Protein AF-A0A942VAX7-F1 (afdb_monomer_lite)

Radius of gyration: 56.97 Å; chains: 1; bounding box: 124×82×192 Å

pLDDT: mean 73.54, std 20.83, range [25.33, 96.56]

Foldseek 3Di:
DDDDDDDPPPPPDPDDDPLQDDACVNLDDQWDADDDDDPRGGNDIGGDPLQDDAPVRQDQQWDADDDHDPRGHNDIGGDPVLPDAADDEPQDAPDADSNRGRPHYDDDVLLVDAADDQPPQAAPDADPNRGGDHGHDDLCVVPDQDPQWDDDNVDTDHHPQWDDAPRHTDGQQDAHPAEPPQWDRGSHDTDGNDDDDDDDDPDQPAQDQVVEDAGWDWDQDPVVRGIGIDYDDDDDPLCVPPDAAPQWDDDNVDIDGHPQWDDDPRDTHGHDPPDFPFADPPQWALDDPQPLQWDWDFTAGPVGDTDHITTHGNEDDQWHDDPNDTDHWDLVVFALDQDPQWDFDWDQGPNGTTTDPIWGKDKDQDDDDPDDPDDDDPDDDDDDDDDDPDDPPDDDDDDDDDDDDDDDDGTDMAIGRDPVSNVVVVVVRPDDDDDPDDDD

Secondary structure (DSSP, 8-state):
-----------S--PPPTT--B-TTTS-TTEEEEEEEETTEEEEEEE-TT--B-TTTS-TTEEEEEEEETTEEEEEEE-GGGSSPPP--TT-EEEE-TT--EEEEPPPGGGSSPPPP-GGG-EEEE-TTS-EEEEPPPTTTT----TTEEEETTEEEEPTTEEEETTEEEETTSPTT---TTEEEETTEEEE-PPPP----TT--BS-GGG-SSEEEEEEETTTTEEEEEEEPPPP-TTTT--PPTTEEEETTEEEEPTTEEEETTEEEEPP------BPPTT-BSS--STTSEEEEEEE-TTS-EEEEEEEE-S-TT-EEETTEEE----TTSBSSPPTTEEEEEEEETTEEEEEEEEEEEEE-----S--TT------------------------SS--PPPPPSS--EEEEESSHHHHHHHHHHTT-----TT---

Structure (mmCIF, N/CA/C/O backbone):
data_AF-A0A942VAX7-F1
#
_entry.id   AF-A0A942VAX7-F1
#
loop_
_atom_site.group_PDB
_atom_site.id
_atom_site.type_symbol
_atom_site.label_atom_id
_atom_site.label_alt_id
_atom_site.label_comp_id
_atom_site.label_asym_id
_atom_site.label_entity_id
_atom_site.label_seq_id
_atom_site.pdbx_PDB_ins_code
_atom_site.Cartn_x
_atom_site.Cartn_y
_atom_site.Cartn_z
_atom_site.occupancy
_atom_site.B_iso_or_equiv
_atom_site.auth_seq_id
_atom_site.auth_comp_id
_atom_site.auth_asym_id
_atom_site.auth_atom_id
_atom_site.pdbx_PDB_model_num
ATOM 1 N N . ASN A 1 1 ? -54.807 14.810 118.349 1.00 35.56 1 ASN A N 1
ATOM 2 C CA . ASN A 1 1 ? -53.836 15.459 117.447 1.00 35.56 1 ASN A CA 1
ATOM 3 C C . ASN A 1 1 ? -53.445 14.491 116.356 1.00 35.56 1 ASN A C 1
ATOM 5 O O . ASN A 1 1 ? -52.824 13.476 116.633 1.00 35.56 1 ASN A O 1
ATOM 9 N N . TYR A 1 2 ? -53.927 14.790 115.155 1.00 40.72 2 TYR A N 1
ATOM 10 C CA . TYR A 1 2 ? -53.666 14.080 113.911 1.00 40.72 2 TYR A CA 1
ATOM 11 C C . TYR A 1 2 ? -52.176 14.119 113.552 1.00 40.72 2 TYR A C 1
ATOM 13 O O . TYR A 1 2 ? -51.568 15.178 113.669 1.00 40.72 2 TYR A O 1
ATOM 21 N N . ASN A 1 3 ? -51.630 13.010 113.042 1.00 36.94 3 ASN A N 1
ATOM 22 C CA . ASN A 1 3 ? -50.788 13.046 111.842 1.00 36.94 3 ASN A CA 1
ATOM 23 C C . ASN A 1 3 ? -50.572 11.631 111.286 1.00 36.94 3 ASN A C 1
ATOM 25 O O . ASN A 1 3 ? -49.661 10.915 111.689 1.00 36.94 3 ASN A O 1
ATOM 29 N N . VAL A 1 4 ? -51.433 11.238 110.345 1.00 41.09 4 VAL A N 1
ATOM 30 C CA . VAL A 1 4 ? -51.151 10.156 109.396 1.00 41.09 4 VAL A CA 1
ATOM 31 C C . VAL A 1 4 ? -50.901 10.835 108.052 1.00 41.09 4 VAL A C 1
ATOM 33 O O . VAL A 1 4 ? -51.820 11.094 107.282 1.00 41.09 4 VAL A O 1
ATOM 36 N N . THR A 1 5 ? -49.648 11.196 107.802 1.00 46.47 5 THR A N 1
ATOM 37 C CA . THR A 1 5 ? -49.104 11.428 106.460 1.00 46.47 5 THR A CA 1
ATOM 38 C C . THR A 1 5 ? -48.471 10.090 106.061 1.00 46.47 5 THR A C 1
ATOM 40 O O . THR A 1 5 ? -47.717 9.507 106.821 1.00 46.47 5 THR A O 1
ATOM 43 N N . SER A 1 6 ? -48.749 9.447 104.938 1.00 47.31 6 SER A N 1
ATOM 44 C CA . SER A 1 6 ? -49.088 9.937 103.617 1.00 47.31 6 SER A CA 1
ATOM 45 C C . SER A 1 6 ? -49.660 8.769 102.798 1.00 47.31 6 SER A C 1
ATOM 47 O O . SER A 1 6 ? -49.412 7.593 103.050 1.00 47.31 6 SER A O 1
ATOM 49 N N . SER A 1 7 ? -50.484 9.134 101.830 1.00 49.66 7 SER A N 1
ATOM 50 C CA . SER A 1 7 ? -51.243 8.314 100.893 1.00 49.66 7 SER A CA 1
ATOM 51 C C . SER A 1 7 ? -50.453 7.214 100.162 1.00 49.66 7 SER A C 1
ATOM 53 O O . SER A 1 7 ? -49.837 7.476 99.129 1.00 49.66 7 SER A O 1
ATOM 55 N N . LEU A 1 8 ? -50.593 5.959 100.592 1.00 49.81 8 LEU A N 1
ATOM 56 C CA . LEU A 1 8 ? -50.383 4.789 99.731 1.00 49.81 8 LEU A CA 1
ATOM 57 C C . LEU A 1 8 ? -51.669 4.526 98.936 1.00 49.81 8 LEU A C 1
ATOM 59 O O . LEU A 1 8 ? -52.542 3.766 99.351 1.00 49.81 8 LEU A O 1
ATOM 63 N N . LYS A 1 9 ? -51.807 5.184 97.780 1.00 51.75 9 LYS A N 1
ATOM 64 C CA . LYS A 1 9 ? -52.795 4.777 96.773 1.00 51.75 9 LYS A CA 1
ATOM 65 C C . LYS A 1 9 ? -52.275 3.512 96.087 1.00 51.75 9 LYS A C 1
ATOM 67 O O . LYS A 1 9 ? -51.438 3.596 95.194 1.00 51.75 9 LYS A O 1
ATOM 72 N N . CYS A 1 10 ? -52.767 2.342 96.488 1.00 46.41 10 CYS A N 1
ATOM 73 C CA . CYS A 1 10 ? -52.647 1.149 95.653 1.00 46.41 10 CYS A CA 1
ATOM 74 C C . CYS A 1 10 ? -53.519 1.358 94.410 1.00 46.41 10 CYS A C 1
ATOM 76 O O . CYS A 1 10 ? -54.746 1.381 94.507 1.00 46.41 10 CYS A O 1
ATOM 78 N N . HIS A 1 11 ? -52.897 1.550 93.247 1.00 57.25 11 HIS A N 1
ATOM 79 C CA . HIS A 1 11 ? -53.617 1.514 91.980 1.00 57.25 11 HIS A CA 1
ATOM 80 C C . HIS A 1 11 ? -54.104 0.080 91.744 1.00 57.25 11 HIS A C 1
ATOM 82 O O . HIS A 1 11 ? -53.325 -0.815 91.425 1.00 57.25 11 HIS A O 1
ATOM 88 N N . VAL A 1 12 ? -55.404 -0.142 91.946 1.00 52.91 12 VAL A N 1
ATOM 89 C CA . VAL A 1 12 ? -56.079 -1.399 91.618 1.00 52.91 12 VAL A CA 1
ATOM 90 C C . VAL A 1 12 ? -56.157 -1.462 90.092 1.00 52.91 12 VAL A C 1
ATOM 92 O O . VAL A 1 12 ? -56.969 -0.772 89.482 1.00 52.91 12 VAL A O 1
ATOM 95 N N . ASN A 1 13 ? -55.266 -2.254 89.496 1.00 59.56 13 ASN A N 1
ATOM 96 C CA . ASN A 1 13 ? -55.026 -2.428 88.059 1.00 59.56 13 ASN A CA 1
ATOM 97 C C . ASN A 1 13 ? -54.177 -1.326 87.404 1.00 59.56 13 ASN A C 1
ATOM 99 O O . ASN A 1 13 ? -54.690 -0.373 86.817 1.00 59.56 13 ASN A O 1
ATOM 103 N N . CYS A 1 14 ? -52.856 -1.521 87.403 1.00 66.00 14 CYS A N 1
ATOM 104 C CA . CYS A 1 14 ? -51.997 -0.908 86.394 1.00 66.00 14 CYS A CA 1
ATOM 105 C C . CYS A 1 14 ? -52.375 -1.507 85.032 1.00 66.00 14 CYS A C 1
ATOM 107 O O . CYS A 1 14 ? -52.073 -2.665 84.776 1.00 66.00 14 CYS A O 1
ATOM 109 N N . ARG A 1 15 ? -53.074 -0.750 84.181 1.00 74.81 15 ARG A N 1
ATOM 110 C CA . ARG A 1 15 ? -53.301 -1.131 82.780 1.00 74.81 15 ARG A CA 1
ATOM 111 C C . ARG A 1 15 ? -52.342 -0.369 81.879 1.00 74.81 15 ARG A C 1
ATOM 113 O O . ARG A 1 15 ? -52.104 0.821 82.092 1.00 74.81 15 ARG A O 1
ATOM 120 N N . CYS A 1 16 ? -51.823 -1.044 80.859 1.00 80.81 16 CYS A N 1
ATOM 121 C CA . CYS A 1 16 ? -51.062 -0.389 79.802 1.00 80.81 16 CYS A CA 1
ATOM 122 C C . CYS A 1 16 ? -51.921 0.676 79.109 1.00 80.81 16 CYS A C 1
ATOM 124 O O . CYS A 1 16 ? -53.112 0.466 78.881 1.00 80.81 16 CYS A O 1
ATOM 126 N N . LYS A 1 17 ? -51.309 1.813 78.761 1.00 84.88 17 LYS A N 1
ATOM 127 C CA . LYS A 1 17 ? -51.952 2.843 77.934 1.00 84.88 17 LYS A CA 1
ATOM 128 C C . LYS A 1 17 ? -52.333 2.264 76.565 1.00 84.88 17 LYS A C 1
ATOM 130 O O . LYS A 1 17 ? -51.636 1.386 76.058 1.00 84.88 17 LYS A O 1
ATOM 135 N N . ASP A 1 18 ? -53.364 2.821 75.932 1.00 86.38 18 ASP A N 1
ATOM 136 C CA . ASP A 1 18 ? -53.876 2.358 74.626 1.00 86.38 18 ASP A CA 1
ATOM 137 C C . ASP A 1 18 ? -52.838 2.410 73.488 1.00 86.38 18 ASP A C 1
ATOM 139 O O . ASP A 1 18 ? -52.984 1.747 72.461 1.00 86.38 18 ASP A O 1
ATOM 143 N N . GLU A 1 19 ? -51.756 3.172 73.666 1.00 89.31 19 GLU A N 1
ATOM 144 C CA . GLU A 1 19 ? -50.625 3.217 72.736 1.00 89.31 19 GLU A CA 1
ATOM 145 C C . GLU A 1 19 ? -49.885 1.870 72.616 1.00 89.31 19 GLU A C 1
ATOM 147 O O . GLU A 1 19 ? -49.351 1.567 71.549 1.00 89.31 19 GLU A O 1
ATOM 152 N N . TYR A 1 20 ? -49.906 1.024 73.654 1.00 89.50 20 TYR A N 1
ATOM 153 C CA . TYR A 1 20 ? -49.316 -0.319 73.650 1.00 89.50 20 TYR A CA 1
ATOM 154 C C . TYR A 1 20 ? -50.282 -1.322 73.012 1.00 89.50 20 TYR A C 1
ATOM 156 O O . TYR A 1 20 ? -50.992 -2.064 73.694 1.00 89.50 20 TYR A O 1
ATOM 164 N N . LYS A 1 21 ? -50.320 -1.337 71.679 1.00 90.31 21 LYS A N 1
ATOM 165 C CA . LYS A 1 21 ? -51.277 -2.126 70.882 1.00 90.31 21 LYS A CA 1
ATOM 166 C C . LYS A 1 21 ? -50.649 -3.231 70.029 1.00 90.31 21 LYS A C 1
ATOM 168 O O . LYS A 1 21 ? -51.374 -4.084 69.513 1.00 90.31 21 LYS A O 1
ATOM 173 N N . TYR A 1 22 ? -49.325 -3.239 69.874 1.00 92.38 22 TYR A N 1
ATOM 174 C CA . TYR A 1 22 ? -48.627 -4.203 69.022 1.00 92.38 22 TYR A CA 1
ATOM 175 C C . TYR A 1 22 ? -48.121 -5.402 69.822 1.00 92.38 22 TYR A C 1
ATOM 177 O O . TYR A 1 22 ? -47.542 -5.249 70.884 1.00 92.38 22 TYR A O 1
ATOM 185 N N . THR A 1 23 ? -48.311 -6.603 69.302 1.00 90.06 23 THR A N 1
ATOM 186 C CA . THR A 1 23 ? -47.819 -7.877 69.837 1.00 90.06 23 THR A CA 1
ATOM 187 C C . THR A 1 23 ? -47.100 -8.622 68.719 1.00 90.06 23 THR A C 1
ATOM 189 O O . THR A 1 23 ? -47.241 -8.269 67.548 1.00 90.06 23 THR A O 1
ATOM 192 N N . SER A 1 24 ? -46.397 -9.706 69.040 1.00 86.44 24 SER A N 1
ATOM 193 C CA . SER A 1 24 ? -45.796 -10.587 68.027 1.00 86.44 24 SER A CA 1
ATOM 194 C C . SER A 1 24 ? -46.814 -11.184 67.042 1.00 86.44 24 SER A C 1
ATOM 196 O O . SER A 1 24 ? -46.431 -11.608 65.957 1.00 86.44 24 SER A O 1
ATOM 198 N N . SER A 1 25 ? -48.108 -11.201 67.389 1.00 88.94 25 SER A N 1
ATOM 199 C CA . SER A 1 25 ? -49.170 -11.716 66.517 1.00 88.94 25 SER A CA 1
ATOM 200 C C . SER A 1 25 ? -49.603 -10.717 65.435 1.00 88.94 25 SER A C 1
ATOM 202 O O . SER A 1 25 ? -49.707 -11.086 64.266 1.00 88.94 25 SER A O 1
ATOM 204 N N . ASN A 1 26 ? -49.804 -9.443 65.796 1.00 91.25 26 ASN A N 1
ATOM 205 C CA . ASN A 1 26 ? -50.289 -8.397 64.884 1.00 91.25 26 ASN A CA 1
ATOM 206 C C . ASN A 1 26 ? -49.173 -7.492 64.320 1.00 91.25 26 ASN A C 1
ATOM 208 O O . ASN A 1 26 ? -49.437 -6.690 63.429 1.00 91.25 26 ASN A O 1
ATOM 212 N N . CYS A 1 27 ? -47.938 -7.631 64.811 1.00 90.94 27 CYS A N 1
ATOM 213 C CA . CYS A 1 27 ? -46.725 -7.042 64.253 1.00 90.94 27 CYS A CA 1
ATOM 214 C C . CYS A 1 27 ? -45.772 -8.169 63.829 1.00 90.94 27 CYS A C 1
ATOM 216 O O . CYS A 1 27 ? -44.837 -8.528 64.546 1.00 90.94 27 CYS A O 1
ATOM 218 N N . SER A 1 28 ? -46.073 -8.774 62.682 1.00 87.62 28 SER A N 1
ATOM 219 C CA . SER A 1 28 ? -45.430 -9.988 62.173 1.00 87.62 28 SER A CA 1
ATOM 220 C C . SER A 1 28 ? -45.010 -9.833 60.700 1.00 87.62 28 SER A C 1
ATOM 222 O O . SER A 1 28 ? -45.181 -8.775 60.088 1.00 87.62 28 SER A O 1
ATOM 224 N N . GLY A 1 29 ? -44.387 -10.862 60.117 1.00 90.69 29 GLY A N 1
ATOM 225 C CA . GLY A 1 29 ? -43.869 -10.810 58.744 1.00 90.69 29 GLY A CA 1
ATOM 226 C C . GLY A 1 29 ? -42.589 -9.975 58.633 1.00 90.69 29 GLY A C 1
ATOM 227 O O . GLY A 1 29 ? -41.587 -10.301 59.269 1.00 90.69 29 GLY A O 1
ATOM 228 N N . ASN A 1 30 ? -42.611 -8.909 57.828 1.00 92.81 30 ASN A N 1
ATOM 229 C CA . ASN A 1 30 ? -41.460 -8.013 57.607 1.00 92.81 30 ASN A CA 1
ATOM 230 C C . ASN A 1 30 ? -41.263 -6.982 58.734 1.00 92.81 30 ASN A C 1
ATOM 232 O O . ASN A 1 30 ? -40.279 -6.239 58.743 1.00 92.81 30 ASN A O 1
ATOM 236 N N . TYR A 1 31 ? -42.195 -6.941 59.684 1.00 92.38 31 TYR A N 1
ATOM 237 C CA . TYR A 1 31 ? -42.181 -6.033 60.820 1.00 92.38 31 TYR A CA 1
ATOM 238 C C . TYR A 1 31 ? -41.763 -6.754 62.107 1.00 92.38 31 TYR A C 1
ATOM 240 O O . TYR A 1 31 ? -41.849 -7.978 62.219 1.00 92.38 31 TYR A O 1
ATOM 248 N N . THR A 1 32 ? -41.291 -5.976 63.075 1.00 94.06 32 THR A N 1
ATOM 249 C CA . THR A 1 32 ? -40.974 -6.406 64.435 1.00 94.06 32 THR A CA 1
ATOM 250 C C . THR A 1 32 ? -41.477 -5.371 65.432 1.00 94.06 32 THR A C 1
ATOM 252 O O . THR A 1 32 ? -41.496 -4.165 65.161 1.00 94.06 32 THR A O 1
ATOM 255 N N . THR A 1 33 ? -41.889 -5.839 66.605 1.00 92.88 33 THR A N 1
ATOM 256 C CA . THR A 1 33 ? -42.260 -4.968 67.721 1.00 92.88 33 THR A CA 1
ATOM 257 C C . THR A 1 33 ? -41.050 -4.155 68.184 1.00 92.88 33 THR A C 1
ATOM 259 O O . THR A 1 33 ? -39.947 -4.696 68.283 1.00 92.88 33 THR A O 1
ATOM 262 N N . ALA A 1 34 ? -41.250 -2.868 68.471 1.00 91.69 34 ALA A N 1
ATOM 263 C CA . ALA A 1 34 ? -40.206 -1.938 68.903 1.00 91.69 34 ALA A CA 1
ATOM 264 C C . ALA A 1 34 ? -40.747 -0.895 69.896 1.00 91.69 34 ALA A C 1
ATOM 266 O O . ALA A 1 34 ? -41.943 -0.860 70.192 1.00 91.69 34 ALA A O 1
ATOM 267 N N . GLY A 1 35 ? -39.858 -0.039 70.400 1.00 90.62 35 GLY A N 1
ATOM 268 C CA . GLY A 1 35 ? -40.189 0.974 71.399 1.00 90.62 35 GLY A CA 1
ATOM 269 C C . GLY A 1 35 ? -40.263 0.395 72.812 1.00 90.62 35 GLY A C 1
ATOM 270 O O . GLY A 1 35 ? -39.570 -0.568 73.143 1.00 90.62 35 GLY A O 1
ATOM 271 N N . THR A 1 36 ? -41.082 1.003 73.667 1.00 91.00 36 THR A N 1
ATOM 272 C CA . THR A 1 36 ? -41.295 0.530 75.040 1.00 91.00 36 THR A CA 1
ATOM 273 C C . THR A 1 36 ? -42.300 -0.621 75.061 1.00 91.00 36 THR A C 1
ATOM 275 O O . THR A 1 36 ? -43.147 -0.741 74.173 1.00 91.00 36 THR A O 1
ATOM 278 N N . SER A 1 37 ? -42.234 -1.463 76.098 1.00 91.44 37 SER A N 1
ATOM 279 C CA . SER A 1 37 ? -43.140 -2.606 76.269 1.00 91.44 37 SER A CA 1
ATOM 280 C C . SER A 1 37 ? -43.924 -2.534 77.579 1.00 91.44 37 SER A C 1
ATOM 282 O O . SER A 1 37 ? -43.417 -2.032 78.581 1.00 91.44 37 SER A O 1
ATOM 284 N N . CYS A 1 38 ? -45.154 -3.037 77.563 1.00 88.44 38 CYS A N 1
ATOM 285 C CA . CYS A 1 38 ? -46.030 -3.173 78.719 1.00 88.44 38 CYS A CA 1
ATOM 286 C C . CYS A 1 38 ? -46.905 -4.421 78.522 1.00 88.44 38 CYS A C 1
ATOM 288 O O . CYS A 1 38 ? -47.583 -4.537 77.505 1.00 88.44 38 CYS A O 1
ATOM 290 N N . GLU A 1 39 ? -46.842 -5.380 79.454 1.00 88.50 39 GLU A N 1
ATOM 291 C CA . GLU A 1 39 ? -47.587 -6.658 79.400 1.00 88.50 39 GLU A CA 1
ATOM 292 C C . GLU A 1 39 ? -47.465 -7.411 78.055 1.00 88.50 39 GLU A C 1
ATOM 294 O O . GLU A 1 39 ? -48.434 -7.951 77.523 1.00 88.50 39 GLU A O 1
ATOM 299 N N . GLY A 1 40 ? -46.269 -7.418 77.456 1.00 84.94 40 GLY A N 1
ATOM 300 C CA . GLY A 1 40 ? -46.028 -8.075 76.163 1.00 84.94 40 GLY A CA 1
ATOM 301 C C . GLY A 1 40 ? -46.608 -7.339 74.946 1.00 84.94 40 GLY A C 1
ATOM 302 O O . GLY A 1 40 ? -46.499 -7.839 73.825 1.00 84.94 40 GLY A O 1
ATOM 303 N N . LYS A 1 41 ? -47.189 -6.147 75.142 1.00 89.94 41 LYS A N 1
ATOM 304 C CA . LYS A 1 41 ? -47.562 -5.213 74.077 1.00 89.94 41 LYS A CA 1
ATOM 305 C C . LYS A 1 41 ? -46.521 -4.104 73.938 1.00 89.94 41 LYS A C 1
ATOM 307 O O . LYS A 1 41 ? -45.920 -3.675 74.917 1.00 89.94 41 LYS A O 1
ATOM 312 N N . TYR A 1 42 ? -46.345 -3.608 72.724 1.00 93.19 42 TYR A N 1
ATOM 313 C CA . TYR A 1 42 ? -45.375 -2.590 72.339 1.00 93.19 42 TYR A CA 1
ATOM 314 C C . TYR A 1 42 ? -46.090 -1.397 71.710 1.00 93.19 42 TYR A C 1
ATOM 316 O O . TYR A 1 42 ? -47.165 -1.547 71.118 1.00 93.19 42 TYR A O 1
ATOM 324 N N . ASN A 1 43 ? -45.500 -0.210 71.833 1.00 92.00 43 ASN A N 1
ATOM 325 C CA . ASN A 1 43 ? -46.069 1.014 71.268 1.00 92.00 43 ASN A CA 1
ATOM 326 C C . ASN A 1 43 ? -45.627 1.299 69.823 1.00 92.00 43 ASN A C 1
ATOM 328 O O . ASN A 1 43 ? -46.218 2.155 69.163 1.00 92.00 43 ASN A O 1
ATOM 332 N N . GLN A 1 44 ? -44.644 0.561 69.294 1.00 93.25 44 GLN A N 1
ATOM 333 C CA . GLN A 1 44 ? -44.210 0.673 67.903 1.00 93.25 44 GLN A CA 1
ATOM 334 C C . GLN A 1 44 ? -44.162 -0.690 67.204 1.00 93.25 44 GLN A C 1
ATOM 336 O O . GLN A 1 44 ? -43.853 -1.724 67.798 1.00 93.25 44 GLN A O 1
ATOM 341 N N . CYS A 1 45 ? -44.449 -0.666 65.906 1.00 93.31 45 CYS A N 1
ATOM 342 C CA . CYS A 1 45 ? -44.247 -1.772 64.983 1.00 93.31 45 CYS A CA 1
ATOM 343 C C . CYS A 1 45 ? -43.446 -1.221 63.805 1.00 93.31 45 CYS A C 1
ATOM 345 O O . CYS A 1 45 ? -43.928 -0.349 63.082 1.00 93.31 45 CYS A O 1
ATOM 347 N N . VAL A 1 46 ? -42.198 -1.659 63.670 1.00 94.06 46 VAL A N 1
ATOM 348 C CA . VAL A 1 46 ? -41.233 -1.111 62.705 1.00 94.06 46 VAL A CA 1
ATOM 349 C C . VAL A 1 46 ? -40.724 -2.216 61.799 1.00 94.06 46 VAL A C 1
ATOM 351 O O . VAL A 1 46 ? -40.839 -3.395 62.125 1.00 94.06 46 VAL A O 1
ATOM 354 N N . CYS A 1 47 ? -40.165 -1.856 60.651 1.00 94.75 47 CYS A N 1
ATOM 355 C CA . CYS A 1 47 ? -39.534 -2.842 59.784 1.00 94.75 47 CYS A CA 1
ATOM 356 C C . CYS A 1 47 ? -38.361 -3.521 60.492 1.00 94.75 47 CYS A C 1
ATOM 358 O O . CYS A 1 47 ? -37.635 -2.888 61.261 1.00 94.75 47 CYS A O 1
ATOM 360 N N . LYS A 1 48 ? -38.166 -4.813 60.220 1.00 94.00 48 LYS A N 1
ATOM 361 C CA . LYS A 1 48 ? -36.973 -5.536 60.670 1.00 94.00 48 LYS A CA 1
ATOM 362 C C . LYS A 1 48 ? -35.708 -4.833 60.171 1.00 94.00 48 LYS A C 1
ATOM 364 O O . LYS A 1 48 ? -35.707 -4.214 59.109 1.00 94.00 48 LYS A O 1
ATOM 369 N N . SER A 1 49 ? -34.618 -4.976 60.920 1.00 92.12 49 SER A N 1
ATOM 370 C CA . SER A 1 49 ? -33.336 -4.306 60.649 1.00 92.12 49 SER A CA 1
ATOM 371 C C . SER A 1 49 ? -32.714 -4.647 59.287 1.00 92.12 49 SER A C 1
ATOM 373 O O . SER A 1 49 ? -31.864 -3.907 58.795 1.00 92.12 49 SER A O 1
ATOM 375 N N . GLU A 1 50 ? -33.139 -5.743 58.658 1.00 93.06 50 GLU A N 1
ATOM 376 C CA . GLU A 1 50 ? -32.751 -6.112 57.296 1.00 93.06 50 GLU A CA 1
ATOM 377 C C . GLU A 1 50 ? -33.289 -5.141 56.228 1.00 93.06 50 GLU A C 1
ATOM 379 O O . GLU A 1 50 ? -32.620 -4.932 55.219 1.00 93.06 50 GLU A O 1
ATOM 384 N N . PHE A 1 51 ? -34.425 -4.473 56.467 1.00 95.06 51 PHE A N 1
ATOM 385 C CA . PHE A 1 51 ? -35.014 -3.474 55.566 1.00 95.06 51 PHE A CA 1
ATOM 386 C C . PHE A 1 51 ? -34.402 -2.092 55.806 1.00 95.06 51 PHE A C 1
ATOM 388 O O . PHE A 1 51 ? -34.999 -1.223 56.444 1.00 95.06 51 PHE A O 1
ATOM 395 N N . LYS A 1 52 ? -33.189 -1.892 55.291 1.00 93.75 52 LYS A N 1
ATOM 396 C CA . LYS A 1 52 ? -32.386 -0.678 55.514 1.00 93.75 52 LYS A CA 1
ATOM 397 C C . LYS A 1 52 ? -32.147 0.170 54.264 1.00 93.75 52 LYS A C 1
ATOM 399 O O . LYS A 1 52 ? -31.642 1.282 54.395 1.00 93.75 52 LYS A O 1
ATOM 404 N N . TYR A 1 53 ? -32.470 -0.332 53.071 1.00 95.12 53 TYR A N 1
ATOM 405 C CA . TYR A 1 53 ? -32.173 0.347 51.806 1.00 95.12 53 TYR A CA 1
ATOM 406 C C . TYR A 1 53 ? -33.373 1.129 51.269 1.00 95.12 53 TYR A C 1
ATOM 408 O O . TYR A 1 53 ? -34.484 0.622 51.262 1.00 95.12 53 TYR A O 1
ATOM 416 N N . ASN A 1 54 ? -33.168 2.341 50.771 1.00 93.62 54 ASN A N 1
ATOM 417 C CA . ASN A 1 54 ? -34.180 3.166 50.111 1.00 93.62 54 ASN A CA 1
ATOM 418 C C . ASN A 1 54 ? -33.520 4.078 49.066 1.00 93.62 54 ASN A C 1
ATOM 420 O O . ASN A 1 54 ? -32.312 4.017 48.853 1.00 93.62 54 ASN A O 1
ATOM 424 N N . SER A 1 55 ? -34.298 4.944 48.416 1.00 91.44 55 SER A N 1
ATOM 425 C CA . SER A 1 55 ? -33.796 5.851 47.374 1.00 91.44 55 SER A CA 1
ATOM 426 C C . SER A 1 55 ? -32.714 6.828 47.850 1.00 91.44 55 SER A C 1
ATOM 428 O O . SER A 1 55 ? -31.975 7.356 47.024 1.00 91.44 55 SER A O 1
ATOM 430 N N . SER A 1 56 ? -32.602 7.082 49.156 1.00 93.19 56 SER A N 1
ATOM 431 C CA . SER A 1 56 ? -31.606 8.004 49.709 1.00 93.19 56 SER A CA 1
ATOM 432 C C . SER A 1 56 ? -30.235 7.354 49.894 1.00 93.19 56 SER A C 1
ATOM 434 O O . SER A 1 56 ? -29.225 8.044 49.796 1.00 93.19 56 SER A O 1
ATOM 436 N N . ASN A 1 57 ? -30.176 6.044 50.162 1.00 93.25 57 ASN A N 1
ATOM 437 C CA . ASN A 1 57 ? -28.921 5.324 50.433 1.00 93.25 57 ASN A CA 1
ATOM 438 C C . ASN A 1 57 ? -28.605 4.193 49.436 1.00 93.25 57 ASN A C 1
ATOM 440 O O . ASN A 1 57 ? -27.525 3.611 49.498 1.00 93.25 57 ASN A O 1
ATOM 444 N N . CYS A 1 58 ? -29.519 3.897 48.514 1.00 94.00 58 CYS A N 1
ATOM 445 C CA . CYS A 1 58 ? -29.332 2.995 47.387 1.00 94.00 58 CYS A CA 1
ATOM 446 C C . CYS A 1 58 ? -29.662 3.751 46.095 1.00 94.00 58 CYS A C 1
ATOM 448 O O . CYS A 1 58 ? -30.784 3.707 45.589 1.00 94.00 58 CYS A O 1
ATOM 450 N N . SER A 1 59 ? -28.680 4.512 45.617 1.00 89.25 59 SER A N 1
ATOM 451 C CA . SER A 1 59 ? -28.803 5.438 44.491 1.00 89.25 59 SER A CA 1
ATOM 452 C C . SER A 1 59 ? -27.573 5.368 43.574 1.00 89.25 59 SER A C 1
ATOM 454 O O . SER A 1 59 ? -26.655 4.568 43.786 1.00 89.25 59 SER A O 1
ATOM 456 N N . GLY A 1 60 ? -27.561 6.182 42.514 1.00 89.88 60 GLY A N 1
ATOM 457 C CA . GLY A 1 60 ? -26.516 6.156 41.490 1.00 89.88 60 GLY A CA 1
ATOM 458 C C . GLY A 1 60 ? -26.687 4.964 40.548 1.00 89.88 60 GLY A C 1
ATOM 459 O O . GLY A 1 60 ? -27.746 4.793 39.948 1.00 89.88 60 GLY A O 1
ATOM 460 N N . GLU A 1 61 ? -25.653 4.129 40.420 1.00 93.31 61 GLU A N 1
ATOM 461 C CA . GLU A 1 61 ? -25.735 2.903 39.610 1.00 93.31 61 GLU A CA 1
ATOM 462 C C . GLU A 1 61 ? -26.556 1.791 40.286 1.00 93.31 61 GLU A C 1
ATOM 464 O O . GLU A 1 61 ? -26.859 0.787 39.646 1.00 93.31 61 GLU A O 1
ATOM 469 N N . ASN A 1 62 ? -26.928 1.951 41.560 1.00 93.12 62 ASN A N 1
ATOM 470 C CA . ASN A 1 62 ? -27.685 0.964 42.326 1.00 93.12 62 ASN A CA 1
ATOM 471 C C . ASN A 1 62 ? -29.160 1.353 42.469 1.00 93.12 62 ASN A C 1
ATOM 473 O O . ASN A 1 62 ? -29.514 2.530 42.436 1.00 93.12 62 ASN A O 1
ATOM 477 N N . GLN A 1 63 ? -30.015 0.348 42.655 1.00 93.81 63 GLN A N 1
ATOM 478 C CA . GLN A 1 63 ? -31.442 0.506 42.924 1.00 93.81 63 GLN A CA 1
ATOM 479 C C . GLN A 1 63 ? -31.905 -0.432 44.051 1.00 93.81 63 GLN A C 1
ATOM 481 O O . GLN A 1 63 ? -31.341 -1.526 44.200 1.00 93.81 63 GLN A O 1
ATOM 486 N N . PRO A 1 64 ? -32.926 -0.038 44.839 1.00 95.69 64 PRO A N 1
ATOM 487 C CA . PRO A 1 64 ? -33.508 -0.915 45.845 1.00 95.69 64 PRO A CA 1
ATOM 488 C C . PRO A 1 64 ? -34.020 -2.213 45.213 1.00 95.69 64 PRO A C 1
ATOM 490 O O . PRO A 1 64 ? -34.590 -2.202 44.120 1.00 95.69 64 PRO A O 1
ATOM 493 N N . SER A 1 65 ? -33.805 -3.339 45.886 1.00 93.94 65 SER A N 1
ATOM 494 C CA . SER A 1 65 ? -34.177 -4.662 45.385 1.00 93.94 65 SER A CA 1
ATOM 495 C C . SER A 1 65 ? -34.604 -5.605 46.506 1.00 93.94 65 SER A C 1
ATOM 497 O O . SER A 1 65 ? -34.451 -5.309 47.690 1.00 93.94 65 SER A O 1
ATOM 499 N N . GLY A 1 66 ? -35.181 -6.746 46.131 1.00 92.25 66 GLY A N 1
ATOM 500 C CA . GLY A 1 66 ? -35.753 -7.692 47.084 1.00 92.25 66 GLY A CA 1
ATOM 501 C C . GLY A 1 66 ? -37.136 -7.262 47.575 1.00 92.25 66 GLY A C 1
ATOM 502 O O . GLY A 1 66 ? -37.913 -6.649 46.844 1.00 92.25 66 GLY A O 1
ATOM 503 N N . THR A 1 67 ? -37.465 -7.626 48.811 1.00 93.25 67 THR A N 1
ATOM 504 C CA . THR A 1 67 ? -38.766 -7.330 49.424 1.00 93.25 67 THR A CA 1
ATOM 505 C C . THR A 1 67 ? -38.759 -5.964 50.099 1.00 93.25 67 THR A C 1
ATOM 507 O O . THR A 1 67 ? -37.733 -5.541 50.633 1.00 93.25 67 THR A O 1
ATOM 510 N N . SER A 1 68 ? -39.920 -5.307 50.149 1.00 94.56 68 SER A N 1
ATOM 511 C CA . SER A 1 68 ? -40.092 -3.999 50.786 1.00 94.56 68 SER A CA 1
ATOM 512 C C . SER A 1 68 ? -40.840 -4.062 52.121 1.00 94.56 68 SER A C 1
ATOM 514 O O . SER A 1 68 ? -41.721 -4.900 52.325 1.00 94.56 68 SER A O 1
ATOM 516 N N . CYS A 1 69 ? -40.555 -3.105 52.994 1.00 94.31 69 CYS A N 1
ATOM 517 C CA . CYS A 1 69 ? -41.284 -2.809 54.217 1.00 94.31 69 CYS A CA 1
ATOM 518 C C . CYS A 1 69 ? -41.218 -1.301 54.477 1.00 94.31 69 CYS A C 1
ATOM 520 O O . CYS A 1 69 ? -40.128 -0.740 54.569 1.00 94.31 69 CYS A O 1
ATOM 522 N N . GLY A 1 70 ? -42.369 -0.628 54.580 1.00 89.44 70 GLY A N 1
ATOM 523 C CA . GLY A 1 70 ? -42.427 0.795 54.953 1.00 89.44 70 GLY A CA 1
ATOM 524 C C . GLY A 1 70 ? -41.560 1.736 54.100 1.00 89.44 70 GLY A C 1
ATOM 525 O O . GLY A 1 70 ? -41.028 2.704 54.631 1.00 89.44 70 GLY A O 1
ATOM 526 N N . GLY A 1 71 ? -41.370 1.436 52.809 1.00 89.88 71 GLY A N 1
ATOM 527 C CA . GLY A 1 71 ? -40.510 2.211 51.901 1.00 89.88 71 GLY A CA 1
ATOM 528 C C . GLY A 1 71 ? -39.020 1.838 51.921 1.00 89.88 71 GLY A C 1
ATOM 529 O O . GLY A 1 71 ? -38.267 2.352 51.097 1.00 89.88 71 GLY A O 1
ATOM 530 N N . ASN A 1 72 ? -38.602 0.920 52.799 1.00 94.25 72 ASN A N 1
ATOM 531 C CA . ASN A 1 72 ? -37.259 0.347 52.816 1.00 94.25 72 ASN A CA 1
ATOM 532 C C . ASN A 1 72 ? -37.244 -1.072 52.229 1.00 94.25 72 ASN A C 1
ATOM 534 O O . ASN A 1 72 ? -38.244 -1.782 52.252 1.00 94.25 72 ASN A O 1
ATOM 538 N N . TYR A 1 73 ? -36.089 -1.501 51.742 1.00 95.75 73 TYR A N 1
ATOM 539 C CA . TYR A 1 73 ? -35.847 -2.762 51.055 1.00 95.75 73 TYR A CA 1
ATOM 540 C C . TYR A 1 73 ? -34.710 -3.517 51.737 1.00 95.75 73 TYR A C 1
ATOM 542 O O . TYR A 1 73 ? -33.837 -2.912 52.371 1.00 95.75 73 TYR A O 1
ATOM 550 N N . ASN A 1 74 ? -34.717 -4.841 51.612 1.00 93.94 74 ASN A N 1
ATOM 551 C CA . ASN A 1 74 ? -33.654 -5.696 52.143 1.00 93.94 74 ASN A CA 1
ATOM 552 C C . ASN A 1 74 ? -32.487 -5.923 51.168 1.00 93.94 74 ASN A C 1
ATOM 554 O O . ASN A 1 74 ? -31.475 -6.503 51.559 1.00 93.94 74 ASN A O 1
ATOM 558 N N . GLY A 1 75 ? -32.590 -5.422 49.935 1.00 95.12 75 GLY A N 1
ATOM 559 C CA . GLY A 1 75 ? -31.539 -5.462 48.927 1.00 95.12 75 GLY A CA 1
ATOM 560 C C . GLY A 1 75 ? -31.242 -4.096 48.310 1.00 95.12 75 GLY A C 1
ATOM 561 O O . GLY A 1 75 ? -32.094 -3.208 48.231 1.00 95.12 75 GLY A O 1
ATOM 562 N N . CYS A 1 76 ? -30.001 -3.950 47.858 1.00 95.88 76 CYS A N 1
ATOM 563 C CA . CYS A 1 76 ? -29.538 -2.865 47.009 1.00 95.88 76 CYS A CA 1
ATOM 564 C C . CYS A 1 76 ? -28.629 -3.487 45.953 1.00 95.88 76 CYS A C 1
ATOM 566 O O . CYS A 1 76 ? -27.589 -4.056 46.286 1.00 95.88 76 CYS A O 1
ATOM 568 N N . THR A 1 77 ? -29.052 -3.450 44.694 1.00 94.62 77 THR A N 1
ATOM 569 C CA . THR A 1 77 ? -28.343 -4.112 43.592 1.00 94.62 77 THR A CA 1
ATOM 570 C C . THR A 1 77 ? -28.066 -3.129 42.476 1.00 94.62 77 THR A C 1
ATOM 572 O O . THR A 1 77 ? -28.865 -2.223 42.232 1.00 94.62 77 THR A O 1
ATOM 575 N N . ILE A 1 78 ? -26.969 -3.351 41.760 1.00 93.56 78 ILE A N 1
ATOM 576 C CA . ILE A 1 78 ? -26.642 -2.587 40.562 1.00 93.56 78 ILE A CA 1
ATOM 577 C C . ILE A 1 78 ? -27.770 -2.710 39.529 1.00 93.56 78 ILE A C 1
ATOM 579 O O . ILE A 1 78 ? -28.350 -3.783 39.333 1.00 93.56 78 ILE A O 1
ATOM 583 N N . ARG A 1 79 ? -28.121 -1.594 38.892 1.00 92.50 79 ARG A N 1
ATOM 584 C CA . ARG A 1 79 ? -29.139 -1.550 37.840 1.00 92.50 79 ARG A CA 1
ATOM 585 C C . ARG A 1 79 ? -28.664 -2.418 36.666 1.00 92.50 79 ARG A C 1
ATOM 587 O O . ARG A 1 79 ? -27.491 -2.312 36.297 1.00 92.50 79 ARG A O 1
ATOM 594 N N . PRO A 1 80 ? -29.523 -3.266 36.067 1.00 90.56 80 PRO A N 1
ATOM 595 C CA . PRO A 1 80 ? -29.104 -4.212 35.034 1.00 90.56 80 PRO A CA 1
ATOM 596 C C . PRO A 1 80 ? -28.312 -3.574 33.888 1.00 90.56 80 PRO A C 1
ATOM 598 O O . PRO A 1 80 ? -27.289 -4.122 33.486 1.00 90.56 80 PRO A O 1
ATOM 601 N N . GLU A 1 81 ? -28.689 -2.383 33.414 1.00 86.62 81 GLU A N 1
ATOM 602 C CA . GLU A 1 81 ? -27.947 -1.707 32.340 1.00 86.62 81 GLU A CA 1
ATOM 603 C C . GLU A 1 81 ? -26.534 -1.235 32.734 1.00 86.62 81 GLU A C 1
ATOM 605 O O . GLU A 1 81 ? -25.744 -0.905 31.858 1.00 86.62 81 GLU A O 1
ATOM 610 N N . CYS A 1 82 ? -26.198 -1.187 34.023 1.00 91.81 82 CYS A N 1
ATOM 611 C CA . CYS A 1 82 ? -24.906 -0.717 34.540 1.00 91.81 82 CYS A CA 1
ATOM 612 C C . CYS A 1 82 ? -23.932 -1.878 34.790 1.00 91.81 82 CYS A C 1
ATOM 614 O O . CYS A 1 82 ? -22.743 -1.659 35.018 1.00 91.81 82 CYS A O 1
ATOM 616 N N . THR A 1 83 ? -24.422 -3.120 34.683 1.00 91.44 83 THR A N 1
ATOM 617 C CA . THR A 1 83 ? -23.594 -4.336 34.733 1.00 91.44 83 THR A CA 1
ATOM 618 C C . THR A 1 83 ? -22.739 -4.529 33.482 1.00 91.44 83 THR A C 1
ATOM 620 O O . THR A 1 83 ? -21.773 -5.287 33.507 1.00 91.44 83 THR A O 1
ATOM 623 N N . VAL A 1 84 ? -23.068 -3.835 32.389 1.00 89.81 84 VAL A N 1
ATOM 624 C CA . VAL A 1 84 ? -22.330 -3.930 31.128 1.00 89.81 84 VAL A CA 1
ATOM 625 C C . VAL A 1 84 ? -21.029 -3.124 31.185 1.00 89.81 84 VAL A C 1
ATOM 627 O O . VAL A 1 84 ? -20.960 -2.031 31.765 1.00 89.81 84 VAL A O 1
ATOM 630 N N . SER A 1 85 ? -19.987 -3.649 30.546 1.00 91.44 85 SER A N 1
ATOM 631 C CA . SER A 1 85 ? -18.771 -2.890 30.266 1.00 91.44 85 SER A CA 1
ATOM 632 C C . SER A 1 85 ? -19.015 -1.889 29.133 1.00 91.44 85 SER A C 1
ATOM 634 O O . SER A 1 85 ? -19.830 -2.116 28.235 1.00 91.44 85 SER A O 1
ATOM 636 N N . SER A 1 86 ? -18.314 -0.753 29.181 1.00 93.31 86 SER A N 1
ATOM 637 C CA . SER A 1 86 ? -18.286 0.180 28.052 1.00 93.31 86 SER A CA 1
ATOM 638 C C . SER A 1 86 ? -17.680 -0.500 26.830 1.00 93.31 86 SER A C 1
ATOM 640 O O . SER A 1 86 ? -16.676 -1.197 26.945 1.00 93.31 86 SER A O 1
ATOM 642 N N . LYS A 1 87 ? -18.255 -0.251 25.652 1.00 92.12 87 LYS A N 1
ATOM 643 C CA . LYS A 1 87 ? -17.593 -0.579 24.388 1.00 92.12 87 LYS A CA 1
ATOM 644 C C . LYS A 1 87 ? -16.348 0.286 24.201 1.00 92.12 87 LYS A C 1
ATOM 646 O O . LYS A 1 87 ? -16.418 1.506 24.359 1.00 92.12 87 LYS A O 1
ATOM 651 N N . ASP A 1 88 ? -15.258 -0.345 23.782 1.00 93.31 88 ASP A N 1
ATOM 652 C CA . ASP A 1 88 ? -14.038 0.341 23.367 1.00 93.31 88 ASP A CA 1
ATOM 653 C C . ASP A 1 88 ? -14.162 0.778 21.906 1.00 93.31 88 ASP A C 1
ATOM 655 O O . ASP A 1 88 ? -14.150 -0.033 20.980 1.00 93.31 88 ASP A O 1
ATOM 659 N N . CYS A 1 89 ? -14.327 2.083 21.701 1.00 91.75 89 CYS A N 1
ATOM 660 C CA . CYS A 1 89 ? -14.593 2.663 20.391 1.00 91.75 89 CYS A CA 1
ATOM 661 C C . CYS A 1 89 ? -13.402 3.484 19.899 1.00 91.75 89 CYS A C 1
ATOM 663 O O . CYS A 1 89 ? -13.091 4.525 20.474 1.00 91.75 89 CYS A O 1
ATOM 665 N N . THR A 1 90 ? -12.799 3.079 18.778 1.00 92.94 90 THR A N 1
ATOM 666 C CA . THR A 1 90 ? -11.663 3.786 18.156 1.00 92.94 90 THR A CA 1
ATOM 667 C C . THR A 1 90 ? -11.981 5.245 17.815 1.00 92.94 90 THR A C 1
ATOM 669 O O . THR A 1 90 ? -11.149 6.118 18.030 1.00 92.94 90 THR A O 1
ATOM 672 N N . TYR A 1 91 ? -13.197 5.525 17.333 1.00 89.31 91 TYR A N 1
ATOM 673 C CA . TYR A 1 91 ? -13.636 6.868 16.917 1.00 89.31 91 TYR A CA 1
ATOM 674 C C . TYR A 1 91 ? -14.512 7.570 17.968 1.00 89.31 91 TYR A C 1
ATOM 676 O O . TYR A 1 91 ? -15.219 8.536 17.676 1.00 89.31 91 TYR A O 1
ATOM 684 N N . GLY A 1 92 ? -14.474 7.078 19.207 1.00 91.25 92 GLY A N 1
ATOM 685 C CA . GLY A 1 92 ? -15.281 7.583 20.309 1.00 91.25 92 GLY A CA 1
ATOM 686 C C . GLY A 1 92 ? -16.706 7.030 20.339 1.00 91.25 92 GLY A C 1
ATOM 687 O O . GLY A 1 92 ? -17.157 6.288 19.461 1.00 91.25 92 GLY A O 1
ATOM 688 N N . CYS A 1 93 ? -17.420 7.379 21.405 1.00 94.88 93 CYS A N 1
ATOM 689 C CA . CYS A 1 93 ? -18.750 6.855 21.669 1.00 94.88 93 CYS A CA 1
ATOM 690 C C . CYS A 1 93 ? -19.841 7.695 20.996 1.00 94.88 93 CYS A C 1
ATOM 692 O O . CYS A 1 93 ? -19.812 8.926 21.044 1.00 94.88 93 CYS A O 1
ATOM 694 N N . ALA A 1 94 ? -20.818 7.025 20.393 1.00 93.25 94 ALA A N 1
ATOM 695 C CA . ALA A 1 94 ? -22.005 7.646 19.814 1.00 93.25 94 ALA A CA 1
ATOM 696 C C . ALA A 1 94 ? -23.174 7.723 20.807 1.00 93.25 94 ALA A C 1
ATOM 698 O O . ALA A 1 94 ? -24.028 8.591 20.666 1.00 93.25 94 ALA A O 1
ATOM 699 N N . GLY A 1 95 ? -23.219 6.833 21.805 1.00 95.12 95 GLY A N 1
ATOM 700 C CA . GLY A 1 95 ? -24.349 6.737 22.725 1.00 95.12 95 GLY A CA 1
ATOM 701 C C . GLY A 1 95 ? -23.965 6.150 24.077 1.00 95.12 95 GLY A C 1
ATOM 702 O O . GLY A 1 95 ? -23.327 5.097 24.156 1.00 95.12 95 GLY A O 1
ATOM 703 N N . TYR A 1 96 ? -24.395 6.821 25.141 1.00 94.50 96 TYR A N 1
ATOM 704 C CA . TYR A 1 96 ? -24.169 6.415 26.524 1.00 94.50 96 TYR A CA 1
ATOM 705 C C . TYR A 1 96 ? -25.484 6.001 27.178 1.00 94.50 96 TYR A C 1
ATOM 707 O O . TYR A 1 96 ? -26.530 6.582 26.894 1.00 94.50 96 TYR A O 1
ATOM 715 N N . ASN A 1 97 ? -25.430 5.008 28.064 1.00 91.88 97 ASN A N 1
ATOM 716 C CA . ASN A 1 97 ? -26.557 4.715 28.947 1.00 91.88 97 ASN A CA 1
ATOM 717 C C . ASN A 1 97 ? -26.546 5.626 30.191 1.00 91.88 97 ASN A C 1
ATOM 719 O O . ASN A 1 97 ? -25.636 6.429 30.391 1.00 91.88 97 ASN A O 1
ATOM 723 N N . SER A 1 98 ? -27.539 5.466 31.066 1.00 91.56 98 SER A N 1
ATOM 724 C CA . SER A 1 98 ? -27.684 6.248 32.305 1.00 91.56 98 SER A CA 1
ATOM 725 C C . SER A 1 98 ? -26.543 6.073 33.320 1.00 91.56 98 SER A C 1
ATOM 727 O O . SER A 1 98 ? -26.461 6.838 34.272 1.00 91.56 98 SER A O 1
ATOM 729 N N . CYS A 1 99 ? -25.693 5.057 33.151 1.00 94.00 99 CYS A N 1
ATOM 730 C CA . CYS A 1 99 ? -24.505 4.798 33.972 1.00 94.00 99 CYS A CA 1
ATOM 731 C C . CYS A 1 99 ? -23.207 5.159 33.236 1.00 94.00 99 CYS A C 1
ATOM 733 O O . CYS A 1 99 ? -22.139 4.631 33.543 1.00 94.00 99 CYS A O 1
ATOM 735 N N . ASN A 1 100 ? -23.300 6.040 32.233 1.00 92.81 100 ASN A N 1
ATOM 736 C CA . ASN A 1 100 ? -22.182 6.532 31.429 1.00 92.81 100 ASN A CA 1
ATOM 737 C C . ASN A 1 100 ? -21.366 5.424 30.742 1.00 92.81 100 ASN A C 1
ATOM 739 O O . ASN A 1 100 ? -20.195 5.622 30.411 1.00 92.81 100 ASN A O 1
ATOM 743 N N . ARG A 1 101 ? -21.976 4.261 30.481 1.00 94.12 101 ARG A N 1
ATOM 744 C CA . ARG A 1 101 ? -21.335 3.190 29.712 1.00 94.12 101 ARG A CA 1
ATOM 745 C C . ARG A 1 101 ? -21.566 3.402 28.228 1.00 94.12 101 ARG A C 1
ATOM 747 O O . ARG A 1 101 ? -22.689 3.688 27.809 1.00 94.12 101 ARG A O 1
ATOM 754 N N . CYS A 1 102 ? -20.508 3.252 27.436 1.00 96.56 102 CYS A N 1
ATOM 755 C CA . CYS A 1 102 ? -20.609 3.388 25.990 1.00 96.56 102 CYS A CA 1
ATOM 756 C C . CYS A 1 102 ? -21.345 2.186 25.388 1.00 96.56 102 CYS A C 1
ATOM 758 O O . CYS A 1 102 ? -20.864 1.056 25.467 1.00 96.56 102 CYS A O 1
ATOM 760 N N . THR A 1 103 ? -22.501 2.428 24.769 1.00 94.31 103 THR A N 1
ATOM 761 C CA . THR A 1 103 ? -23.368 1.377 24.201 1.00 94.31 103 THR A CA 1
ATOM 762 C C . THR A 1 103 ? -23.251 1.259 22.681 1.00 94.31 103 THR A C 1
ATOM 764 O O . THR A 1 103 ? -23.537 0.200 22.111 1.00 94.31 103 THR A O 1
ATOM 767 N N . SER A 1 104 ? -22.750 2.298 22.011 1.00 93.25 104 SER A N 1
ATOM 768 C CA . SER A 1 104 ? -22.552 2.337 20.560 1.00 93.25 104 SER A CA 1
ATOM 769 C C . SER A 1 104 ? -21.354 3.204 20.180 1.00 93.25 104 SER A C 1
ATOM 771 O O . SER A 1 104 ? -21.158 4.274 20.753 1.00 93.25 104 SER A O 1
ATOM 773 N N . CYS A 1 105 ? -20.583 2.775 19.182 1.00 94.44 105 CYS A N 1
ATOM 774 C CA . CYS A 1 105 ? -19.424 3.509 18.673 1.00 94.44 105 CYS A CA 1
ATOM 775 C C . CYS A 1 105 ? -19.806 4.439 17.524 1.00 94.44 105 CYS A C 1
ATOM 777 O O . CYS A 1 105 ? -20.703 4.118 16.744 1.00 94.44 105 CYS A O 1
ATOM 779 N N . LYS A 1 106 ? -19.101 5.567 17.396 1.00 90.81 106 LYS A N 1
ATOM 780 C CA . LYS A 1 106 ? -19.152 6.372 16.172 1.00 90.81 106 LYS A CA 1
ATOM 781 C C . LYS A 1 106 ? -18.541 5.585 15.014 1.00 90.81 106 LYS A C 1
ATOM 783 O O . LYS A 1 106 ? -17.595 4.816 15.209 1.00 90.81 106 LYS A O 1
ATOM 788 N N . SER A 1 107 ? -19.093 5.778 13.822 1.00 88.12 107 SER A N 1
ATOM 789 C CA . SER A 1 107 ? -18.478 5.323 12.578 1.00 88.12 107 SER A CA 1
ATOM 790 C C . SER A 1 107 ? -17.178 6.086 12.320 1.00 88.12 107 SER A C 1
ATOM 792 O O . SER A 1 107 ? -16.950 7.161 12.876 1.00 88.12 107 SER A O 1
ATOM 794 N N . ASN A 1 108 ? -16.314 5.515 11.479 1.00 86.81 108 ASN A N 1
ATOM 795 C CA . ASN A 1 108 ? -15.117 6.208 11.022 1.00 86.81 108 ASN A CA 1
ATOM 796 C C . ASN A 1 108 ? -15.535 7.510 10.305 1.00 86.81 108 ASN A C 1
ATOM 798 O O . ASN A 1 108 ? -16.237 7.417 9.294 1.00 86.81 108 ASN A O 1
ATOM 802 N N . PRO A 1 109 ? -15.130 8.699 10.790 1.00 84.31 109 PRO A N 1
ATOM 803 C CA . PRO A 1 109 ? -15.504 9.968 10.169 1.00 84.31 109 PRO A CA 1
ATOM 804 C C . PRO A 1 109 ? -14.990 10.091 8.729 1.00 84.31 109 PRO A C 1
ATOM 806 O O . PRO A 1 109 ? -15.636 10.735 7.910 1.00 84.31 109 PRO A O 1
ATOM 809 N N . ASP A 1 110 ? -13.897 9.405 8.377 1.00 82.19 110 ASP A N 1
ATOM 810 C CA . ASP A 1 110 ? -13.393 9.362 7.000 1.00 82.19 110 ASP A CA 1
ATOM 811 C C . ASP A 1 110 ? -14.371 8.674 6.035 1.00 82.19 110 ASP A C 1
ATOM 813 O O . ASP A 1 110 ? -14.290 8.861 4.824 1.00 82.19 110 ASP A O 1
ATOM 817 N N . CYS A 1 111 ? -15.284 7.843 6.538 1.00 85.25 111 CYS A N 1
ATOM 818 C CA . CYS A 1 111 ? -16.266 7.156 5.704 1.00 85.25 111 CYS A CA 1
ATOM 819 C C . CYS A 1 111 ? -17.504 8.020 5.434 1.00 85.25 111 CYS A C 1
ATOM 821 O O . CYS A 1 111 ? -18.251 7.714 4.507 1.00 85.25 111 CYS A O 1
ATOM 823 N N . ASP A 1 112 ? -17.726 9.078 6.220 1.00 84.12 112 ASP A N 1
ATOM 824 C CA . ASP A 1 112 ? -18.894 9.965 6.127 1.00 84.12 112 ASP A CA 1
ATOM 825 C C . ASP A 1 112 ? -18.643 11.147 5.175 1.00 84.12 112 ASP A C 1
ATOM 827 O O . ASP A 1 112 ? -19.096 12.273 5.371 1.00 84.12 112 ASP A O 1
ATOM 831 N N . VAL A 1 113 ? -17.848 10.900 4.134 1.00 86.00 113 VAL A N 1
ATOM 832 C CA . VAL A 1 113 ? -17.563 11.864 3.073 1.00 86.00 113 VAL A CA 1
ATOM 833 C C . VAL A 1 113 ? -17.923 11.262 1.723 1.00 86.00 113 VAL A C 1
ATOM 835 O O . VAL A 1 113 ? -17.810 10.055 1.488 1.00 86.00 113 VAL A O 1
ATOM 838 N N . SER A 1 114 ? -18.372 12.122 0.813 1.00 85.88 114 SER A N 1
ATOM 839 C CA . SER A 1 114 ? -18.682 11.719 -0.557 1.00 85.88 114 SER A CA 1
ATOM 840 C C . SER A 1 114 ? -17.405 11.509 -1.369 1.00 85.88 114 SER A C 1
ATOM 842 O O . SER A 1 114 ? -16.434 12.250 -1.215 1.00 85.88 114 SER A O 1
ATOM 844 N N . ASP A 1 115 ? -17.424 10.520 -2.264 1.00 88.75 115 ASP A N 1
ATOM 845 C CA . ASP A 1 115 ? -16.335 10.279 -3.210 1.00 88.75 115 ASP A CA 1
ATOM 846 C C . ASP A 1 115 ? -16.146 11.470 -4.152 1.00 88.75 115 ASP A C 1
ATOM 848 O O . ASP A 1 115 ? -17.075 11.876 -4.860 1.00 88.75 115 ASP A O 1
ATOM 852 N N . LYS A 1 116 ? -14.922 12.003 -4.223 1.00 89.81 116 LYS A N 1
ATOM 853 C CA . LYS A 1 116 ? -14.581 12.995 -5.240 1.00 89.81 116 LYS A CA 1
ATOM 854 C C . LYS A 1 116 ? -14.569 12.329 -6.617 1.00 89.81 116 LYS A C 1
ATOM 856 O O . LYS A 1 116 ? -13.808 11.400 -6.868 1.00 89.81 116 LYS A O 1
ATOM 861 N N . SER A 1 117 ? -15.403 12.824 -7.526 1.00 90.31 117 SER A N 1
ATOM 862 C CA . SER A 1 117 ? -15.493 12.299 -8.891 1.00 90.31 117 SER A CA 1
ATOM 863 C C . SER A 1 117 ? -14.419 12.916 -9.788 1.00 90.31 117 SER A C 1
ATOM 865 O O . SER A 1 117 ? -14.419 14.123 -10.016 1.00 90.31 117 SER A O 1
ATOM 867 N N . CYS A 1 118 ? -13.518 12.083 -10.312 1.00 90.69 118 CYS A N 1
ATOM 868 C CA . CYS A 1 118 ? -12.348 12.518 -11.088 1.00 90.69 118 CYS A CA 1
ATOM 869 C C . CYS A 1 118 ? -12.433 12.231 -12.595 1.00 90.69 118 CYS A C 1
ATOM 871 O O . CYS A 1 118 ? -11.449 12.411 -13.313 1.00 90.69 118 CYS A O 1
ATOM 873 N N . GLY A 1 119 ? -13.591 11.777 -13.087 1.00 86.69 119 GLY A N 1
ATOM 874 C CA . GLY A 1 119 ? -13.794 11.468 -14.504 1.00 86.69 119 GLY A CA 1
ATOM 875 C C . GLY A 1 119 ? -12.726 10.517 -15.062 1.00 86.69 119 GLY A C 1
ATOM 876 O O . GLY A 1 119 ? -12.372 9.529 -14.421 1.00 86.69 119 GLY A O 1
ATOM 877 N N . SER A 1 120 ? -12.193 10.838 -16.245 1.00 85.12 120 SER A N 1
ATOM 878 C CA . SER A 1 120 ? -11.173 10.047 -16.952 1.00 85.12 120 SER A CA 1
ATOM 879 C C . SER A 1 120 ? -9.756 10.158 -16.378 1.00 85.12 120 SER A C 1
ATOM 881 O O . SER A 1 120 ? -8.921 9.313 -16.685 1.00 85.12 120 SER A O 1
ATOM 883 N N . LEU A 1 121 ? -9.473 11.165 -15.543 1.00 86.44 121 LEU A N 1
ATOM 884 C CA . LEU A 1 121 ? -8.160 11.336 -14.904 1.00 86.44 121 LEU A CA 1
ATOM 885 C C . LEU A 1 121 ? -7.941 10.305 -13.786 1.00 86.44 121 LEU A C 1
ATOM 887 O O . LEU A 1 121 ? -6.807 9.962 -13.451 1.00 86.44 121 LEU A O 1
ATOM 891 N N . GLY A 1 122 ? -9.031 9.790 -13.214 1.00 89.19 122 GLY A N 1
ATOM 892 C CA . GLY A 1 122 ? -8.979 8.868 -12.089 1.00 89.19 122 GLY A CA 1
ATOM 893 C C . GLY A 1 122 ? -8.507 9.531 -10.791 1.00 89.19 122 GLY A C 1
ATOM 894 O O . GLY A 1 122 ? -8.142 10.710 -10.738 1.00 89.19 122 GLY A O 1
ATOM 895 N N . CYS A 1 123 ? -8.560 8.762 -9.710 1.00 93.31 123 CYS A N 1
ATOM 896 C CA . CYS A 1 123 ? -8.209 9.247 -8.384 1.00 93.31 123 CYS A CA 1
ATOM 897 C C . CYS A 1 123 ? -6.697 9.169 -8.129 1.00 93.31 123 CYS A C 1
ATOM 899 O O . CYS A 1 123 ? -6.070 8.158 -8.447 1.00 93.31 123 CYS A O 1
ATOM 901 N N . ALA A 1 124 ? -6.134 10.206 -7.511 1.00 92.06 124 ALA A N 1
ATOM 902 C CA . ALA A 1 124 ? -4.733 10.253 -7.093 1.00 92.06 124 ALA A CA 1
ATOM 903 C C . ALA A 1 124 ? -4.532 9.742 -5.660 1.00 92.06 124 ALA A C 1
ATOM 905 O O . ALA A 1 124 ? -3.509 9.133 -5.354 1.00 92.06 124 ALA A O 1
ATOM 906 N N . SER A 1 125 ? -5.498 9.982 -4.768 1.00 92.81 125 SER A N 1
ATOM 907 C CA . SER A 1 125 ? -5.390 9.594 -3.361 1.00 92.81 125 SER A CA 1
ATOM 908 C C . SER A 1 125 ? -6.723 9.158 -2.777 1.00 92.81 125 SER A C 1
ATOM 910 O O . SER A 1 125 ? -7.754 9.792 -3.008 1.00 92.81 125 SER A O 1
ATOM 912 N N . TYR A 1 126 ? -6.670 8.124 -1.944 1.00 92.69 126 TYR A N 1
ATOM 913 C CA . TYR A 1 126 ? -7.822 7.586 -1.232 1.00 92.69 126 TYR A CA 1
ATOM 914 C C . TYR A 1 126 ? -7.646 7.754 0.277 1.00 92.69 126 TYR A C 1
ATOM 916 O O . TYR A 1 126 ? -6.520 7.737 0.776 1.00 92.69 126 TYR A O 1
ATOM 924 N N . ASN A 1 127 ? -8.748 7.919 1.006 1.00 89.06 127 ASN A N 1
ATOM 925 C CA . ASN A 1 127 ? -8.728 7.890 2.468 1.00 89.06 127 ASN A CA 1
ATOM 926 C C . ASN A 1 127 ? -8.834 6.454 3.022 1.00 89.06 127 ASN A C 1
ATOM 928 O O . ASN A 1 127 ? -8.873 5.478 2.270 1.00 89.06 127 ASN A O 1
ATOM 932 N N . SER A 1 128 ? -8.908 6.324 4.351 1.00 88.06 128 SER A N 1
ATOM 933 C CA . SER A 1 128 ? -8.985 5.033 5.053 1.00 88.06 128 SER A CA 1
ATOM 934 C C . SER A 1 128 ? -10.216 4.184 4.687 1.00 88.06 128 SER A C 1
ATOM 936 O O . SER A 1 128 ? -10.201 2.970 4.874 1.00 88.06 128 SER A O 1
ATOM 938 N N . CYS A 1 129 ? -11.252 4.797 4.109 1.00 90.12 129 CYS A N 1
ATOM 939 C CA . CYS A 1 129 ? -12.475 4.146 3.642 1.00 90.12 129 CYS A CA 1
ATOM 940 C C . CYS A 1 129 ? -12.508 3.950 2.120 1.00 90.12 129 CYS A C 1
ATOM 942 O O . CYS A 1 129 ? -13.572 3.714 1.551 1.00 90.12 129 CYS A O 1
ATOM 944 N N . SER A 1 130 ? -11.350 4.052 1.456 1.00 90.31 130 SER A N 1
ATOM 945 C CA . SER A 1 130 ? -11.210 3.965 -0.004 1.00 90.31 130 SER A CA 1
ATOM 946 C C . SER A 1 130 ? -12.007 5.027 -0.765 1.00 90.31 130 SER A C 1
ATOM 948 O O . SER A 1 130 ? -12.311 4.840 -1.942 1.00 90.31 130 SER A O 1
ATOM 950 N N . LYS A 1 131 ? -12.330 6.151 -0.114 1.00 91.00 131 LYS A N 1
ATOM 951 C CA . LYS A 1 131 ? -12.988 7.282 -0.766 1.00 91.00 131 LYS A CA 1
ATOM 952 C C . LYS A 1 131 ? -11.966 8.156 -1.468 1.00 91.00 131 LYS A C 1
ATOM 954 O O . LYS A 1 131 ? -10.926 8.468 -0.883 1.00 91.00 131 LYS A O 1
ATOM 959 N N . CYS A 1 132 ? -12.254 8.568 -2.697 1.00 93.75 132 CYS A N 1
ATOM 960 C CA . CYS A 1 132 ? -11.362 9.435 -3.454 1.00 93.75 132 CYS A CA 1
ATOM 961 C C . CYS A 1 132 ? -11.326 10.848 -2.857 1.00 93.75 132 CYS A C 1
ATOM 963 O O . CYS A 1 132 ? -12.358 11.516 -2.776 1.00 93.75 132 CYS A O 1
ATOM 965 N N . THR A 1 133 ? -10.140 11.323 -2.469 1.00 91.62 133 THR A N 1
ATOM 966 C CA . THR A 1 133 ? -9.950 12.652 -1.858 1.00 91.62 133 THR A CA 1
ATOM 967 C C . THR A 1 133 ? -9.321 13.663 -2.812 1.00 91.62 133 THR A C 1
ATOM 969 O O . THR A 1 133 ? -9.587 14.865 -2.717 1.00 91.62 133 THR A O 1
ATOM 972 N N . SER A 1 134 ? -8.529 13.203 -3.782 1.00 91.19 134 SER A N 1
ATOM 973 C CA . SER A 1 134 ? -7.929 14.061 -4.804 1.00 91.19 134 SER A CA 1
ATOM 974 C C . SER A 1 134 ? -7.862 13.364 -6.159 1.00 91.19 134 SER A C 1
ATOM 976 O O . SER A 1 134 ? -7.771 12.142 -6.243 1.00 91.19 134 SER A O 1
ATOM 978 N N . CYS A 1 135 ? -7.932 14.153 -7.228 1.00 93.12 135 CYS A N 1
ATOM 979 C CA . CYS A 1 135 ? -7.880 13.655 -8.597 1.00 93.12 135 CYS A CA 1
ATOM 980 C C . CYS A 1 135 ? -6.463 13.750 -9.136 1.00 93.12 135 CYS A C 1
ATOM 982 O O . CYS A 1 135 ? -5.733 14.672 -8.763 1.00 93.12 135 CYS A O 1
ATOM 984 N N . ASN A 1 136 ? -6.103 12.849 -10.050 1.00 89.31 136 ASN A N 1
ATOM 985 C CA . ASN A 1 136 ? -4.904 13.075 -10.844 1.00 89.31 136 ASN A CA 1
ATOM 986 C C . ASN A 1 136 ? -5.075 14.378 -11.621 1.00 89.31 136 ASN A C 1
ATOM 988 O O . ASN A 1 136 ? -6.164 14.708 -12.094 1.00 89.31 136 ASN A O 1
ATOM 992 N N . THR A 1 137 ? -3.995 15.133 -11.728 1.00 88.12 137 THR A N 1
ATOM 993 C CA . THR A 1 137 ? -3.942 16.298 -12.600 1.00 88.12 137 THR A CA 1
ATOM 994 C C . THR A 1 137 ? -3.648 15.831 -14.012 1.00 88.12 137 THR A C 1
ATOM 996 O O . THR A 1 137 ? -2.829 14.930 -14.196 1.00 88.12 137 THR A O 1
ATOM 999 N N . ASP A 1 138 ? -4.280 16.458 -15.003 1.00 85.12 138 ASP A N 1
ATOM 1000 C CA . ASP A 1 138 ? -3.887 16.255 -16.393 1.00 85.12 138 ASP A CA 1
ATOM 1001 C C . ASP A 1 138 ? -2.387 16.579 -16.522 1.00 85.12 138 ASP A C 1
ATOM 1003 O O . ASP A 1 138 ? -1.990 17.709 -16.225 1.00 85.12 138 ASP A O 1
ATOM 1007 N N . PRO A 1 139 ? -1.535 15.620 -16.922 1.00 85.88 139 PRO A N 1
ATOM 1008 C CA . PRO A 1 139 ? -0.104 15.859 -17.045 1.00 85.88 139 PRO A CA 1
ATOM 1009 C C . PRO A 1 139 ? 0.236 16.917 -18.109 1.00 85.88 139 PRO A C 1
ATOM 1011 O O . PRO A 1 139 ? 1.346 17.437 -18.103 1.00 85.88 139 PRO A O 1
ATOM 1014 N N . CYS A 1 140 ? -0.703 17.275 -18.990 1.00 87.19 140 CYS A N 1
ATOM 1015 C CA . CYS A 1 140 ? -0.581 18.381 -19.937 1.00 87.19 140 CYS A CA 1
ATOM 1016 C C . CYS A 1 140 ? -1.096 19.728 -19.407 1.00 87.19 140 CYS A C 1
ATOM 1018 O O . CYS A 1 140 ? -0.928 20.755 -20.070 1.00 87.19 140 CYS A O 1
ATOM 1020 N N . SER A 1 141 ? -1.678 19.763 -18.206 1.00 86.44 141 SER A N 1
ATOM 1021 C CA . SER A 1 141 ? -2.099 21.004 -17.560 1.00 86.44 141 SER A CA 1
ATOM 1022 C C . SER A 1 141 ? -0.881 21.876 -17.246 1.00 86.44 141 SER A C 1
ATOM 1024 O O . SER A 1 141 ? -0.071 21.547 -16.383 1.00 86.44 141 SER A O 1
ATOM 1026 N N . GLY A 1 142 ? -0.761 23.010 -17.940 1.00 81.75 142 GLY A N 1
ATOM 1027 C CA . GLY A 1 142 ? 0.367 23.938 -17.804 1.00 81.75 142 GLY A CA 1
ATOM 1028 C C . GLY A 1 142 ? 1.564 23.631 -18.711 1.00 81.75 142 GLY A C 1
ATOM 1029 O O . GLY A 1 142 ? 2.569 24.337 -18.643 1.00 81.75 142 GLY A O 1
ATOM 1030 N N . VAL A 1 143 ? 1.468 22.620 -19.582 1.00 88.56 143 VAL A N 1
ATOM 1031 C CA . VAL A 1 143 ? 2.503 22.321 -20.578 1.00 88.56 143 VAL A CA 1
ATOM 1032 C C . VAL A 1 143 ? 2.229 23.108 -21.859 1.00 88.56 143 VAL A C 1
ATOM 1034 O O . VAL A 1 143 ? 1.315 22.793 -22.618 1.00 88.56 143 VAL A O 1
ATOM 1037 N N . SER A 1 144 ? 3.057 24.117 -22.128 1.00 89.38 144 SER A N 1
ATOM 1038 C CA . SER A 1 144 ? 3.029 24.873 -23.385 1.00 89.38 144 SER A CA 1
ATOM 1039 C C . SER A 1 144 ? 3.988 24.256 -24.399 1.00 89.38 144 SER A C 1
ATOM 1041 O O . SER A 1 144 ? 5.206 24.404 -24.288 1.00 89.38 144 SER A O 1
ATOM 1043 N N . CYS A 1 145 ? 3.444 23.570 -25.402 1.00 90.1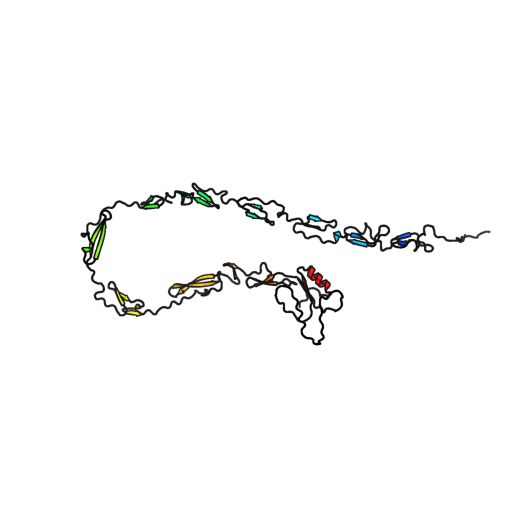2 145 CYS A N 1
ATOM 1044 C CA . CYS A 1 145 ? 4.233 23.043 -26.511 1.00 90.12 145 CYS A CA 1
ATOM 1045 C C . CYS A 1 145 ? 4.475 24.111 -27.586 1.00 90.12 145 CYS A C 1
ATOM 1047 O O . CYS A 1 145 ? 3.611 24.941 -27.858 1.00 90.12 145 CYS A O 1
ATOM 1049 N N . GLY A 1 146 ? 5.667 24.089 -28.191 1.00 85.69 146 GLY A N 1
ATOM 1050 C CA . GLY A 1 146 ? 6.017 24.988 -29.293 1.00 85.69 146 GLY A CA 1
ATOM 1051 C C . GLY A 1 146 ? 5.195 24.731 -30.562 1.00 85.69 146 GLY A C 1
ATOM 1052 O O . GLY A 1 146 ? 4.418 23.779 -30.645 1.00 85.69 146 GLY A O 1
ATOM 1053 N N . SER A 1 147 ? 5.385 25.570 -31.580 1.00 90.62 147 SER A N 1
ATOM 1054 C CA . SER A 1 147 ? 4.667 25.457 -32.854 1.00 90.62 147 SER A CA 1
ATOM 1055 C C . SER A 1 147 ? 4.800 24.064 -33.478 1.00 90.62 147 SER A C 1
ATOM 1057 O O . SER A 1 147 ? 5.893 23.501 -33.545 1.00 90.62 147 SER A O 1
ATOM 1059 N N . ASN A 1 148 ? 3.685 23.539 -33.991 1.00 90.62 148 ASN A N 1
ATOM 1060 C CA . ASN A 1 148 ? 3.578 22.204 -34.593 1.00 90.62 148 ASN A CA 1
ATOM 1061 C C . ASN A 1 148 ? 3.876 21.040 -33.631 1.00 90.62 148 ASN A C 1
ATOM 1063 O O . ASN A 1 148 ? 4.374 19.995 -34.056 1.00 90.62 148 ASN A O 1
ATOM 1067 N N . ALA A 1 149 ? 3.550 21.210 -32.350 1.00 92.56 149 ALA A N 1
ATOM 1068 C CA . ALA A 1 149 ? 3.618 20.160 -31.346 1.00 92.56 149 ALA A CA 1
ATOM 1069 C C . ALA A 1 149 ? 2.316 20.053 -30.540 1.00 92.56 149 ALA A C 1
ATOM 1071 O O . ALA A 1 149 ? 1.579 21.026 -30.395 1.00 92.56 149 ALA A O 1
ATOM 1072 N N . TYR A 1 150 ? 2.061 18.873 -29.985 1.00 92.00 150 TYR A N 1
ATOM 1073 C CA . TYR A 1 150 ? 0.963 18.587 -29.068 1.00 92.00 150 TYR A CA 1
ATOM 1074 C C . TYR A 1 150 ? 1.503 17.958 -27.783 1.00 92.00 150 TYR A C 1
ATOM 1076 O O . TYR A 1 150 ? 2.532 17.278 -27.796 1.00 92.00 150 TYR A O 1
ATOM 1084 N N . CYS A 1 151 ? 0.818 18.187 -26.664 1.00 92.06 151 CYS A N 1
ATOM 1085 C CA . CYS A 1 151 ? 1.161 17.534 -25.409 1.00 92.06 151 CYS A CA 1
ATOM 1086 C C . CYS A 1 151 ? 0.485 16.163 -25.315 1.00 92.06 151 CYS A C 1
ATOM 1088 O O . CYS A 1 151 ? -0.700 16.023 -25.609 1.00 92.06 151 CYS A O 1
ATOM 1090 N N . SER A 1 152 ? 1.237 15.157 -24.876 1.00 90.94 152 SER A N 1
ATOM 1091 C CA . SER A 1 152 ? 0.710 13.853 -24.481 1.00 90.94 152 SER A CA 1
ATOM 1092 C C . SER A 1 152 ? 1.496 13.335 -23.279 1.00 90.94 152 SER A C 1
ATOM 1094 O O . SER A 1 152 ? 2.724 13.385 -23.272 1.00 90.94 152 SER A O 1
ATOM 1096 N N . GLY A 1 153 ? 0.821 12.897 -22.214 1.00 86.94 153 GLY A N 1
ATOM 1097 C CA . GLY A 1 153 ? 1.499 12.405 -21.004 1.00 86.94 153 GLY A CA 1
ATOM 1098 C C . GLY A 1 153 ? 2.496 13.403 -20.389 1.00 86.94 153 GLY A C 1
ATOM 1099 O O . GLY A 1 153 ? 3.527 12.993 -19.864 1.00 86.94 153 GLY A O 1
ATOM 1100 N N . GLY A 1 154 ? 2.235 14.709 -20.519 1.00 88.81 154 GLY A N 1
ATOM 1101 C CA . GLY A 1 154 ? 3.101 15.783 -20.013 1.00 88.81 154 GLY A CA 1
ATOM 1102 C C . GLY A 1 154 ? 4.363 16.059 -20.829 1.00 88.81 154 GLY A C 1
ATOM 1103 O O . GLY A 1 154 ? 5.216 16.832 -20.404 1.00 88.81 154 GLY A O 1
ATOM 1104 N N . SER A 1 155 ? 4.496 15.455 -22.011 1.00 91.12 155 SER A N 1
ATOM 1105 C CA . SER A 1 155 ? 5.603 15.705 -22.937 1.00 91.12 155 SER A CA 1
ATOM 1106 C C . SER A 1 155 ? 5.098 16.231 -24.276 1.00 91.12 155 SER A C 1
ATOM 1108 O O . SER A 1 155 ? 4.044 15.824 -24.758 1.00 91.12 155 SER A O 1
ATOM 1110 N N . CYS A 1 156 ? 5.870 17.123 -24.898 1.00 92.56 156 CYS A N 1
ATOM 1111 C CA . CYS A 1 156 ? 5.553 17.663 -26.217 1.00 92.56 156 CYS A CA 1
ATOM 1112 C C . CYS A 1 156 ? 6.079 16.766 -27.341 1.00 92.56 156 CYS A C 1
ATOM 1114 O O . CYS A 1 156 ? 7.281 16.475 -27.413 1.00 92.56 156 CYS A O 1
ATOM 1116 N N . TYR A 1 157 ? 5.180 16.401 -28.249 1.00 92.50 157 TYR A N 1
ATOM 1117 C CA . TYR A 1 157 ? 5.430 15.599 -29.442 1.00 92.50 157 TYR A CA 1
ATOM 1118 C C . TYR A 1 157 ? 5.141 16.421 -30.688 1.00 92.50 157 TYR A C 1
ATOM 1120 O O . TYR A 1 157 ? 4.225 17.236 -30.693 1.00 92.50 157 TYR A O 1
ATOM 1128 N N . CYS A 1 158 ? 5.917 16.219 -31.749 1.00 94.81 158 CYS A N 1
ATOM 1129 C CA . CYS A 1 158 ? 5.679 16.917 -33.006 1.00 94.81 158 CYS A CA 1
ATOM 1130 C C . CYS A 1 158 ? 4.446 16.350 -33.715 1.00 94.81 158 CYS A C 1
ATOM 1132 O O . CYS A 1 158 ? 4.227 15.138 -33.719 1.00 94.81 158 CYS A O 1
ATOM 1134 N N . ASN A 1 159 ? 3.663 17.232 -34.333 1.00 92.94 159 ASN A N 1
ATOM 1135 C CA . ASN A 1 159 ? 2.556 16.844 -35.199 1.00 92.94 159 ASN A CA 1
ATOM 1136 C C . ASN A 1 159 ? 3.062 16.006 -36.385 1.00 92.94 159 ASN A C 1
ATOM 1138 O O . ASN A 1 159 ? 4.231 16.075 -36.771 1.00 92.94 159 ASN A O 1
ATOM 1142 N N . SER A 1 160 ? 2.161 15.242 -37.005 1.00 93.25 160 SER A N 1
ATOM 1143 C CA . SER A 1 160 ? 2.480 14.488 -38.222 1.00 93.25 160 SER A CA 1
ATOM 1144 C C . SER A 1 160 ? 3.055 15.408 -39.313 1.00 93.25 160 SER A C 1
ATOM 1146 O O . SER A 1 160 ? 2.546 16.507 -39.530 1.00 93.25 160 SER A O 1
ATOM 1148 N N . GLY A 1 161 ? 4.132 14.974 -39.977 1.00 89.38 161 GLY A N 1
ATOM 1149 C CA . GLY A 1 161 ? 4.883 15.774 -40.959 1.00 89.38 161 GLY A CA 1
ATOM 1150 C C . GLY A 1 161 ? 6.029 16.614 -40.377 1.00 89.38 161 GLY A C 1
ATOM 1151 O O . GLY A 1 161 ? 6.786 17.217 -41.143 1.00 89.38 161 GLY A O 1
ATOM 1152 N N . TYR A 1 162 ? 6.200 16.613 -39.052 1.00 92.62 162 TYR A N 1
ATOM 1153 C CA . TYR A 1 162 ? 7.260 17.336 -38.354 1.00 92.62 162 TYR A CA 1
ATOM 1154 C C . TYR A 1 162 ? 8.164 16.387 -37.564 1.00 92.62 162 TYR A C 1
ATOM 1156 O O . TYR A 1 162 ? 7.719 15.384 -37.005 1.00 92.62 162 TYR A O 1
ATOM 1164 N N . LYS A 1 163 ? 9.443 16.751 -37.460 1.00 89.12 163 LYS A N 1
ATOM 1165 C CA . LYS A 1 163 ? 10.458 16.055 -36.665 1.00 89.12 163 LYS A CA 1
ATOM 1166 C C . LYS A 1 163 ? 11.071 16.988 -35.631 1.00 89.12 163 LYS A C 1
ATOM 1168 O O . LYS A 1 163 ? 11.149 18.203 -35.824 1.00 89.12 163 LYS A O 1
ATOM 1173 N N . LYS A 1 164 ? 11.536 16.407 -34.526 1.00 89.38 164 LYS A N 1
ATOM 1174 C CA . LYS A 1 164 ? 12.189 17.151 -33.447 1.00 89.38 164 LYS A CA 1
ATOM 1175 C C . LYS A 1 164 ? 13.625 17.494 -33.847 1.00 89.38 164 LYS A C 1
ATOM 1177 O O . LYS A 1 164 ? 14.395 16.611 -34.209 1.00 89.38 164 LYS A O 1
ATOM 1182 N N . CYS A 1 165 ? 13.984 18.769 -33.757 1.00 88.38 165 CYS A N 1
ATOM 1183 C CA . CYS A 1 165 ? 15.322 19.293 -34.005 1.00 88.38 165 CYS A CA 1
ATOM 1184 C C . CYS A 1 165 ? 15.653 20.338 -32.934 1.00 88.38 165 CYS A C 1
ATOM 1186 O O . CYS A 1 165 ? 14.956 21.344 -32.826 1.00 88.38 165 CYS A O 1
ATOM 1188 N N . ASN A 1 166 ? 16.687 20.096 -32.120 1.00 85.94 166 ASN A N 1
ATOM 1189 C CA . ASN A 1 166 ? 17.141 21.014 -31.061 1.00 85.94 166 ASN A CA 1
ATOM 1190 C C . ASN A 1 166 ? 16.003 21.573 -30.179 1.00 85.94 166 ASN A C 1
ATOM 1192 O O . ASN A 1 166 ? 15.946 22.761 -29.880 1.00 85.94 166 ASN A O 1
ATOM 1196 N N . GLY A 1 167 ? 15.054 20.714 -29.797 1.00 82.75 167 GLY A N 1
ATOM 1197 C CA . GLY A 1 167 ? 13.923 21.085 -28.937 1.00 82.75 167 GLY A CA 1
ATOM 1198 C C . GLY A 1 167 ? 12.719 21.713 -29.649 1.00 82.75 167 GLY A C 1
ATOM 1199 O O . GLY A 1 167 ? 11.669 21.822 -29.026 1.00 82.75 167 GLY A O 1
ATOM 1200 N N . SER A 1 168 ? 12.817 22.038 -30.941 1.00 87.38 168 SER A N 1
ATOM 1201 C CA . SER A 1 168 ? 11.712 22.573 -31.751 1.00 87.38 168 SER A CA 1
ATOM 1202 C C . SER A 1 168 ? 11.243 21.573 -32.807 1.00 87.38 168 SER A C 1
ATOM 1204 O O . SER A 1 168 ? 12.014 20.733 -33.274 1.00 87.38 168 SER A O 1
ATOM 1206 N N . CYS A 1 169 ? 9.972 21.651 -33.199 1.00 92.69 169 CYS A N 1
ATOM 1207 C CA . CYS A 1 169 ? 9.429 20.837 -34.283 1.00 92.69 169 CYS A CA 1
ATOM 1208 C C . CYS A 1 169 ? 9.618 21.556 -35.619 1.00 92.69 169 CYS A C 1
ATOM 1210 O O . CYS A 1 169 ? 9.112 22.659 -35.819 1.00 92.69 169 CYS A O 1
ATOM 1212 N N . ILE A 1 170 ? 10.347 20.922 -36.535 1.00 90.50 170 ILE A N 1
ATOM 1213 C CA . ILE A 1 170 ? 10.588 21.420 -37.895 1.00 90.50 170 ILE A CA 1
ATOM 1214 C C . ILE A 1 170 ? 9.958 20.474 -38.912 1.00 90.50 170 ILE A C 1
ATOM 1216 O O . ILE A 1 170 ? 9.760 19.298 -38.615 1.00 90.50 170 ILE A O 1
ATOM 1220 N N . SER A 1 171 ? 9.652 20.967 -40.112 1.00 91.06 171 SER A N 1
ATOM 1221 C CA . SER A 1 171 ? 9.141 20.121 -41.196 1.00 91.06 171 SER A CA 1
ATOM 1222 C C . SER A 1 171 ? 10.106 18.967 -41.491 1.00 91.06 171 SER A C 1
ATOM 1224 O O . SER A 1 171 ? 11.328 19.141 -41.451 1.00 91.06 171 SER A O 1
ATOM 1226 N N . ASN A 1 172 ? 9.576 17.795 -41.848 1.00 89.06 172 ASN A N 1
ATOM 1227 C CA . ASN A 1 172 ? 10.390 16.647 -42.254 1.00 89.06 172 ASN A CA 1
ATOM 1228 C C . ASN A 1 172 ? 11.348 16.975 -43.409 1.00 89.06 172 ASN A C 1
ATOM 1230 O O . ASN A 1 172 ? 12.469 16.462 -43.419 1.00 89.06 172 ASN A O 1
ATOM 1234 N N . SER A 1 173 ? 10.947 17.877 -44.309 1.00 88.25 173 SER A N 1
ATOM 1235 C CA . SER A 1 173 ? 11.742 18.340 -45.452 1.00 88.25 173 SER A CA 1
ATOM 1236 C C . SER A 1 173 ? 12.878 19.308 -45.089 1.00 88.25 173 SER A C 1
ATOM 1238 O O . SER A 1 173 ? 13.739 19.579 -45.925 1.00 88.25 173 SER A O 1
ATOM 1240 N N . SER A 1 174 ? 12.917 19.822 -43.857 1.00 88.81 174 SER A N 1
ATOM 1241 C CA . SER A 1 174 ? 13.961 20.734 -43.378 1.00 88.81 174 SER A CA 1
ATOM 1242 C C . SER A 1 174 ? 15.150 19.967 -42.781 1.00 88.81 174 SER A C 1
ATOM 1244 O O . SER A 1 174 ? 14.974 18.945 -42.113 1.00 88.81 174 SER A O 1
ATOM 1246 N N . CYS A 1 175 ? 16.375 20.457 -42.982 1.00 88.81 175 CYS A N 1
ATOM 1247 C CA . CYS A 1 175 ? 17.586 19.867 -42.400 1.00 88.81 175 CYS A CA 1
ATOM 1248 C C . CYS A 1 175 ? 17.896 20.499 -41.038 1.00 88.81 175 CYS A C 1
ATOM 1250 O O . CYS A 1 175 ? 17.961 21.721 -40.904 1.00 88.81 175 CYS A O 1
ATOM 1252 N N . CYS A 1 176 ? 18.076 19.658 -40.020 1.00 86.75 176 CYS A N 1
ATOM 1253 C CA . CYS A 1 176 ? 18.332 20.101 -38.654 1.00 86.75 176 CYS A CA 1
ATOM 1254 C C . CYS A 1 176 ? 19.768 20.629 -38.516 1.00 86.75 176 CYS A C 1
ATOM 1256 O O . CYS A 1 176 ? 20.705 19.869 -38.723 1.00 86.75 176 CYS A O 1
ATOM 1258 N N . GLY A 1 177 ? 19.940 21.909 -38.170 1.00 83.19 177 GLY A N 1
ATOM 1259 C CA . GLY A 1 177 ? 21.267 22.517 -37.975 1.00 83.19 177 GLY A CA 1
ATOM 1260 C C . GLY A 1 177 ? 21.986 22.973 -39.252 1.00 83.19 177 GLY A C 1
ATOM 1261 O O . GLY A 1 177 ? 23.128 23.412 -39.168 1.00 83.19 177 GLY A O 1
ATOM 1262 N N . GLY A 1 178 ? 21.321 22.923 -40.413 1.00 82.62 178 GLY A N 1
ATOM 1263 C CA . GLY A 1 178 ? 21.922 23.272 -41.706 1.00 82.62 178 GLY A CA 1
ATOM 1264 C C . GLY A 1 178 ? 22.768 22.143 -42.309 1.00 82.62 178 GLY A C 1
ATOM 1265 O O . GLY A 1 178 ? 22.883 21.064 -41.737 1.00 82.62 178 GLY A O 1
ATOM 1266 N N . CYS A 1 179 ? 23.327 22.386 -43.496 1.00 84.12 179 CYS A N 1
ATOM 1267 C CA . CYS A 1 179 ? 24.213 21.455 -44.201 1.00 84.12 179 CYS A CA 1
ATOM 1268 C C . CYS A 1 179 ? 25.622 22.048 -44.319 1.00 84.12 179 CYS A C 1
ATOM 1270 O O . CYS A 1 179 ? 25.783 23.268 -44.296 1.00 84.12 179 CYS A O 1
ATOM 1272 N N . SER A 1 180 ? 26.645 21.195 -44.433 1.00 85.44 180 SER A N 1
ATOM 1273 C CA . SER A 1 180 ? 28.035 21.636 -44.618 1.00 85.44 180 SER A CA 1
ATOM 1274 C C . SER A 1 180 ? 28.210 22.455 -45.904 1.00 85.44 180 SER A C 1
ATOM 1276 O O . SER A 1 180 ? 27.416 22.330 -46.830 1.00 85.44 180 SER A O 1
ATOM 1278 N N . SER A 1 181 ? 29.281 23.250 -46.004 1.00 79.56 181 SER A N 1
ATOM 1279 C CA . SER A 1 181 ? 29.500 24.227 -47.088 1.00 79.56 181 SER A CA 1
ATOM 1280 C C . SER A 1 181 ? 29.442 23.658 -48.515 1.00 79.56 181 SER A C 1
ATOM 1282 O O . SER A 1 181 ? 29.171 24.403 -49.449 1.00 79.56 181 SER A O 1
ATOM 1284 N N . ASN A 1 182 ? 29.678 22.351 -48.693 1.00 76.69 182 ASN A N 1
ATOM 1285 C CA . ASN A 1 182 ? 29.579 21.664 -49.985 1.00 76.69 182 ASN A CA 1
ATOM 1286 C C . ASN A 1 182 ? 28.316 20.790 -50.113 1.00 76.69 182 ASN A C 1
ATOM 1288 O O . ASN A 1 182 ? 28.302 19.831 -50.881 1.00 76.69 182 ASN A O 1
ATOM 1292 N N . GLN A 1 183 ? 27.276 21.054 -49.320 1.00 84.12 183 GLN A N 1
ATOM 1293 C CA . GLN A 1 183 ? 26.029 20.296 -49.316 1.00 84.12 183 GLN A CA 1
ATOM 1294 C C . GLN A 1 183 ? 24.801 21.210 -49.393 1.00 84.12 183 GLN A C 1
ATOM 1296 O O . GLN A 1 183 ? 24.776 22.299 -48.825 1.00 84.12 183 GLN A O 1
ATOM 1301 N N . THR A 1 184 ? 23.746 20.741 -50.054 1.00 84.62 184 THR A N 1
ATOM 1302 C CA . THR A 1 184 ? 22.421 21.372 -50.078 1.00 84.62 184 THR A CA 1
ATOM 1303 C C . THR A 1 184 ? 21.394 20.486 -49.380 1.00 84.62 184 THR A C 1
ATOM 1305 O O . THR A 1 184 ? 21.501 19.262 -49.386 1.00 84.62 184 THR A O 1
ATOM 1308 N N . CYS A 1 185 ? 20.405 21.094 -48.721 1.00 84.50 185 CYS A N 1
ATOM 1309 C CA . CYS A 1 185 ? 19.331 20.343 -48.076 1.00 84.50 185 CYS A CA 1
ATOM 1310 C C . CYS A 1 185 ? 18.280 19.939 -49.111 1.00 84.50 185 CYS A C 1
ATOM 1312 O O . CYS A 1 185 ? 17.617 20.803 -49.684 1.00 84.50 185 CYS A O 1
ATOM 1314 N N . GLN A 1 186 ? 18.090 18.639 -49.309 1.00 84.69 186 GLN A N 1
ATOM 1315 C CA . GLN A 1 186 ? 17.040 18.087 -50.155 1.00 84.69 186 GLN A CA 1
ATOM 1316 C C . GLN A 1 186 ? 16.192 17.104 -49.348 1.00 84.69 186 GLN A C 1
ATOM 1318 O O . GLN A 1 186 ? 16.685 16.102 -48.836 1.00 84.69 186 GLN A O 1
ATOM 1323 N N . ASN A 1 187 ? 14.904 17.428 -49.205 1.00 83.94 187 ASN A N 1
ATOM 1324 C CA . ASN A 1 187 ? 13.903 16.628 -48.492 1.00 83.94 187 ASN A CA 1
ATOM 1325 C C . ASN A 1 187 ? 14.346 16.141 -47.094 1.00 83.94 187 ASN A C 1
ATOM 1327 O O . ASN A 1 187 ? 14.096 15.005 -46.698 1.00 83.94 187 ASN A O 1
ATOM 1331 N N . GLY A 1 188 ? 15.019 17.010 -46.337 1.00 82.75 188 GLY A N 1
ATOM 1332 C CA . GLY A 1 188 ? 15.455 16.719 -44.974 1.00 82.75 188 GLY A CA 1
ATOM 1333 C C . GLY A 1 188 ? 16.810 16.023 -44.845 1.00 82.75 188 GLY A C 1
ATOM 1334 O O . GLY A 1 188 ? 17.210 15.760 -43.708 1.00 82.75 188 GLY A O 1
ATOM 1335 N N . SER A 1 189 ? 17.516 15.787 -45.957 1.00 83.06 189 SER A N 1
ATOM 1336 C CA . SER A 1 189 ? 18.867 15.217 -46.007 1.00 83.06 189 SER A CA 1
ATOM 1337 C C . SER A 1 189 ? 19.849 16.167 -46.694 1.00 83.06 189 SER A C 1
ATOM 1339 O O . SER A 1 189 ? 19.521 16.809 -47.688 1.00 83.06 189 SER A O 1
ATOM 1341 N N . CYS A 1 190 ? 21.072 16.252 -46.173 1.00 86.19 190 CYS A N 1
ATOM 1342 C CA . CYS A 1 190 ? 22.134 17.034 -46.796 1.00 86.19 190 CYS A CA 1
ATOM 1343 C C . CYS A 1 190 ? 22.813 16.218 -47.900 1.00 86.19 190 CYS A C 1
ATOM 1345 O O . CYS A 1 190 ? 23.360 15.149 -47.631 1.00 86.19 190 CYS A O 1
ATOM 1347 N N . VAL A 1 191 ? 22.779 16.722 -49.132 1.00 83.94 191 VAL A N 1
ATOM 1348 C CA . VAL A 1 191 ? 23.381 16.088 -50.312 1.00 83.94 191 VAL A CA 1
ATOM 1349 C C . VAL A 1 191 ? 24.558 16.916 -50.807 1.00 83.94 191 VAL A C 1
ATOM 1351 O O . VAL A 1 191 ? 24.488 18.138 -50.806 1.00 83.94 191 VAL A O 1
ATOM 1354 N N . THR A 1 192 ? 25.661 16.278 -51.198 1.00 82.25 192 THR A N 1
ATOM 1355 C CA . THR A 1 192 ? 26.868 16.970 -51.680 1.00 82.25 192 THR A CA 1
ATOM 1356 C C . THR A 1 192 ? 26.658 17.597 -53.052 1.00 82.25 192 THR A C 1
ATOM 1358 O O . THR A 1 192 ? 26.262 16.905 -53.989 1.00 82.25 192 THR A O 1
ATOM 1361 N N . ASN A 1 193 ? 27.008 18.875 -53.188 1.00 69.06 193 ASN A N 1
ATOM 1362 C CA . ASN A 1 193 ? 27.107 19.549 -54.474 1.00 69.06 193 ASN A CA 1
ATOM 1363 C C . ASN A 1 193 ? 28.320 18.965 -55.212 1.00 69.06 193 ASN A C 1
ATOM 1365 O O . ASN A 1 193 ? 29.469 19.211 -54.849 1.00 69.06 193 ASN A O 1
ATOM 1369 N N . THR A 1 194 ? 28.071 18.116 -56.202 1.00 58.69 194 THR A N 1
ATOM 1370 C CA . THR A 1 194 ? 29.121 17.519 -57.033 1.00 58.69 194 THR A CA 1
ATOM 1371 C C . THR A 1 194 ? 29.527 18.526 -58.119 1.00 58.69 194 THR A C 1
ATOM 1373 O O . THR A 1 194 ? 28.649 18.977 -58.855 1.00 58.69 194 THR A O 1
ATOM 1376 N N . PRO A 1 195 ? 30.812 18.918 -58.241 1.00 52.78 195 PRO A N 1
ATOM 1377 C CA . PRO A 1 195 ? 31.283 19.749 -59.349 1.00 52.78 195 PRO A CA 1
ATOM 1378 C C . PRO A 1 195 ? 31.356 18.945 -60.656 1.00 52.78 195 PRO A C 1
ATOM 1380 O O . PRO A 1 195 ? 31.791 17.794 -60.648 1.00 52.78 195 PRO A O 1
ATOM 1383 N N . SER A 1 196 ? 30.974 19.565 -61.775 1.00 48.00 196 SER A N 1
ATOM 1384 C CA . SER A 1 196 ? 31.157 19.036 -63.134 1.00 48.00 196 SER A CA 1
ATOM 1385 C C . SER A 1 196 ? 32.645 18.819 -63.451 1.00 48.00 196 SER A C 1
ATOM 1387 O O . SER A 1 196 ? 33.474 19.691 -63.194 1.00 48.00 196 SER A O 1
ATOM 1389 N N . CYS A 1 197 ? 32.972 17.639 -63.980 1.00 51.91 197 CYS A N 1
ATOM 1390 C CA . CYS A 1 197 ? 34.322 17.087 -64.097 1.00 51.91 197 CYS A CA 1
ATOM 1391 C C . CYS A 1 197 ? 35.209 17.792 -65.145 1.00 51.91 197 CYS A C 1
ATOM 1393 O O . CYS A 1 197 ? 34.734 18.189 -66.205 1.00 51.91 197 CYS A O 1
ATOM 1395 N N . SER A 1 198 ? 36.513 17.862 -64.854 1.00 50.19 198 SER A N 1
ATOM 1396 C CA . SER A 1 198 ? 37.604 18.291 -65.741 1.00 50.19 198 SER A CA 1
ATOM 1397 C C . SER A 1 198 ? 38.524 17.092 -66.010 1.00 50.19 198 SER A C 1
ATOM 1399 O O . SER A 1 198 ? 38.923 16.409 -65.069 1.00 50.19 198 SER A O 1
ATOM 1401 N N . ASP A 1 199 ? 38.859 16.875 -67.281 1.00 49.94 199 ASP A N 1
ATOM 1402 C CA . ASP A 1 199 ? 39.580 15.735 -67.872 1.00 49.94 199 ASP A CA 1
ATOM 1403 C C . ASP A 1 199 ? 40.877 15.312 -67.169 1.00 49.94 199 ASP A C 1
ATOM 1405 O O . ASP A 1 199 ? 41.683 16.167 -66.820 1.00 49.94 199 ASP A O 1
ATOM 1409 N N . THR A 1 200 ? 41.156 14.001 -67.076 1.00 56.59 200 THR A N 1
ATOM 1410 C CA . THR A 1 200 ? 42.538 13.464 -67.018 1.00 56.59 200 THR A CA 1
ATOM 1411 C C . THR A 1 200 ? 42.593 11.937 -67.209 1.00 56.59 200 THR A C 1
ATOM 1413 O O . THR A 1 200 ? 42.569 11.199 -66.236 1.00 56.59 200 THR A O 1
ATOM 1416 N N . CYS A 1 201 ? 42.777 11.441 -68.442 1.00 60.28 201 CYS A N 1
ATOM 1417 C CA . CYS A 1 201 ? 43.557 10.205 -68.668 1.00 60.28 201 CYS A CA 1
ATOM 1418 C C . CYS A 1 201 ? 44.278 10.190 -70.036 1.00 60.28 201 CYS A C 1
ATOM 1420 O O . CYS A 1 201 ? 43.934 9.410 -70.918 1.00 60.28 201 CYS A O 1
ATOM 1422 N N . PRO A 1 202 ? 45.313 11.034 -70.236 1.00 59.50 202 PRO A N 1
ATOM 1423 C CA . PRO A 1 202 ? 46.001 11.167 -71.529 1.00 59.50 202 PRO A CA 1
ATOM 1424 C C . PRO A 1 202 ? 46.991 10.031 -71.852 1.00 59.50 202 PRO A C 1
ATOM 1426 O O . PRO A 1 202 ? 47.498 9.963 -72.967 1.00 59.50 202 PRO A O 1
ATOM 1429 N N . SER A 1 203 ? 47.306 9.162 -70.884 1.00 61.41 203 SER A N 1
ATOM 1430 C CA . SER A 1 203 ? 48.506 8.301 -70.930 1.00 61.41 203 SER A CA 1
ATOM 1431 C C . SER A 1 203 ? 48.229 6.789 -70.982 1.00 61.41 203 SER A C 1
ATOM 1433 O O . SER A 1 203 ? 49.159 6.002 -70.808 1.00 61.41 203 SER A O 1
ATOM 1435 N N . TYR A 1 204 ? 46.975 6.369 -71.181 1.00 71.50 204 TYR A N 1
ATOM 1436 C CA . TYR A 1 204 ? 46.552 4.960 -71.225 1.00 71.50 204 TYR A CA 1
ATOM 1437 C C . TYR A 1 204 ? 46.151 4.611 -72.672 1.00 71.50 204 TYR A C 1
ATOM 1439 O O . TYR A 1 204 ? 45.046 4.948 -73.085 1.00 71.50 204 TYR A O 1
ATOM 1447 N N . PRO A 1 205 ? 47.039 3.999 -73.480 1.00 65.94 205 PRO A N 1
ATOM 1448 C CA . PRO A 1 205 ? 46.836 3.879 -74.927 1.00 65.94 205 PRO A CA 1
ATOM 1449 C C . PRO A 1 205 ? 45.881 2.750 -75.349 1.00 65.94 205 PRO A C 1
ATOM 1451 O O . PRO A 1 205 ? 45.535 2.667 -76.526 1.00 65.94 205 PRO A O 1
ATOM 1454 N N . TYR A 1 206 ? 45.457 1.872 -74.431 1.00 70.62 206 TYR A N 1
ATOM 1455 C CA . TYR A 1 206 ? 44.648 0.697 -74.767 1.00 70.62 206 TYR A CA 1
ATOM 1456 C C . TYR A 1 206 ? 43.192 0.853 -74.327 1.00 70.62 206 TYR A C 1
ATOM 1458 O O . TYR A 1 206 ? 42.910 1.292 -73.216 1.00 70.62 206 TYR A O 1
ATOM 1466 N N . SER A 1 207 ? 42.260 0.431 -75.180 1.00 67.69 207 SER A N 1
ATOM 1467 C CA . SER A 1 207 ? 40.809 0.454 -74.932 1.00 67.69 207 SER A CA 1
ATOM 1468 C C . SER A 1 207 ? 40.240 -0.897 -74.472 1.00 67.69 207 SER A C 1
ATOM 1470 O O . SER A 1 207 ? 39.035 -1.019 -74.269 1.00 67.69 207 SER A O 1
ATOM 1472 N N . SER A 1 208 ? 41.094 -1.915 -74.298 1.00 74.00 208 SER A N 1
ATOM 1473 C CA . SER A 1 208 ? 40.714 -3.240 -73.795 1.00 74.00 208 SER A CA 1
ATOM 1474 C C . SER A 1 208 ? 41.826 -3.863 -72.937 1.00 74.00 208 SER A C 1
ATOM 1476 O O . SER A 1 208 ? 42.992 -3.818 -73.354 1.00 74.00 208 SER A O 1
ATOM 1478 N N . PRO A 1 209 ? 41.491 -4.517 -71.805 1.00 70.25 209 PRO A N 1
ATOM 1479 C CA . PRO A 1 209 ? 42.460 -5.193 -70.940 1.00 70.25 209 PRO A CA 1
ATOM 1480 C C . PRO A 1 209 ? 43.077 -6.437 -71.594 1.00 70.25 209 PRO A C 1
ATOM 1482 O O . PRO A 1 209 ? 44.184 -6.835 -71.247 1.00 70.25 209 PRO A O 1
ATOM 1485 N N . SER A 1 210 ? 42.419 -7.006 -72.611 1.00 75.19 210 SER A N 1
ATOM 1486 C CA . SER A 1 210 ? 42.937 -8.135 -73.398 1.00 75.19 210 SER A CA 1
ATOM 1487 C C . SER A 1 210 ? 44.196 -7.804 -74.211 1.00 75.19 210 SER A C 1
ATOM 1489 O O . SER A 1 210 ? 44.776 -8.690 -74.829 1.00 75.19 210 SER A O 1
ATOM 1491 N N . SER A 1 211 ? 44.605 -6.532 -74.242 1.00 75.44 211 SER A N 1
ATOM 1492 C CA . SER A 1 211 ? 45.825 -6.066 -74.915 1.00 75.44 211 SER A CA 1
ATOM 1493 C C . SER A 1 211 ? 47.093 -6.301 -74.078 1.00 75.44 211 SER A C 1
ATOM 1495 O O . SER A 1 211 ? 48.196 -6.089 -74.577 1.00 75.44 211 SER A O 1
ATOM 1497 N N . CYS A 1 212 ? 46.951 -6.720 -72.814 1.00 71.94 212 CYS A N 1
ATOM 1498 C CA . CYS A 1 212 ? 48.049 -6.929 -71.872 1.00 71.94 212 CYS A CA 1
ATOM 1499 C C . CYS A 1 212 ? 48.228 -8.423 -71.553 1.00 71.94 212 CYS A C 1
ATOM 1501 O O . CYS A 1 212 ? 47.269 -9.098 -71.193 1.00 71.94 212 CYS A O 1
ATOM 1503 N N . SER A 1 213 ? 49.461 -8.938 -71.656 1.00 69.06 213 SER A N 1
ATOM 1504 C CA . SER A 1 213 ? 49.759 -10.373 -71.463 1.00 69.06 213 SER A CA 1
ATOM 1505 C C . SER A 1 213 ? 49.977 -10.813 -70.009 1.00 69.06 213 SER A C 1
ATOM 1507 O O . SER A 1 213 ? 50.087 -12.013 -69.773 1.00 69.06 213 SER A O 1
ATOM 1509 N N . TYR A 1 214 ? 50.099 -9.886 -69.052 1.00 65.69 214 TYR A N 1
ATOM 1510 C CA . TYR A 1 214 ? 50.378 -10.215 -67.647 1.00 65.69 214 TYR A CA 1
ATOM 1511 C C . TYR A 1 214 ? 49.384 -9.552 -66.688 1.00 65.69 214 TYR A C 1
ATOM 1513 O O . TYR A 1 214 ? 48.526 -10.239 -66.147 1.00 65.69 214 TYR A O 1
ATOM 1521 N N . ASP A 1 215 ? 49.464 -8.230 -66.518 1.00 68.81 215 ASP A N 1
ATOM 1522 C CA . ASP A 1 215 ? 48.529 -7.454 -65.694 1.00 68.81 215 ASP A CA 1
ATOM 1523 C C . ASP A 1 215 ? 48.338 -6.044 -66.285 1.00 68.81 215 ASP A C 1
ATOM 1525 O O . ASP A 1 215 ? 49.077 -5.636 -67.196 1.00 68.81 215 ASP A O 1
ATOM 1529 N N . TYR A 1 216 ? 47.335 -5.301 -65.818 1.00 75.44 216 TYR A N 1
ATOM 1530 C CA . TYR A 1 216 ? 47.010 -3.965 -66.315 1.00 75.44 216 TYR A CA 1
ATOM 1531 C C . TYR A 1 216 ? 46.513 -3.026 -65.207 1.00 75.44 216 TYR A C 1
ATOM 1533 O O . TYR A 1 216 ? 45.787 -3.433 -64.309 1.00 75.44 216 TYR A O 1
ATOM 1541 N N . ASP A 1 217 ? 46.817 -1.734 -65.336 1.00 76.06 217 ASP A N 1
ATOM 1542 C CA . ASP A 1 217 ? 46.112 -0.669 -64.615 1.00 76.06 217 ASP A CA 1
ATOM 1543 C C . ASP A 1 217 ? 44.969 -0.129 -65.480 1.00 76.06 217 ASP A C 1
ATOM 1545 O O . ASP A 1 217 ? 45.115 0.011 -66.700 1.00 76.06 217 ASP A O 1
ATOM 1549 N N . SER A 1 218 ? 43.835 0.208 -64.859 1.00 77.00 218 SER A N 1
ATOM 1550 C CA . SER A 1 218 ? 42.669 0.777 -65.545 1.00 77.00 218 SER A CA 1
ATOM 1551 C C . SER A 1 218 ? 42.300 2.159 -65.016 1.00 77.00 218 SER A C 1
ATOM 1553 O O . SER A 1 218 ? 42.168 2.349 -63.809 1.00 77.00 218 SER A O 1
ATOM 1555 N N . CYS A 1 219 ? 42.043 3.093 -65.928 1.00 73.25 219 CYS A N 1
ATOM 1556 C CA . CYS A 1 219 ? 41.468 4.399 -65.645 1.00 73.25 219 CYS A CA 1
ATOM 1557 C C . CYS A 1 219 ? 40.042 4.471 -66.198 1.00 73.25 219 CYS A C 1
ATOM 1559 O O . CYS A 1 219 ? 39.829 4.256 -67.392 1.00 73.25 219 CYS A O 1
ATOM 1561 N N . TYR A 1 220 ? 39.067 4.768 -65.340 1.00 66.00 220 TYR A N 1
ATOM 1562 C CA . TYR A 1 220 ? 37.673 4.937 -65.745 1.00 66.00 220 TYR A CA 1
ATOM 1563 C C . TYR A 1 220 ? 37.353 6.417 -65.963 1.00 66.00 220 TYR A C 1
ATOM 1565 O O . TYR A 1 220 ? 37.439 7.217 -65.033 1.00 66.00 220 TYR A O 1
ATOM 1573 N N . ASP A 1 221 ? 36.971 6.762 -67.192 1.00 63.47 221 ASP A N 1
ATOM 1574 C CA . ASP A 1 221 ? 36.480 8.085 -67.558 1.00 63.47 221 ASP A CA 1
ATOM 1575 C C . ASP A 1 221 ? 34.968 8.160 -67.302 1.00 63.47 221 ASP A C 1
ATOM 1577 O O . ASP A 1 221 ? 34.143 7.577 -68.017 1.00 63.47 221 ASP A O 1
ATOM 1581 N N . THR A 1 222 ? 34.607 8.899 -66.257 1.00 57.59 222 THR A N 1
ATOM 1582 C CA . THR A 1 222 ? 33.228 9.121 -65.818 1.00 57.59 222 THR A CA 1
ATOM 1583 C C . THR A 1 222 ? 32.425 10.054 -66.726 1.00 57.59 222 THR A C 1
ATOM 1585 O O . THR A 1 222 ? 31.201 10.051 -66.618 1.00 57.59 222 THR A O 1
ATOM 1588 N N . CYS A 1 223 ? 33.055 10.821 -67.625 1.00 55.94 223 CYS A N 1
ATOM 1589 C CA . CYS A 1 223 ? 32.352 11.699 -68.569 1.00 55.94 223 CYS A CA 1
ATOM 1590 C C . CYS A 1 223 ? 31.976 10.974 -69.868 1.00 55.94 223 CYS A C 1
ATOM 1592 O O . CYS A 1 223 ? 30.888 11.189 -70.400 1.00 55.94 223 CYS A O 1
ATOM 1594 N N . GLY A 1 224 ? 32.852 10.099 -70.372 1.00 57.22 224 GLY A N 1
ATOM 1595 C CA . GLY A 1 224 ? 32.626 9.337 -71.606 1.00 57.22 224 GLY A CA 1
ATOM 1596 C C . GLY A 1 224 ? 32.024 7.941 -71.415 1.00 57.22 224 GLY A C 1
ATOM 1597 O O . GLY A 1 224 ? 31.641 7.308 -72.402 1.00 57.22 224 GLY A O 1
ATOM 1598 N N . GLY A 1 225 ? 31.974 7.434 -70.176 1.00 62.69 225 GLY A N 1
ATOM 1599 C CA . GLY A 1 225 ? 31.578 6.052 -69.880 1.00 62.69 225 GLY A CA 1
ATOM 1600 C C . GLY A 1 225 ? 32.539 5.023 -70.486 1.00 62.69 225 GLY A C 1
ATOM 1601 O O . GLY A 1 225 ? 32.109 3.957 -70.928 1.00 62.69 225 GLY A O 1
ATOM 1602 N N . LYS A 1 226 ? 33.831 5.363 -70.585 1.00 69.25 226 LYS A N 1
ATOM 1603 C CA . LYS A 1 226 ? 34.863 4.535 -71.227 1.00 69.25 226 LYS A CA 1
ATOM 1604 C C . LYS A 1 226 ? 36.015 4.266 -70.264 1.00 69.25 226 LYS A C 1
ATOM 1606 O O . LYS A 1 226 ? 36.406 5.128 -69.487 1.00 69.25 226 LYS A O 1
ATOM 1611 N N . THR A 1 227 ? 36.581 3.070 -70.343 1.00 72.56 227 THR A N 1
ATOM 1612 C CA . THR A 1 227 ? 37.720 2.637 -69.525 1.00 72.56 227 THR A CA 1
ATOM 1613 C C . THR A 1 227 ? 38.957 2.504 -70.406 1.00 72.56 227 THR A C 1
ATOM 1615 O O . THR A 1 227 ? 38.883 1.906 -71.480 1.00 72.56 227 THR A O 1
ATOM 1618 N N . TRP A 1 228 ? 40.089 3.037 -69.953 1.00 78.38 228 TRP A N 1
ATOM 1619 C CA . TRP A 1 228 ? 41.383 2.965 -70.636 1.00 78.38 228 TRP A CA 1
ATOM 1620 C C . TRP A 1 228 ? 42.392 2.170 -69.805 1.00 78.38 228 TRP A C 1
ATOM 1622 O O . TRP A 1 228 ? 42.333 2.189 -68.577 1.00 78.38 228 TRP A O 1
ATOM 1632 N N . TYR A 1 229 ? 43.329 1.483 -70.461 1.00 78.56 229 TYR A N 1
ATOM 1633 C CA . TYR A 1 229 ? 44.217 0.492 -69.845 1.00 78.56 229 TYR A CA 1
ATOM 1634 C C . TYR A 1 229 ? 45.700 0.748 -70.160 1.00 78.56 229 TYR A C 1
ATOM 1636 O O . TYR A 1 229 ? 46.051 1.217 -71.249 1.00 78.56 229 TYR A O 1
ATOM 1644 N N . LYS A 1 230 ? 46.583 0.419 -69.208 1.00 82.19 230 LYS A N 1
ATOM 1645 C CA . LYS A 1 230 ? 48.048 0.437 -69.353 1.00 82.19 230 LYS A CA 1
ATOM 1646 C C . LYS A 1 230 ? 48.627 -0.893 -68.865 1.00 82.19 230 LYS A C 1
ATOM 1648 O O . LYS A 1 230 ? 48.369 -1.290 -67.736 1.00 82.19 230 LYS A O 1
ATOM 1653 N N . CYS A 1 231 ? 49.422 -1.564 -69.697 1.00 77.56 231 CYS A N 1
ATOM 1654 C CA . CYS A 1 231 ? 49.989 -2.871 -69.359 1.00 77.56 231 CYS A CA 1
ATOM 1655 C C . CYS A 1 231 ? 51.157 -2.773 -68.370 1.00 77.56 231 CYS A C 1
ATOM 1657 O O . CYS A 1 231 ? 52.011 -1.890 -68.499 1.00 77.56 231 CYS A O 1
ATOM 1659 N N . ILE A 1 232 ? 51.209 -3.718 -67.432 1.00 72.69 232 ILE A N 1
ATOM 1660 C CA . ILE A 1 232 ? 52.260 -3.875 -66.423 1.00 72.69 232 ILE A CA 1
ATOM 1661 C C . ILE A 1 232 ? 53.108 -5.102 -66.795 1.00 72.69 232 ILE A C 1
ATOM 1663 O O . ILE A 1 232 ? 52.577 -6.162 -67.130 1.00 72.69 232 ILE A O 1
ATOM 1667 N N . SER A 1 233 ? 54.436 -4.961 -66.771 1.00 64.12 233 SER A N 1
ATOM 1668 C CA . SER A 1 233 ? 55.369 -6.073 -67.008 1.00 64.12 233 SER A CA 1
ATOM 1669 C C . SER A 1 233 ? 55.434 -7.008 -65.797 1.00 64.12 233 SER A C 1
ATOM 1671 O O . SER A 1 233 ? 55.353 -6.545 -64.662 1.00 64.12 233 SER A O 1
ATOM 1673 N N . ALA A 1 234 ? 55.634 -8.309 -66.036 1.00 56.12 234 ALA A N 1
ATOM 1674 C CA . ALA A 1 234 ? 55.689 -9.324 -64.985 1.00 56.12 234 ALA A CA 1
ATOM 1675 C C . ALA A 1 234 ? 56.736 -8.986 -63.895 1.00 56.12 234 ALA A C 1
ATOM 1677 O O . ALA A 1 234 ? 57.908 -8.785 -64.233 1.00 56.12 234 ALA A O 1
ATOM 1678 N N . PRO A 1 235 ? 56.362 -8.936 -62.603 1.00 60.12 235 PRO A N 1
ATOM 1679 C CA . PRO A 1 235 ? 57.318 -8.857 -61.515 1.00 60.12 235 PRO A CA 1
ATOM 1680 C C . PRO A 1 235 ? 58.121 -10.162 -61.460 1.00 60.12 235 PRO A C 1
ATOM 1682 O O . PRO A 1 235 ? 57.566 -11.258 -61.547 1.00 60.12 235 PRO A O 1
ATOM 1685 N N . ALA A 1 236 ? 59.442 -10.040 -61.324 1.00 62.09 236 ALA A N 1
ATOM 1686 C CA . ALA A 1 236 ? 60.291 -11.171 -60.977 1.00 62.09 236 ALA A CA 1
ATOM 1687 C C . ALA A 1 236 ? 59.787 -11.771 -59.659 1.00 62.09 236 ALA A C 1
ATOM 1689 O O . ALA A 1 236 ? 59.556 -11.016 -58.714 1.00 62.09 236 ALA A O 1
ATOM 1690 N N . ASP A 1 237 ? 59.606 -13.095 -59.608 1.00 60.34 237 ASP A N 1
ATOM 1691 C CA . ASP A 1 237 ? 59.199 -13.798 -58.390 1.00 60.34 237 ASP A CA 1
ATOM 1692 C C . ASP A 1 237 ? 60.187 -13.449 -57.261 1.00 60.34 237 ASP A C 1
ATOM 1694 O O . ASP A 1 237 ? 61.351 -13.865 -57.316 1.00 60.34 237 ASP A O 1
ATOM 1698 N N . PRO A 1 238 ? 59.763 -12.676 -56.245 1.00 63.47 238 PRO A N 1
ATOM 1699 C CA . PRO A 1 238 ? 60.656 -12.200 -55.198 1.00 63.47 238 PRO A CA 1
ATOM 1700 C C . PRO A 1 238 ? 61.184 -13.337 -54.309 1.00 63.47 238 PRO A C 1
ATOM 1702 O O . PRO A 1 238 ? 62.109 -13.113 -53.533 1.00 63.47 238 PRO A O 1
ATOM 1705 N N . CYS A 1 239 ? 60.644 -14.556 -54.422 1.00 66.38 239 CYS A N 1
ATOM 1706 C CA . CYS A 1 239 ? 61.125 -15.751 -53.729 1.00 66.38 239 CYS A CA 1
ATOM 1707 C C . CYS A 1 239 ? 62.093 -16.611 -54.563 1.00 66.38 239 CYS A C 1
ATOM 1709 O O . CYS A 1 239 ? 62.643 -17.588 -54.046 1.00 66.38 239 CYS A O 1
ATOM 1711 N N . SER A 1 240 ? 62.361 -16.242 -55.820 1.00 68.69 240 SER A N 1
ATOM 1712 C CA . SER A 1 240 ? 63.333 -16.930 -56.671 1.00 68.69 240 SER A CA 1
ATOM 1713 C C . SER A 1 240 ? 64.752 -16.794 -56.100 1.00 68.69 240 SER A C 1
ATOM 1715 O O . SER A 1 240 ? 65.378 -15.740 -56.194 1.00 68.69 240 SER A O 1
ATOM 1717 N N . GLY A 1 241 ? 65.271 -17.878 -55.515 1.00 67.38 241 GLY A N 1
ATOM 1718 C CA . GLY A 1 241 ? 66.602 -17.943 -54.891 1.00 67.38 241 GLY A CA 1
ATOM 1719 C C . GLY A 1 241 ? 66.609 -17.814 -53.361 1.00 67.38 241 GLY A C 1
ATOM 1720 O O . GLY A 1 241 ? 67.670 -17.920 -52.747 1.00 67.38 241 GLY A O 1
ATOM 1721 N N . VAL A 1 242 ? 65.447 -17.639 -52.724 1.00 72.69 242 VAL A N 1
ATOM 1722 C CA . VAL A 1 242 ? 65.331 -17.543 -51.261 1.00 72.69 242 VAL A CA 1
ATOM 1723 C C . VAL A 1 242 ? 65.168 -18.941 -50.654 1.00 72.69 242 VAL A C 1
ATOM 1725 O O . VAL A 1 242 ? 64.145 -19.595 -50.834 1.00 72.69 242 VAL A O 1
ATOM 1728 N N . SER A 1 243 ? 66.172 -19.407 -49.903 1.00 74.88 243 SER A N 1
ATOM 1729 C CA . SER A 1 243 ? 66.103 -20.668 -49.145 1.00 74.88 243 SER A CA 1
ATOM 1730 C C . SER A 1 243 ? 65.711 -20.404 -47.690 1.00 74.88 243 SER A C 1
ATOM 1732 O O . SER A 1 243 ? 66.521 -19.915 -46.903 1.00 74.88 243 SER A O 1
ATOM 1734 N N . CYS A 1 244 ? 64.472 -20.732 -47.321 1.00 73.56 244 CYS A N 1
ATOM 1735 C CA . CYS A 1 244 ? 63.989 -20.623 -45.944 1.00 73.56 244 CYS A CA 1
ATOM 1736 C C . CYS A 1 244 ? 64.298 -21.899 -45.144 1.00 73.56 244 CYS A C 1
ATOM 1738 O O . CYS A 1 244 ? 64.180 -23.006 -45.666 1.00 73.56 244 CYS A O 1
ATOM 1740 N N . GLY A 1 245 ? 64.705 -21.749 -43.877 1.00 75.62 245 GLY A N 1
ATOM 1741 C CA . GLY A 1 245 ? 65.000 -22.877 -42.983 1.00 75.62 245 GLY A CA 1
ATOM 1742 C C . GLY A 1 245 ? 63.776 -23.755 -42.673 1.00 75.62 245 GLY A C 1
ATOM 1743 O O . GLY A 1 245 ? 62.641 -23.405 -42.992 1.00 75.62 245 GLY A O 1
ATOM 1744 N N . SER A 1 246 ? 63.994 -24.905 -42.027 1.00 78.88 246 SER A N 1
ATOM 1745 C CA . SER A 1 246 ? 62.932 -25.872 -41.706 1.00 78.88 246 SER A CA 1
ATOM 1746 C C . SER A 1 246 ? 61.754 -25.237 -40.951 1.00 78.88 246 SER A C 1
ATOM 1748 O O . SER A 1 246 ? 61.950 -24.524 -39.967 1.00 78.88 246 SER A O 1
ATOM 1750 N N . ASN A 1 247 ? 60.527 -25.564 -41.375 1.00 75.44 247 ASN A N 1
ATOM 1751 C CA . ASN A 1 247 ? 59.256 -25.018 -40.869 1.00 75.44 247 ASN A CA 1
ATOM 1752 C C . ASN A 1 247 ? 58.999 -23.530 -41.193 1.00 75.44 247 ASN A C 1
ATOM 1754 O O . ASN A 1 247 ? 58.286 -22.858 -40.446 1.00 75.44 247 ASN A O 1
ATOM 1758 N N . ALA A 1 248 ? 59.534 -23.032 -42.313 1.00 79.19 248 ALA A N 1
ATOM 1759 C CA . ALA A 1 248 ? 59.264 -21.701 -42.855 1.00 79.19 248 ALA A CA 1
ATOM 1760 C C . ALA A 1 248 ? 58.841 -21.743 -44.336 1.00 79.19 248 ALA A C 1
ATOM 1762 O O . ALA A 1 248 ? 59.169 -22.686 -45.053 1.00 79.19 248 ALA A O 1
ATOM 1763 N N . TYR A 1 249 ? 58.158 -20.699 -44.803 1.00 82.38 249 TYR A N 1
ATOM 1764 C CA . TYR A 1 249 ? 57.791 -20.469 -46.200 1.00 82.38 249 TYR A CA 1
ATOM 1765 C C . TYR A 1 249 ? 58.206 -19.062 -46.648 1.00 82.38 249 TYR A C 1
ATOM 1767 O O . TYR A 1 249 ? 58.267 -18.137 -45.837 1.00 82.38 249 TYR A O 1
ATOM 1775 N N . CYS A 1 250 ? 58.511 -18.893 -47.938 1.00 79.19 250 CYS A N 1
ATOM 1776 C CA . CYS A 1 250 ? 58.803 -17.582 -48.515 1.00 79.19 250 CYS A CA 1
ATOM 1777 C C . CYS A 1 250 ? 57.513 -16.918 -49.003 1.00 79.19 250 CYS A C 1
ATOM 1779 O O . CYS A 1 250 ? 56.712 -17.548 -49.689 1.00 79.19 250 CYS A O 1
ATOM 1781 N N . SER A 1 251 ? 57.328 -15.642 -48.673 1.00 79.94 251 SER A N 1
ATOM 1782 C CA . SER A 1 251 ? 56.287 -14.793 -49.252 1.00 79.94 251 SER A CA 1
ATOM 1783 C C . SER A 1 251 ? 56.860 -13.395 -49.473 1.00 79.94 251 SER A C 1
ATOM 1785 O O . SER A 1 251 ? 57.537 -12.861 -48.599 1.00 79.94 251 SER A O 1
ATOM 1787 N N . GLY A 1 252 ? 56.688 -12.812 -50.662 1.00 76.00 252 GLY A N 1
ATOM 1788 C CA . GLY A 1 252 ? 57.220 -11.474 -50.968 1.00 76.00 252 GLY A CA 1
ATOM 1789 C C . GLY A 1 252 ? 58.742 -11.316 -50.787 1.00 76.00 252 GLY A C 1
ATOM 1790 O O . GLY A 1 252 ? 59.204 -10.225 -50.468 1.00 76.00 252 GLY A O 1
ATOM 1791 N N . GLY A 1 253 ? 59.520 -12.397 -50.933 1.00 74.94 253 GLY A N 1
ATOM 1792 C CA . GLY A 1 253 ? 60.983 -12.403 -50.775 1.00 74.94 253 GLY A CA 1
ATOM 1793 C C . GLY A 1 253 ? 61.501 -12.477 -49.337 1.00 74.94 253 GLY A C 1
ATOM 1794 O O . GLY A 1 253 ? 62.703 -12.369 -49.109 1.00 74.94 253 GLY A O 1
ATOM 1795 N N . SER A 1 254 ? 60.620 -12.691 -48.357 1.00 79.25 254 SER A N 1
ATOM 1796 C CA . SER A 1 254 ? 60.986 -12.884 -46.949 1.00 79.25 254 SER A CA 1
ATOM 1797 C C . SER A 1 254 ? 60.496 -14.232 -46.418 1.00 79.25 254 SER A C 1
ATOM 1799 O O . SER A 1 254 ? 59.433 -14.715 -46.801 1.00 79.25 254 SER A O 1
ATOM 1801 N N . CYS A 1 255 ? 61.273 -14.844 -45.521 1.00 82.38 255 CYS A N 1
ATOM 1802 C CA . CYS A 1 255 ? 60.927 -16.117 -44.886 1.00 82.38 255 CYS A CA 1
ATOM 1803 C C . CYS A 1 255 ? 60.067 -15.917 -43.630 1.00 82.38 255 CYS A C 1
ATOM 1805 O O . CYS A 1 255 ? 60.481 -15.220 -42.698 1.00 82.38 255 CYS A O 1
ATOM 1807 N N . TYR A 1 256 ? 58.929 -16.608 -43.575 1.00 80.88 256 TYR A N 1
ATOM 1808 C CA . TYR A 1 256 ? 57.963 -16.613 -42.475 1.00 80.88 256 TYR A CA 1
ATOM 1809 C C . TYR A 1 256 ? 57.810 -18.023 -41.905 1.00 80.88 256 TYR A C 1
ATOM 1811 O O . TYR A 1 256 ? 57.826 -18.991 -42.654 1.00 80.88 256 TYR A O 1
ATOM 1819 N N . CYS A 1 257 ? 57.654 -18.164 -40.589 1.00 84.19 257 CYS A N 1
ATOM 1820 C CA . CYS A 1 257 ? 57.443 -19.474 -39.967 1.00 84.19 257 CYS A CA 1
ATOM 1821 C C . CYS A 1 257 ? 56.017 -20.000 -40.215 1.00 84.19 257 CYS A C 1
ATOM 1823 O O . CYS A 1 257 ? 55.063 -19.225 -40.293 1.00 84.19 257 CYS A O 1
ATOM 1825 N N . ASN A 1 258 ? 55.873 -21.322 -40.329 1.00 78.69 258 ASN A N 1
ATOM 1826 C CA . ASN A 1 258 ? 54.577 -21.997 -40.429 1.00 78.69 258 ASN A CA 1
ATOM 1827 C C . ASN A 1 258 ? 53.763 -21.842 -39.131 1.00 78.69 258 ASN A C 1
ATOM 1829 O O . ASN A 1 258 ? 54.321 -21.660 -38.051 1.00 78.69 258 ASN A O 1
ATOM 1833 N N . SER A 1 259 ? 52.434 -21.953 -39.226 1.00 71.88 259 SER A N 1
ATOM 1834 C CA . SER A 1 259 ? 51.527 -21.822 -38.075 1.00 71.88 259 SER A CA 1
ATOM 1835 C C . SER A 1 259 ? 51.891 -22.794 -36.940 1.00 71.88 259 SER A C 1
ATOM 1837 O O . SER A 1 259 ? 52.013 -23.997 -37.170 1.00 71.88 259 SER A O 1
ATOM 1839 N N . GLY A 1 260 ? 52.040 -22.273 -35.717 1.00 67.88 260 GLY A N 1
ATOM 1840 C CA . GLY A 1 260 ? 52.507 -23.021 -34.539 1.00 67.88 260 GLY A CA 1
ATOM 1841 C C . GLY A 1 260 ? 54.028 -23.013 -34.333 1.00 67.88 260 GLY A C 1
ATOM 1842 O O . GLY A 1 260 ? 54.530 -23.841 -33.574 1.00 67.88 260 GLY A O 1
ATOM 1843 N N . TYR A 1 261 ? 54.757 -22.132 -35.029 1.00 73.88 261 TYR A N 1
ATOM 1844 C CA . TYR A 1 261 ? 56.192 -21.903 -34.861 1.00 73.88 261 TYR A CA 1
ATOM 1845 C C . TYR A 1 261 ? 56.507 -20.396 -34.856 1.00 73.88 261 TYR A C 1
ATOM 1847 O O . TYR A 1 261 ? 55.997 -19.658 -35.702 1.00 73.88 261 TYR A O 1
ATOM 1855 N N . HIS A 1 262 ? 57.427 -19.948 -33.994 1.00 79.06 262 HIS A N 1
ATOM 1856 C CA . HIS A 1 262 ? 57.968 -18.581 -34.004 1.00 79.06 262 HIS A CA 1
ATOM 1857 C C . HIS A 1 262 ? 59.457 -18.546 -34.380 1.00 79.06 262 HIS A C 1
ATOM 1859 O O . HIS A 1 262 ? 60.171 -19.549 -34.322 1.00 79.06 262 HIS A O 1
ATOM 1865 N N . LYS A 1 263 ? 59.946 -17.369 -34.792 1.00 70.19 263 LYS A N 1
ATOM 1866 C CA . LYS A 1 263 ? 61.335 -17.172 -35.229 1.00 70.19 263 LYS A CA 1
ATOM 1867 C C . LYS A 1 263 ? 62.257 -16.984 -34.021 1.00 70.19 263 LYS A C 1
ATOM 1869 O O . LYS A 1 263 ? 62.106 -16.012 -33.287 1.00 70.19 263 LYS A O 1
ATOM 1874 N N . SER A 1 264 ? 63.237 -17.870 -33.856 1.00 69.62 264 SER A N 1
ATOM 1875 C CA . SER A 1 264 ? 64.312 -17.738 -32.866 1.00 69.62 264 SER A CA 1
ATOM 1876 C C . SER A 1 264 ? 65.658 -17.825 -33.587 1.00 69.62 264 SER A C 1
ATOM 1878 O O . SER A 1 264 ? 66.069 -18.881 -34.073 1.00 69.62 264 SER A O 1
ATOM 1880 N N . GLY A 1 265 ? 66.310 -16.672 -33.764 1.00 71.94 265 GLY A N 1
ATOM 1881 C CA . GLY A 1 265 ? 67.472 -16.540 -34.646 1.00 71.94 265 GLY A CA 1
ATOM 1882 C C . GLY A 1 265 ? 67.122 -16.814 -36.118 1.00 71.94 265 GLY A C 1
ATOM 1883 O O . GLY A 1 265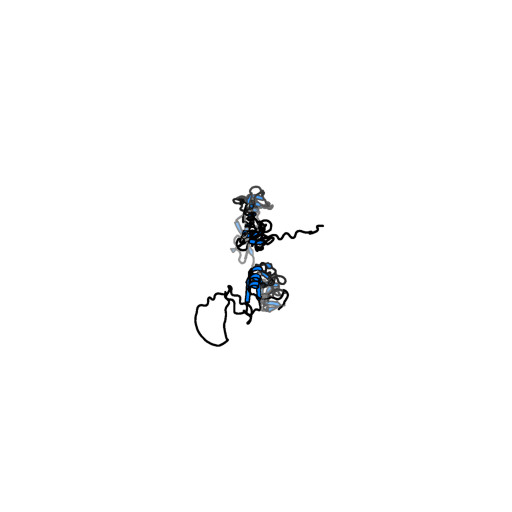 ? 66.217 -16.189 -36.678 1.00 71.94 265 GLY A O 1
ATOM 1884 N N . SER A 1 266 ? 67.847 -17.746 -36.743 1.00 65.94 266 SER A N 1
ATOM 1885 C CA . SER A 1 266 ? 67.672 -18.143 -38.154 1.00 65.94 266 SER A CA 1
ATOM 1886 C C . SER A 1 266 ? 66.716 -19.329 -38.358 1.00 65.94 266 SER A C 1
ATOM 1888 O O . SER A 1 266 ? 66.527 -19.758 -39.494 1.00 65.94 266 SER A O 1
ATOM 1890 N N . SER A 1 267 ? 66.115 -19.857 -37.285 1.00 67.06 267 SER A N 1
ATOM 1891 C CA . SER A 1 267 ? 65.301 -21.080 -37.307 1.00 67.06 267 SER A CA 1
ATOM 1892 C C . SER A 1 267 ? 63.905 -20.849 -36.723 1.00 67.06 267 SER A C 1
ATOM 1894 O O . SER A 1 267 ? 63.717 -20.028 -35.824 1.00 67.06 267 SER A O 1
ATOM 1896 N N . CYS A 1 268 ? 62.919 -21.596 -37.224 1.00 78.06 268 CYS A N 1
ATOM 1897 C CA . CYS A 1 268 ? 61.559 -21.604 -36.689 1.00 78.06 268 CYS A CA 1
ATOM 1898 C C . CYS A 1 268 ? 61.432 -22.687 -35.614 1.00 78.06 268 CYS A C 1
ATOM 1900 O O . CYS A 1 268 ? 61.638 -23.872 -35.889 1.00 78.06 268 CYS A O 1
ATOM 1902 N N . VAL A 1 269 ? 61.110 -22.283 -34.386 1.00 79.00 269 VAL A N 1
ATOM 1903 C CA . VAL A 1 269 ? 60.959 -23.170 -33.223 1.00 79.00 269 VAL A CA 1
ATOM 1904 C C . VAL A 1 269 ? 59.480 -23.375 -32.910 1.00 79.00 269 VAL A C 1
ATOM 1906 O O . VAL A 1 269 ? 58.685 -22.456 -33.077 1.00 79.00 269 VAL A O 1
ATOM 1909 N N . LYS A 1 270 ? 59.104 -24.597 -32.516 1.00 72.69 270 LYS A N 1
ATOM 1910 C CA . LYS A 1 270 ? 57.707 -24.981 -32.274 1.00 72.69 270 LYS A CA 1
ATOM 1911 C C . LYS A 1 270 ? 57.172 -24.241 -31.052 1.00 72.69 270 LYS A C 1
ATOM 1913 O O . LYS A 1 270 ? 57.790 -24.301 -29.992 1.00 72.69 270 LYS A O 1
ATOM 1918 N N . ASP A 1 271 ? 56.025 -23.595 -31.197 1.00 64.56 271 ASP A N 1
ATOM 1919 C CA . ASP A 1 271 ? 55.317 -22.992 -30.078 1.00 64.56 271 ASP A CA 1
ATOM 1920 C C . ASP A 1 271 ? 54.759 -24.112 -29.196 1.00 64.56 271 ASP A C 1
ATOM 1922 O O . ASP A 1 271 ? 53.941 -24.927 -29.636 1.00 64.56 271 ASP A O 1
ATOM 1926 N N . GLU A 1 272 ? 55.211 -24.184 -27.942 1.00 67.75 272 GLU A N 1
ATOM 1927 C CA . GLU A 1 272 ? 54.501 -24.973 -26.942 1.00 67.75 272 GLU A CA 1
ATOM 1928 C C . GLU A 1 272 ? 53.116 -24.363 -26.765 1.00 67.75 272 GLU A C 1
ATOM 1930 O O . GLU A 1 272 ? 52.968 -23.165 -26.514 1.00 67.75 272 GLU A O 1
ATOM 1935 N N . VAL A 1 273 ? 52.092 -25.197 -26.949 1.00 53.44 273 VAL A N 1
ATOM 1936 C CA . VAL A 1 273 ? 50.693 -24.792 -26.867 1.00 53.44 273 VAL A CA 1
ATOM 1937 C C . VAL A 1 273 ? 50.462 -24.181 -25.491 1.00 53.44 273 VAL A C 1
ATOM 1939 O O . VAL A 1 273 ? 50.377 -24.887 -24.485 1.00 53.44 273 VAL A O 1
ATOM 1942 N N . HIS A 1 274 ? 50.367 -22.855 -25.441 1.00 52.88 274 HIS A N 1
ATOM 1943 C CA . HIS A 1 274 ? 49.972 -22.172 -24.228 1.00 52.88 274 HIS A CA 1
ATOM 1944 C C . HIS A 1 274 ? 48.508 -22.523 -23.966 1.00 52.88 274 HIS A C 1
ATOM 1946 O O . HIS A 1 274 ? 47.593 -22.014 -24.613 1.00 52.88 274 HIS A O 1
ATOM 1952 N N . SER A 1 275 ? 48.283 -23.436 -23.024 1.00 53.47 275 SER A N 1
ATOM 1953 C CA . SER A 1 275 ? 46.959 -23.627 -22.453 1.00 53.47 275 SER A CA 1
ATOM 1954 C C . SER A 1 275 ? 46.623 -22.374 -21.650 1.00 53.47 275 SER A C 1
ATOM 1956 O O . SER A 1 275 ? 47.293 -22.026 -20.677 1.00 53.47 275 SER A O 1
ATOM 1958 N N . HIS A 1 276 ? 45.596 -21.652 -22.092 1.00 62.75 276 HIS A N 1
ATOM 1959 C CA . HIS A 1 276 ? 45.114 -20.499 -21.354 1.00 62.75 276 HIS A CA 1
ATOM 1960 C C . HIS A 1 276 ? 44.492 -20.973 -20.036 1.00 62.75 276 HIS A C 1
ATOM 1962 O O . HIS A 1 276 ? 43.372 -21.486 -20.000 1.00 62.75 276 HIS A O 1
ATOM 1968 N N . SER A 1 277 ? 45.224 -20.800 -18.938 1.00 72.94 277 SER A N 1
ATOM 1969 C CA . SER A 1 277 ? 44.693 -21.009 -17.594 1.00 72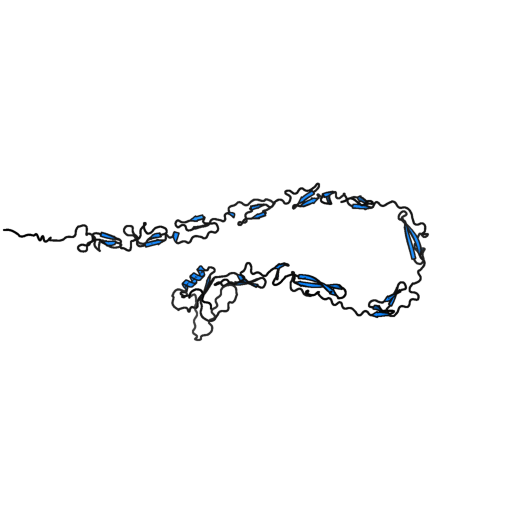.94 277 SER A CA 1
ATOM 1970 C C . SER A 1 277 ? 43.990 -19.732 -17.132 1.00 72.94 277 SER A C 1
ATOM 1972 O O . SER A 1 277 ? 44.602 -18.806 -16.599 1.00 72.94 277 SER A O 1
ATOM 1974 N N . TYR A 1 278 ? 42.687 -19.648 -17.398 1.00 81.38 278 TYR A N 1
ATOM 1975 C CA . TYR A 1 278 ? 41.864 -18.500 -17.018 1.00 81.38 278 TYR A CA 1
ATOM 1976 C C . TYR A 1 278 ? 41.504 -18.551 -15.532 1.00 81.38 278 TYR A C 1
ATOM 1978 O O . TYR A 1 278 ? 40.746 -19.421 -15.092 1.00 81.38 278 TYR A O 1
ATOM 1986 N N . SER A 1 279 ? 41.990 -17.571 -14.772 1.00 85.81 279 SER A N 1
ATOM 1987 C CA . SER A 1 279 ? 41.767 -17.482 -13.326 1.00 85.81 279 SER A CA 1
ATOM 1988 C C . SER A 1 279 ? 40.925 -16.264 -12.955 1.00 85.81 279 SER A C 1
ATOM 1990 O O . SER A 1 279 ? 40.918 -15.251 -13.658 1.00 85.81 279 SER A O 1
ATOM 1992 N N . CYS A 1 280 ? 40.183 -16.366 -11.849 1.00 89.12 280 CYS A N 1
ATOM 1993 C CA . CYS A 1 280 ? 39.441 -15.230 -11.312 1.00 89.12 280 CYS A CA 1
ATOM 1994 C C . CYS A 1 280 ? 40.373 -14.297 -10.524 1.00 89.12 280 CYS A C 1
ATOM 1996 O O . CYS A 1 280 ? 41.260 -14.785 -9.819 1.00 89.12 280 CYS A O 1
ATOM 1998 N N . PRO A 1 281 ? 40.163 -12.970 -10.591 1.00 87.00 281 PRO A N 1
ATOM 1999 C CA . PRO A 1 281 ? 40.874 -12.021 -9.742 1.00 87.00 281 PRO A CA 1
ATOM 2000 C C . PRO A 1 281 ? 40.661 -12.317 -8.252 1.00 87.00 281 PRO A C 1
ATOM 2002 O O . PRO A 1 281 ? 39.630 -12.870 -7.859 1.00 87.00 281 PRO A O 1
ATOM 2005 N N . SER A 1 282 ? 41.607 -11.893 -7.411 1.00 85.69 282 SER A N 1
ATOM 2006 C CA . SER A 1 282 ? 41.517 -12.092 -5.960 1.00 85.69 282 SER A CA 1
ATOM 2007 C C . SER A 1 282 ? 40.195 -11.551 -5.394 1.00 85.69 282 SER A C 1
ATOM 2009 O O . SER A 1 282 ? 39.792 -10.415 -5.663 1.00 85.69 282 SER A O 1
ATOM 2011 N N . GLY A 1 283 ? 39.493 -12.388 -4.626 1.00 84.38 283 GLY A N 1
ATOM 2012 C CA . GLY A 1 283 ? 38.182 -12.079 -4.051 1.00 84.38 283 GLY A CA 1
ATOM 2013 C C . GLY A 1 283 ? 36.975 -12.347 -4.961 1.00 84.38 283 GLY A C 1
ATOM 2014 O O . GLY A 1 283 ? 35.859 -12.030 -4.551 1.00 84.38 283 GLY A O 1
ATOM 2015 N N . TYR A 1 284 ? 37.166 -12.923 -6.153 1.00 89.25 284 TYR A N 1
ATOM 2016 C CA . TYR A 1 284 ? 36.088 -13.405 -7.021 1.00 89.25 284 TYR A CA 1
ATOM 2017 C C . TYR A 1 284 ? 36.107 -14.939 -7.146 1.00 89.25 284 TYR A C 1
ATOM 2019 O O . TYR A 1 284 ? 37.165 -15.559 -7.202 1.00 89.25 284 TYR A O 1
ATOM 2027 N N . SER A 1 285 ? 34.924 -15.550 -7.217 1.00 88.50 285 SER A N 1
ATOM 2028 C CA . SER A 1 285 ? 34.710 -16.996 -7.366 1.00 88.50 285 SER A CA 1
ATOM 2029 C C . SER A 1 285 ? 34.275 -17.362 -8.786 1.00 88.50 285 SER A C 1
ATOM 2031 O O . SER A 1 285 ? 33.634 -16.570 -9.474 1.00 88.50 285 SER A O 1
ATOM 2033 N N . SER A 1 286 ? 34.597 -18.579 -9.229 1.00 86.81 286 SER A N 1
ATOM 2034 C CA . SER A 1 286 ? 34.187 -19.110 -10.540 1.00 86.81 286 SER A CA 1
ATOM 2035 C C . SER A 1 286 ? 32.729 -19.583 -10.581 1.00 86.81 286 SER A C 1
ATOM 2037 O O . SER A 1 286 ? 32.177 -19.763 -11.665 1.00 86.81 286 SER A O 1
ATOM 2039 N N . SER A 1 287 ? 32.103 -19.769 -9.419 1.00 86.50 287 SER A N 1
ATOM 2040 C CA . SER A 1 287 ? 30.705 -20.158 -9.250 1.00 86.50 287 SER A CA 1
ATOM 2041 C C . SER A 1 287 ? 29.896 -19.041 -8.586 1.00 86.50 287 SER A C 1
ATOM 2043 O O . SER A 1 287 ? 30.424 -18.236 -7.815 1.00 86.50 287 SER A O 1
ATOM 2045 N N . ASN A 1 288 ? 28.602 -18.979 -8.908 1.00 85.69 288 ASN A N 1
ATOM 2046 C CA . ASN A 1 288 ? 27.673 -18.022 -8.319 1.00 85.69 288 ASN A CA 1
ATOM 2047 C C . ASN A 1 288 ? 26.782 -18.705 -7.272 1.00 85.69 288 ASN A C 1
ATOM 2049 O O . ASN A 1 288 ? 25.841 -19.407 -7.635 1.00 85.69 288 ASN A O 1
ATOM 2053 N N . SER A 1 289 ? 27.041 -18.434 -5.992 1.00 82.25 289 SER A N 1
ATOM 2054 C CA . SER A 1 289 ? 26.209 -18.898 -4.869 1.00 82.25 289 SER A CA 1
ATOM 2055 C C . SER A 1 289 ? 25.310 -17.804 -4.272 1.00 82.25 289 SER A C 1
ATOM 2057 O O . SER A 1 289 ? 24.571 -18.073 -3.331 1.00 82.25 289 SER A O 1
ATOM 2059 N N . TRP A 1 290 ? 25.358 -16.569 -4.790 1.00 81.44 290 TRP A N 1
ATOM 2060 C CA . TRP A 1 290 ? 24.662 -15.394 -4.226 1.00 81.44 290 TRP A CA 1
ATOM 2061 C C . TRP A 1 290 ? 23.531 -14.862 -5.124 1.00 81.44 290 TRP A C 1
ATOM 2063 O O . TRP A 1 290 ? 22.994 -13.774 -4.895 1.00 81.44 290 TRP A O 1
ATOM 2073 N N . GLY A 1 291 ? 23.155 -15.629 -6.151 1.00 83.06 291 GLY A N 1
ATOM 2074 C CA . GLY A 1 291 ? 22.053 -15.308 -7.054 1.00 83.06 291 GLY A CA 1
ATOM 2075 C C . GLY A 1 291 ? 22.285 -14.001 -7.814 1.00 83.06 291 GLY A C 1
ATOM 2076 O O . GLY A 1 291 ? 23.322 -13.809 -8.444 1.00 83.06 291 GLY A O 1
ATOM 2077 N N . SER A 1 292 ? 21.305 -13.098 -7.771 1.00 85.06 292 SER A N 1
ATOM 2078 C CA . SER A 1 292 ? 21.324 -11.819 -8.494 1.00 85.06 292 SER A CA 1
ATOM 2079 C C . SER A 1 292 ? 22.166 -10.718 -7.832 1.00 85.06 292 SER A C 1
ATOM 2081 O O . SER A 1 292 ? 22.402 -9.687 -8.455 1.00 85.06 292 SER A O 1
ATOM 2083 N N . CYS A 1 293 ? 22.609 -10.883 -6.580 1.00 86.62 293 CYS A N 1
ATOM 2084 C CA . CYS A 1 293 ? 23.354 -9.847 -5.847 1.00 86.62 293 CYS A CA 1
ATOM 2085 C C . CYS A 1 293 ? 24.868 -10.057 -5.944 1.00 86.62 293 CYS A C 1
ATOM 2087 O O . CYS A 1 293 ? 25.569 -10.168 -4.936 1.00 86.62 293 CYS A O 1
ATOM 2089 N N . VAL A 1 294 ? 25.372 -10.110 -7.174 1.00 90.12 294 VAL A N 1
ATOM 2090 C CA . VAL A 1 294 ? 26.791 -10.323 -7.466 1.00 90.12 294 VAL A CA 1
ATOM 2091 C C . VAL A 1 294 ? 27.356 -9.209 -8.329 1.00 90.12 294 VAL A C 1
ATOM 2093 O O . VAL A 1 294 ? 26.672 -8.653 -9.184 1.00 90.12 294 VAL A O 1
ATOM 2096 N N . THR A 1 295 ? 28.631 -8.911 -8.122 1.00 88.50 295 THR A N 1
ATOM 2097 C CA . THR A 1 295 ? 29.444 -8.161 -9.078 1.00 88.50 295 THR A CA 1
ATOM 2098 C C . THR A 1 295 ? 30.121 -9.161 -10.005 1.00 88.50 295 THR A C 1
ATOM 2100 O O . THR A 1 295 ? 30.728 -10.125 -9.531 1.00 88.50 295 THR A O 1
ATOM 2103 N N . THR A 1 296 ? 30.017 -8.939 -11.314 1.00 89.94 296 THR A N 1
ATOM 2104 C CA . THR A 1 296 ? 30.635 -9.790 -12.336 1.00 89.94 296 THR A CA 1
ATOM 2105 C C . THR A 1 296 ? 31.895 -9.153 -12.898 1.00 89.94 296 THR A C 1
ATOM 2107 O O . THR A 1 296 ? 31.920 -7.957 -13.177 1.00 89.94 296 THR A O 1
ATOM 2110 N N . THR A 1 297 ? 32.921 -9.967 -13.115 1.00 90.56 297 THR A N 1
ATOM 2111 C CA . THR A 1 297 ? 34.121 -9.605 -13.880 1.00 90.56 297 THR A CA 1
ATOM 2112 C C . THR A 1 297 ? 34.541 -10.782 -14.755 1.00 90.56 297 THR A C 1
ATOM 2114 O O . THR A 1 297 ? 34.073 -11.900 -14.539 1.00 90.56 297 THR A O 1
ATOM 2117 N N . SER A 1 298 ? 35.403 -10.566 -15.742 1.00 89.56 298 SER A N 1
ATOM 2118 C CA . SER A 1 298 ? 35.902 -11.653 -16.588 1.00 89.56 298 SER A CA 1
ATOM 2119 C C . SER A 1 298 ? 37.048 -12.414 -15.917 1.00 89.56 298 SER A C 1
ATOM 2121 O O . SER A 1 298 ? 37.813 -11.827 -15.150 1.00 89.56 298 SER A O 1
ATOM 2123 N N . LYS A 1 299 ? 37.208 -13.712 -16.224 1.00 88.38 299 LYS A N 1
ATOM 2124 C CA . LYS A 1 299 ? 38.478 -14.392 -15.915 1.00 88.38 299 LYS A CA 1
ATOM 2125 C C . LYS A 1 299 ? 39.560 -13.828 -16.816 1.00 88.38 299 LYS A C 1
ATOM 2127 O O . LYS A 1 299 ? 39.296 -13.556 -17.989 1.00 88.38 299 LYS A O 1
ATOM 2132 N N . THR A 1 300 ? 40.771 -13.738 -16.295 1.00 84.19 300 THR A N 1
ATOM 2133 C CA . THR A 1 300 ? 41.914 -13.201 -17.028 1.00 84.19 300 THR A CA 1
ATOM 2134 C C . THR A 1 300 ? 42.969 -14.286 -17.155 1.00 84.19 300 THR A C 1
ATOM 2136 O O . THR A 1 300 ? 43.271 -14.995 -16.193 1.00 84.19 300 THR A O 1
ATOM 2139 N N . CYS A 1 301 ? 43.511 -14.444 -18.355 1.00 82.06 301 CYS A N 1
ATOM 2140 C CA . CYS A 1 301 ? 44.712 -15.231 -18.585 1.00 82.06 301 CYS A CA 1
ATOM 2141 C C . CYS A 1 301 ? 45.947 -14.358 -18.333 1.00 82.06 301 CYS A C 1
ATOM 2143 O O . CYS A 1 301 ? 45.887 -13.136 -18.466 1.00 82.06 301 CYS A O 1
ATOM 2145 N N . SER A 1 302 ? 47.090 -14.976 -18.041 1.00 77.12 302 SER A N 1
ATOM 2146 C CA . SER A 1 302 ? 48.375 -14.292 -17.826 1.00 77.12 302 SER A CA 1
ATOM 2147 C C . SER A 1 302 ? 48.804 -13.407 -19.007 1.00 77.12 302 SER A C 1
ATOM 2149 O O . SER A 1 302 ? 49.568 -12.467 -18.826 1.00 77.12 302 SER A O 1
ATOM 2151 N N . CYS A 1 303 ? 48.294 -13.686 -20.210 1.00 77.25 303 CYS A N 1
ATOM 2152 C CA . CYS A 1 303 ? 48.516 -12.906 -21.430 1.00 77.25 303 CYS A CA 1
ATOM 2153 C C . CYS A 1 303 ? 47.528 -11.736 -21.625 1.00 77.25 303 CYS A C 1
ATOM 2155 O O . CYS A 1 303 ? 47.559 -11.081 -22.661 1.00 77.25 303 CYS A O 1
ATOM 2157 N N . GLY A 1 304 ? 46.621 -11.489 -20.674 1.00 76.00 304 GLY A N 1
ATOM 2158 C CA . GLY A 1 304 ? 45.624 -10.413 -20.733 1.00 76.00 304 GLY A CA 1
ATOM 2159 C C . GLY A 1 304 ? 44.314 -10.774 -21.443 1.00 76.00 304 GLY A C 1
ATOM 2160 O O . GLY A 1 304 ? 43.352 -10.015 -21.354 1.00 76.00 304 GLY A O 1
ATOM 2161 N N . ALA A 1 305 ? 44.231 -11.937 -22.096 1.00 78.75 305 ALA A N 1
ATOM 2162 C CA . ALA A 1 305 ? 42.990 -12.410 -22.707 1.00 78.75 305 ALA A CA 1
ATOM 2163 C C . ALA A 1 305 ? 41.909 -12.676 -21.643 1.00 78.75 305 ALA A C 1
ATOM 2165 O O . ALA A 1 305 ? 42.183 -13.300 -20.612 1.00 78.75 305 ALA A O 1
ATOM 2166 N N . THR A 1 306 ? 40.676 -12.243 -21.908 1.00 83.06 306 THR A N 1
ATOM 2167 C CA . THR A 1 306 ? 39.529 -12.403 -21.005 1.00 83.06 306 THR A CA 1
ATOM 2168 C C . THR A 1 306 ? 38.535 -13.438 -21.534 1.00 83.06 306 THR A C 1
ATOM 2170 O O . THR A 1 306 ? 38.226 -13.458 -22.722 1.00 83.06 306 THR A O 1
ATOM 2173 N N . SER A 1 307 ? 38.037 -14.331 -20.669 1.00 81.94 307 SER A N 1
ATOM 2174 C CA . SER A 1 307 ? 37.050 -15.355 -21.060 1.00 81.94 307 SER A CA 1
ATOM 2175 C C . SER A 1 307 ? 36.257 -15.898 -19.869 1.00 81.94 307 SER A C 1
ATOM 2177 O O . SER A 1 307 ? 36.825 -16.256 -18.842 1.00 81.94 307 SER A O 1
ATOM 2179 N N . GLY A 1 308 ? 34.933 -16.000 -19.996 1.00 86.06 308 GLY A N 1
ATOM 2180 C CA . GLY A 1 308 ? 34.049 -16.456 -18.918 1.00 86.06 308 GLY A CA 1
ATOM 2181 C C . GLY A 1 308 ? 33.885 -15.446 -17.774 1.00 86.06 308 GLY A C 1
ATOM 2182 O O . GLY A 1 308 ? 34.541 -14.406 -17.736 1.00 86.06 308 GLY A O 1
ATOM 2183 N N . ASN A 1 309 ? 32.993 -15.763 -16.831 1.00 89.75 309 ASN A N 1
ATOM 2184 C CA . ASN A 1 309 ? 32.587 -14.861 -15.750 1.00 89.75 309 ASN A CA 1
ATOM 2185 C C . ASN A 1 309 ? 33.097 -15.326 -14.378 1.00 89.75 309 ASN A C 1
ATOM 2187 O O . ASN A 1 309 ? 33.171 -16.522 -14.090 1.00 89.75 309 ASN A O 1
ATOM 2191 N N . CYS A 1 310 ? 33.385 -14.351 -13.527 1.00 91.56 310 CYS A N 1
ATOM 2192 C CA . CYS A 1 310 ? 33.723 -14.481 -12.120 1.00 91.56 310 CYS A CA 1
ATOM 2193 C C . CYS A 1 310 ? 32.768 -13.624 -11.290 1.00 91.56 310 CYS A C 1
ATOM 2195 O O . CYS A 1 310 ? 32.397 -12.524 -11.702 1.00 91.56 310 CYS A O 1
ATOM 2197 N N . TYR A 1 311 ? 32.412 -14.105 -10.104 1.00 91.94 311 TYR A N 1
ATOM 2198 C CA . TYR A 1 311 ? 31.366 -13.532 -9.265 1.00 91.94 311 TYR A CA 1
ATOM 2199 C C . TYR A 1 311 ? 31.917 -13.152 -7.897 1.00 91.94 311 TYR A C 1
ATOM 2201 O O . TYR A 1 311 ? 32.679 -13.902 -7.290 1.00 91.94 311 TYR A O 1
ATOM 2209 N N . LYS A 1 312 ? 31.500 -12.001 -7.381 1.00 90.75 312 LYS A N 1
ATOM 2210 C CA . LYS A 1 312 ? 31.784 -11.576 -6.009 1.00 90.75 312 LYS A CA 1
ATOM 2211 C C . LYS A 1 312 ? 30.497 -11.129 -5.340 1.00 90.75 312 LYS A C 1
ATOM 2213 O O . LYS A 1 312 ? 29.682 -10.463 -5.974 1.00 90.75 312 LYS A O 1
ATOM 2218 N N . ASN A 1 313 ? 30.325 -11.479 -4.068 1.00 86.75 313 ASN A N 1
ATOM 2219 C CA . ASN A 1 313 ? 29.184 -11.022 -3.282 1.00 86.75 313 ASN A CA 1
ATOM 2220 C C . ASN A 1 313 ? 29.165 -9.484 -3.220 1.00 86.75 313 ASN A C 1
ATOM 2222 O O . ASN A 1 313 ? 30.160 -8.863 -2.840 1.00 86.75 313 ASN A O 1
ATOM 2226 N N . LYS A 1 314 ? 28.038 -8.881 -3.611 1.00 88.25 314 LYS A N 1
ATOM 2227 C CA . LYS A 1 314 ? 27.806 -7.433 -3.521 1.00 88.25 314 LYS A CA 1
ATOM 2228 C C . LYS A 1 314 ? 27.403 -6.997 -2.106 1.00 88.25 314 LYS A C 1
ATOM 2230 O O . LYS A 1 314 ? 27.548 -5.827 -1.768 1.00 88.25 314 LYS A O 1
ATOM 2235 N N . CYS A 1 315 ? 26.870 -7.915 -1.306 1.00 84.31 315 CYS A N 1
ATOM 2236 C CA . CYS A 1 315 ? 26.318 -7.632 0.010 1.00 84.31 315 CYS A CA 1
ATOM 2237 C C . CYS A 1 315 ? 27.400 -7.653 1.094 1.00 84.31 315 CYS A C 1
ATOM 2239 O O . CYS A 1 315 ? 28.305 -8.489 1.078 1.00 84.31 315 CYS A O 1
ATOM 2241 N N . SER A 1 316 ? 27.292 -6.725 2.042 1.00 82.19 316 SER A N 1
ATOM 2242 C CA . SER A 1 316 ? 28.294 -6.493 3.084 1.00 82.19 316 SER A CA 1
ATOM 2243 C C . SER A 1 316 ? 27.858 -7.123 4.407 1.00 82.19 316 SER A C 1
ATOM 2245 O O . SER A 1 316 ? 26.703 -6.983 4.813 1.00 82.19 316 SER A O 1
ATOM 2247 N N . GLY A 1 317 ? 28.786 -7.759 5.127 1.00 81.31 317 GLY A N 1
ATOM 2248 C CA . GLY A 1 317 ? 28.513 -8.321 6.455 1.00 81.31 317 GLY A CA 1
ATOM 2249 C C . GLY A 1 317 ? 27.427 -9.404 6.428 1.00 81.31 317 GLY A C 1
ATOM 2250 O O . GLY A 1 317 ? 27.484 -10.312 5.605 1.00 81.31 317 GLY A O 1
ATOM 2251 N N . SER A 1 318 ? 26.432 -9.296 7.316 1.00 78.69 318 SER A N 1
ATOM 2252 C CA . SER A 1 318 ? 25.333 -10.271 7.462 1.00 78.69 318 SER A CA 1
ATOM 2253 C C . SER A 1 318 ? 24.120 -10.009 6.551 1.00 78.69 318 SER A C 1
ATOM 2255 O O . SER A 1 318 ? 23.028 -10.506 6.820 1.00 78.69 318 SER A O 1
ATOM 2257 N N . GLN A 1 319 ? 24.261 -9.186 5.508 1.00 84.00 319 GLN A N 1
ATOM 2258 C CA . GLN A 1 319 ? 23.179 -8.904 4.559 1.00 84.00 319 GLN A CA 1
ATOM 2259 C C . GLN A 1 319 ? 22.881 -10.104 3.651 1.00 84.00 319 GLN A C 1
ATOM 2261 O O . GLN A 1 319 ? 23.785 -10.826 3.235 1.00 84.00 319 GLN A O 1
ATOM 2266 N N . ILE A 1 320 ? 21.610 -10.261 3.278 1.00 83.31 320 ILE A N 1
ATOM 2267 C CA . ILE A 1 320 ? 21.150 -11.281 2.330 1.00 83.31 320 ILE A CA 1
ATOM 2268 C C . ILE A 1 320 ? 20.681 -10.646 1.020 1.00 83.31 320 ILE A C 1
ATOM 2270 O O . ILE A 1 320 ? 20.268 -9.483 0.976 1.00 83.31 320 ILE A O 1
ATOM 2274 N N . CYS A 1 321 ? 20.712 -11.439 -0.049 1.00 82.75 321 CYS A N 1
ATOM 2275 C CA . CYS A 1 321 ? 20.152 -11.051 -1.334 1.00 82.75 321 CYS A CA 1
ATOM 2276 C C . CYS A 1 321 ? 18.650 -11.335 -1.371 1.00 82.75 321 CYS A C 1
ATOM 2278 O O . CYS A 1 321 ? 18.234 -12.482 -1.224 1.00 82.75 321 CYS A O 1
ATOM 2280 N N . SER A 1 322 ? 17.843 -10.311 -1.639 1.00 81.44 322 SER A N 1
ATOM 2281 C CA . SER A 1 322 ? 16.433 -10.482 -1.986 1.00 81.44 322 SER A CA 1
ATOM 2282 C C . SER A 1 322 ? 16.113 -9.671 -3.231 1.00 81.44 322 SER A C 1
ATOM 2284 O O . SER A 1 322 ? 16.280 -8.452 -3.247 1.00 81.44 322 SER A O 1
ATOM 2286 N N . SER A 1 323 ? 15.639 -10.349 -4.276 1.00 78.81 323 SER A N 1
ATOM 2287 C CA . SER A 1 323 ? 15.185 -9.721 -5.527 1.00 78.81 323 SER A CA 1
ATOM 2288 C C . SER A 1 323 ? 16.203 -8.740 -6.135 1.00 78.81 323 SER A C 1
ATOM 2290 O O . SER A 1 323 ? 15.846 -7.645 -6.554 1.00 78.81 323 SER A O 1
ATOM 2292 N N . GLY A 1 324 ? 17.493 -9.096 -6.133 1.00 79.81 324 GLY A N 1
ATOM 2293 C CA . GLY A 1 324 ? 18.562 -8.255 -6.699 1.00 79.81 324 GLY A CA 1
ATOM 2294 C C . GLY A 1 324 ? 19.065 -7.121 -5.799 1.00 79.81 324 GLY A C 1
ATOM 2295 O O . GLY A 1 324 ? 19.953 -6.374 -6.208 1.00 79.81 324 GLY A O 1
ATOM 2296 N N . THR A 1 325 ? 18.559 -7.008 -4.567 1.00 81.12 325 THR A N 1
ATOM 2297 C CA . THR A 1 325 ? 18.983 -5.988 -3.596 1.00 81.12 325 THR A CA 1
ATOM 2298 C C . THR A 1 325 ? 19.534 -6.612 -2.314 1.00 81.12 325 THR A C 1
ATOM 2300 O O . THR A 1 325 ? 19.042 -7.639 -1.842 1.00 81.12 325 THR A O 1
ATOM 2303 N N . CYS A 1 326 ? 20.578 -5.993 -1.756 1.00 84.56 326 CYS A N 1
ATOM 2304 C CA . CYS A 1 326 ? 21.144 -6.389 -0.469 1.00 84.56 326 CYS A CA 1
ATOM 2305 C C . CYS A 1 326 ? 20.317 -5.766 0.651 1.00 84.56 326 CYS A C 1
ATOM 2307 O O . CYS A 1 326 ? 20.203 -4.542 0.727 1.00 84.56 326 CYS A O 1
ATOM 2309 N N . ARG A 1 327 ? 19.756 -6.601 1.524 1.00 84.94 327 ARG A N 1
ATOM 2310 C CA . ARG A 1 327 ? 19.002 -6.149 2.694 1.00 84.94 327 ARG A CA 1
ATOM 2311 C C . ARG A 1 327 ? 19.486 -6.845 3.952 1.00 84.94 327 ARG A C 1
ATOM 2313 O O . ARG A 1 327 ? 19.985 -7.968 3.905 1.00 84.94 327 ARG A O 1
ATOM 2320 N N . THR A 1 328 ? 19.337 -6.178 5.086 1.00 85.88 328 THR A N 1
ATOM 2321 C CA . THR A 1 328 ? 19.560 -6.802 6.388 1.00 85.88 328 THR A CA 1
ATOM 2322 C C . THR A 1 328 ? 18.408 -7.769 6.687 1.00 85.88 328 THR A C 1
ATOM 2324 O O . THR A 1 328 ? 17.248 -7.368 6.547 1.00 85.88 328 THR A O 1
ATOM 2327 N N . PRO A 1 329 ? 18.691 -9.028 7.073 1.00 84.12 329 PRO A N 1
ATOM 2328 C CA . PRO A 1 329 ? 17.666 -9.960 7.532 1.00 84.12 329 PRO A CA 1
ATOM 2329 C C . PRO A 1 329 ? 16.824 -9.334 8.643 1.00 84.12 329 PRO A C 1
ATOM 2331 O O . PRO A 1 329 ? 17.369 -8.716 9.560 1.00 84.12 329 PRO A O 1
ATOM 2334 N N . SER A 1 330 ? 15.503 -9.473 8.565 1.00 85.56 330 SER A N 1
ATOM 2335 C CA . SER A 1 330 ? 14.606 -8.941 9.588 1.00 85.56 330 SER A CA 1
ATOM 2336 C C . SER A 1 330 ? 13.385 -9.823 9.759 1.00 85.56 330 SER A C 1
ATOM 2338 O O . SER A 1 330 ? 12.807 -10.319 8.791 1.00 85.56 330 SER A O 1
ATOM 2340 N N . CYS A 1 331 ? 12.943 -9.956 11.008 1.00 83.25 331 CYS A N 1
ATOM 2341 C CA . CYS A 1 331 ? 11.697 -10.642 11.299 1.00 83.25 331 CYS A CA 1
ATOM 2342 C C . CYS A 1 331 ? 10.462 -9.823 10.917 1.00 83.25 331 CYS A C 1
ATOM 2344 O O . CYS A 1 331 ? 9.424 -10.429 10.690 1.00 83.25 331 CYS A O 1
ATOM 2346 N N . SER A 1 332 ? 10.555 -8.497 10.735 1.00 85.44 332 SER A N 1
ATOM 2347 C CA . SER A 1 332 ? 9.390 -7.634 10.470 1.00 85.44 332 SER A CA 1
ATOM 2348 C C . SER A 1 332 ? 8.546 -8.131 9.283 1.00 85.44 332 SER A C 1
ATOM 2350 O O . SER A 1 332 ? 9.105 -8.388 8.211 1.00 85.44 332 SER A O 1
ATOM 2352 N N . PRO A 1 333 ? 7.216 -8.300 9.420 1.00 84.94 333 PRO A N 1
ATOM 2353 C CA . PRO A 1 333 ? 6.365 -7.835 10.526 1.00 84.94 333 PRO A CA 1
ATOM 2354 C C . PRO A 1 333 ? 6.270 -8.789 11.736 1.00 84.94 333 PRO A C 1
ATOM 2356 O O . PRO A 1 333 ? 5.527 -8.516 12.673 1.00 84.94 333 PRO A O 1
ATOM 2359 N N . TYR A 1 334 ? 6.986 -9.911 11.726 1.00 86.25 334 TYR A N 1
ATOM 2360 C CA . TYR A 1 334 ? 7.046 -10.887 12.816 1.00 86.25 334 TYR A CA 1
ATOM 2361 C C . TYR A 1 334 ? 8.002 -10.460 13.938 1.00 86.25 334 TYR A C 1
ATOM 2363 O O . TYR A 1 334 ? 8.866 -9.595 13.770 1.00 86.25 334 TYR A O 1
ATOM 2371 N N . LEU A 1 335 ? 7.864 -11.115 15.088 1.00 78.06 335 LEU A N 1
ATOM 2372 C CA . LEU A 1 335 ? 8.691 -10.888 16.267 1.00 78.06 335 LEU A CA 1
ATOM 2373 C C . LEU A 1 335 ? 10.041 -11.604 16.131 1.00 78.06 335 LEU A C 1
ATOM 2375 O O . LEU A 1 335 ? 10.109 -12.728 15.635 1.00 78.06 335 LEU A O 1
ATOM 2379 N N . SER A 1 336 ? 11.112 -10.963 16.599 1.00 85.19 336 SER A N 1
ATOM 2380 C CA . SER A 1 336 ? 12.462 -11.545 16.669 1.00 85.19 336 SER A CA 1
ATOM 2381 C C . SER A 1 336 ? 12.695 -12.401 17.917 1.00 85.19 336 SER A C 1
ATOM 2383 O O . SER A 1 336 ? 13.667 -13.149 17.980 1.00 85.19 336 SER A O 1
ATOM 2385 N N . SER A 1 337 ? 11.812 -12.309 18.910 1.00 82.94 337 SER A N 1
ATOM 2386 C CA . SER A 1 337 ? 11.844 -13.106 20.133 1.00 82.94 337 SER A CA 1
ATOM 2387 C C . SER A 1 337 ? 10.430 -13.368 20.649 1.00 82.94 337 SER A C 1
ATOM 2389 O O . SER A 1 337 ? 9.491 -12.629 20.346 1.00 82.94 337 SER A O 1
ATOM 2391 N N . ILE A 1 338 ? 10.277 -14.435 21.432 1.00 73.44 338 ILE A N 1
ATOM 2392 C CA . ILE A 1 338 ? 9.013 -14.770 22.091 1.00 73.44 338 ILE A CA 1
ATOM 2393 C C . ILE A 1 338 ? 8.820 -13.829 23.297 1.00 73.44 338 ILE A C 1
ATOM 2395 O O . ILE A 1 338 ? 9.692 -13.785 24.169 1.00 73.44 338 ILE A O 1
ATOM 2399 N N . PRO A 1 339 ? 7.707 -13.076 23.386 1.00 73.19 339 PRO A N 1
ATOM 2400 C CA . PRO A 1 339 ? 7.410 -12.244 24.551 1.00 73.19 339 PRO A CA 1
ATOM 2401 C C . PRO A 1 339 ? 7.199 -13.081 25.821 1.00 73.19 339 PRO A C 1
ATOM 2403 O O . PRO A 1 339 ? 6.702 -14.204 25.757 1.00 73.19 339 PRO A O 1
ATOM 2406 N N . ALA A 1 340 ? 7.516 -12.516 26.989 1.00 68.69 340 ALA A N 1
ATOM 2407 C CA . ALA A 1 340 ? 7.333 -13.198 28.272 1.00 68.69 340 ALA A CA 1
ATOM 2408 C C . ALA A 1 340 ? 5.890 -13.713 28.453 1.00 68.69 340 ALA A C 1
ATOM 2410 O O . ALA A 1 340 ? 4.928 -13.007 28.141 1.00 68.69 340 ALA A O 1
ATOM 2411 N N . ASN A 1 341 ? 5.751 -14.938 28.975 1.00 63.19 341 ASN A N 1
ATOM 2412 C CA . ASN A 1 341 ? 4.472 -15.624 29.213 1.00 63.19 341 ASN A CA 1
ATOM 2413 C C . ASN A 1 341 ? 3.602 -15.813 27.954 1.00 63.19 341 ASN A C 1
ATOM 2415 O O . ASN A 1 341 ? 2.376 -15.939 28.049 1.00 63.19 341 ASN A O 1
ATOM 2419 N N . LYS A 1 342 ? 4.220 -15.832 26.764 1.00 63.19 342 LYS A N 1
ATOM 2420 C CA . LYS A 1 342 ? 3.554 -16.165 25.502 1.00 63.19 342 LYS A CA 1
ATOM 2421 C C . LYS A 1 342 ? 4.185 -17.362 24.807 1.00 63.19 342 LYS A C 1
ATOM 2423 O O . LYS A 1 342 ? 5.390 -17.558 24.856 1.00 63.19 342 LYS A O 1
ATOM 2428 N N . ILE A 1 343 ? 3.350 -18.135 24.127 1.00 64.69 343 ILE A N 1
ATOM 2429 C CA . ILE A 1 343 ? 3.756 -19.163 23.178 1.00 64.69 343 ILE A CA 1
ATOM 2430 C C . ILE A 1 343 ? 3.395 -18.673 21.782 1.00 64.69 343 ILE A C 1
ATOM 2432 O O . ILE A 1 343 ? 2.291 -18.175 21.570 1.00 64.69 343 ILE A O 1
ATOM 2436 N N . CYS A 1 344 ? 4.331 -18.764 20.849 1.00 72.25 344 CYS A N 1
ATOM 2437 C CA . CYS A 1 344 ? 4.181 -18.257 19.490 1.00 72.25 344 CYS A CA 1
ATOM 2438 C C . CYS A 1 344 ? 4.436 -19.378 18.489 1.00 72.25 344 CYS A C 1
ATOM 2440 O O . CYS A 1 344 ? 5.186 -20.309 18.787 1.00 72.25 344 CYS A O 1
ATOM 2442 N N . ASP A 1 345 ? 3.860 -19.253 17.299 1.00 73.06 345 ASP A N 1
ATOM 2443 C CA . ASP A 1 345 ? 4.204 -20.125 16.186 1.00 73.06 345 ASP A CA 1
ATOM 2444 C C . ASP A 1 345 ? 5.538 -19.663 15.588 1.00 73.06 345 ASP A C 1
ATOM 2446 O O . ASP A 1 345 ? 5.849 -18.465 15.534 1.00 73.06 345 ASP A O 1
ATOM 2450 N N . THR A 1 346 ? 6.337 -20.626 15.144 1.00 76.19 346 THR A N 1
ATOM 2451 C CA . THR A 1 346 ? 7.637 -20.365 14.529 1.00 76.19 346 THR A CA 1
ATOM 2452 C C . THR A 1 346 ? 7.477 -20.182 13.026 1.00 76.19 346 THR A C 1
ATOM 2454 O O . THR A 1 346 ? 6.880 -21.018 12.351 1.00 76.19 346 THR A O 1
ATOM 2457 N N . VAL A 1 347 ? 8.072 -19.124 12.480 1.00 76.44 347 VAL A N 1
ATOM 2458 C CA . VAL A 1 347 ? 8.138 -18.874 11.039 1.00 76.44 347 VAL A CA 1
ATOM 2459 C C . VAL A 1 347 ? 9.576 -18.583 10.625 1.00 76.44 347 VAL A C 1
ATOM 2461 O O . VAL A 1 347 ? 10.243 -17.719 11.189 1.00 76.44 347 VAL A O 1
ATOM 2464 N N . MET A 1 348 ? 10.066 -19.307 9.620 1.00 80.19 348 MET A N 1
ATOM 2465 C CA . MET A 1 348 ? 11.375 -19.033 9.028 1.00 80.19 348 MET A CA 1
ATOM 2466 C C . MET A 1 348 ? 11.252 -17.864 8.050 1.00 80.19 348 MET A C 1
ATOM 2468 O O . MET A 1 348 ? 10.500 -17.944 7.077 1.00 80.19 348 MET A O 1
ATOM 2472 N N . LYS A 1 349 ? 11.999 -16.781 8.282 1.00 79.19 349 LYS A N 1
ATOM 2473 C CA . LYS A 1 349 ? 12.057 -15.622 7.381 1.00 79.19 349 LYS A CA 1
ATOM 2474 C C . LYS A 1 349 ? 13.484 -15.109 7.266 1.00 79.19 349 LYS A C 1
ATOM 2476 O O . LYS A 1 349 ? 14.132 -14.870 8.272 1.00 79.19 349 LYS A O 1
ATOM 2481 N N . ASP A 1 350 ? 13.960 -14.906 6.037 1.00 80.75 350 ASP A N 1
ATOM 2482 C CA . ASP A 1 350 ? 15.301 -14.362 5.768 1.00 80.75 350 ASP A CA 1
ATOM 2483 C C . ASP A 1 350 ? 16.442 -15.169 6.436 1.00 80.75 350 ASP A C 1
ATOM 2485 O O . ASP A 1 350 ? 17.481 -14.620 6.792 1.00 80.75 350 ASP A O 1
ATOM 2489 N N . GLY A 1 351 ? 16.244 -16.481 6.631 1.00 74.69 351 GLY A N 1
ATOM 2490 C CA . GLY A 1 351 ? 17.180 -17.351 7.358 1.00 74.69 351 GLY A CA 1
ATOM 2491 C C . GLY A 1 351 ? 17.151 -17.187 8.884 1.00 74.69 351 GLY A C 1
ATOM 2492 O O . GLY A 1 351 ? 17.918 -17.850 9.576 1.00 74.69 351 GLY A O 1
ATOM 2493 N N . LEU A 1 352 ? 16.266 -16.335 9.409 1.00 77.75 352 LEU A N 1
ATOM 2494 C CA . LEU A 1 352 ? 16.013 -16.145 10.832 1.00 77.75 352 LEU A CA 1
ATOM 2495 C C . LEU A 1 352 ? 14.796 -16.959 11.285 1.00 77.75 352 LEU A C 1
ATOM 2497 O O . LEU A 1 352 ? 13.805 -17.093 10.561 1.00 77.75 352 LEU A O 1
ATOM 2501 N N . THR A 1 353 ? 14.858 -17.435 12.526 1.00 81.69 353 THR A N 1
ATOM 2502 C CA . THR A 1 353 ? 13.707 -17.975 13.252 1.00 81.69 353 THR A CA 1
ATOM 2503 C C . THR A 1 353 ? 12.919 -16.814 13.849 1.00 81.69 353 THR A C 1
ATOM 2505 O O . THR A 1 353 ? 13.387 -16.157 14.778 1.00 81.69 353 THR A O 1
ATOM 2508 N N . CYS A 1 354 ? 11.737 -16.547 13.307 1.00 84.88 354 CYS A N 1
ATOM 2509 C CA . CYS A 1 354 ? 10.852 -15.472 13.741 1.00 84.88 354 CYS A CA 1
ATOM 2510 C C . CYS A 1 354 ? 9.564 -16.041 14.346 1.00 84.88 354 CYS A C 1
ATOM 2512 O O . CYS A 1 354 ? 9.269 -17.227 14.198 1.00 84.88 354 CYS A O 1
ATOM 2514 N N . TYR A 1 355 ? 8.784 -15.190 15.012 1.00 81.69 355 TYR A N 1
ATOM 2515 C CA . TYR A 1 355 ? 7.619 -15.620 15.784 1.00 81.69 355 TYR A CA 1
ATOM 2516 C C . TYR A 1 355 ? 6.362 -14.827 15.423 1.00 81.69 355 TYR A C 1
ATOM 2518 O O . TYR A 1 355 ? 6.396 -13.598 15.306 1.00 81.69 355 TYR A O 1
ATOM 2526 N N . ASN A 1 356 ? 5.236 -15.521 15.266 1.00 80.44 356 ASN A N 1
ATOM 2527 C CA . ASN A 1 356 ? 3.924 -14.916 15.035 1.00 80.44 356 ASN A CA 1
ATOM 2528 C C . ASN A 1 356 ? 2.831 -15.637 15.851 1.00 80.44 356 ASN A C 1
ATOM 2530 O O . ASN A 1 356 ? 3.126 -16.539 16.631 1.00 80.44 356 ASN A O 1
ATOM 2534 N N . ASN A 1 357 ? 1.576 -15.182 15.752 1.00 76.00 357 ASN A N 1
ATOM 2535 C CA . ASN A 1 357 ? 0.417 -15.811 16.412 1.00 76.00 357 ASN A CA 1
ATOM 2536 C C . ASN A 1 357 ? 0.581 -16.077 17.926 1.00 76.00 357 ASN A C 1
ATOM 2538 O O . ASN A 1 357 ? 0.094 -17.070 18.474 1.00 76.00 357 ASN A O 1
ATOM 2542 N N . CYS A 1 358 ? 1.263 -15.171 18.627 1.00 73.56 358 CYS A N 1
ATOM 2543 C CA . CYS A 1 358 ? 1.577 -15.337 20.040 1.00 73.56 358 CYS A CA 1
ATOM 2544 C C . CYS A 1 358 ? 0.324 -15.337 20.931 1.00 73.56 358 CYS A C 1
ATOM 2546 O O . CYS A 1 358 ? -0.437 -14.370 20.952 1.00 73.56 358 CYS A O 1
ATOM 2548 N N . SER A 1 359 ? 0.156 -16.390 21.727 1.00 64.62 359 SER A N 1
ATOM 2549 C CA . SER A 1 359 ? -0.918 -16.573 22.711 1.00 64.62 359 SER A CA 1
ATOM 2550 C C . SER A 1 359 ? -0.353 -16.573 24.128 1.00 64.62 359 SER A C 1
ATOM 2552 O O . SER A 1 359 ? 0.755 -17.053 24.343 1.00 64.62 359 SER A O 1
ATOM 2554 N N . TYR A 1 360 ? -1.110 -16.077 25.103 1.00 63.12 360 TYR A N 1
ATOM 2555 C CA . TYR A 1 360 ? -0.750 -16.228 26.512 1.00 63.12 360 TYR A CA 1
ATOM 2556 C C . TYR A 1 360 ? -0.890 -17.692 26.935 1.00 63.12 360 TYR A C 1
ATOM 2558 O O . TYR A 1 360 ? -1.817 -18.382 26.495 1.00 63.12 360 TYR A O 1
ATOM 2566 N N . TYR A 1 361 ? 0.037 -18.157 27.771 1.00 53.53 361 TYR A N 1
ATOM 2567 C CA . TYR A 1 361 ? 0.002 -19.503 28.334 1.00 53.53 361 TYR A CA 1
ATOM 2568 C C . TYR A 1 361 ? 0.347 -19.496 29.823 1.00 53.53 361 TYR A C 1
ATOM 2570 O O . TYR A 1 361 ? 1.099 -18.644 30.296 1.00 53.53 361 TYR A O 1
ATOM 2578 N N . TYR A 1 362 ? -0.195 -20.477 30.546 1.00 56.03 362 TYR A N 1
ATOM 2579 C CA . TYR A 1 362 ? 0.126 -20.735 31.946 1.00 56.03 362 TYR A CA 1
ATOM 2580 C C . TYR A 1 362 ? 0.523 -22.200 32.137 1.00 56.03 362 TYR A C 1
ATOM 2582 O O . TYR A 1 362 ? -0.131 -23.100 31.603 1.00 56.03 362 TYR A O 1
ATOM 2590 N N . THR A 1 363 ? 1.567 -22.442 32.929 1.00 51.28 363 THR A N 1
ATOM 2591 C CA . THR A 1 363 ? 2.002 -23.783 33.336 1.00 51.28 363 THR A CA 1
ATOM 2592 C C . THR A 1 363 ? 1.794 -23.931 34.838 1.00 51.28 363 THR A C 1
ATOM 2594 O O . THR A 1 363 ? 2.461 -23.262 35.625 1.00 51.28 363 THR A O 1
ATOM 2597 N N . GLY A 1 364 ? 0.856 -24.790 35.238 1.00 47.53 364 GLY A N 1
ATOM 2598 C CA . GLY A 1 364 ? 0.627 -25.143 36.637 1.00 47.53 364 GLY A CA 1
ATOM 2599 C C . GLY A 1 364 ? 1.154 -26.543 36.931 1.00 47.53 364 GLY A C 1
ATOM 2600 O O . GLY A 1 364 ? 0.729 -27.503 36.289 1.00 47.53 364 GLY A O 1
ATOM 2601 N N . SER A 1 365 ? 2.050 -26.676 37.908 1.00 42.56 365 SER A N 1
ATOM 2602 C CA . SER A 1 365 ? 2.401 -27.964 38.507 1.00 42.56 365 SER A CA 1
ATOM 2603 C C . SER A 1 365 ? 1.292 -28.365 39.484 1.00 42.56 365 SER A C 1
ATOM 2605 O O . SER A 1 365 ? 1.284 -27.973 40.646 1.00 42.56 365 SER A O 1
ATOM 2607 N N . GLY A 1 366 ? 0.302 -29.111 38.996 1.00 37.47 366 GLY A N 1
ATOM 2608 C CA . GLY A 1 366 ? -0.841 -29.529 39.805 1.00 37.47 366 GLY A CA 1
ATOM 2609 C C . GLY A 1 366 ? -1.315 -30.932 39.454 1.00 37.47 366 GLY A C 1
ATOM 2610 O O . GLY A 1 366 ? -1.668 -31.215 38.311 1.00 37.47 366 GLY A O 1
ATOM 2611 N N . THR A 1 367 ? -1.337 -31.819 40.446 1.00 34.09 367 THR A N 1
ATOM 2612 C CA . THR A 1 367 ? -2.083 -33.082 40.408 1.00 34.09 367 THR A CA 1
ATOM 2613 C C . THR A 1 367 ? -3.577 -32.804 40.557 1.00 34.09 367 THR A C 1
ATOM 2615 O O . THR A 1 367 ? -3.989 -32.146 41.511 1.00 34.09 367 THR A O 1
ATOM 2618 N N . ILE A 1 368 ? -4.393 -33.343 39.649 1.00 33.25 368 ILE A N 1
ATOM 2619 C CA . ILE A 1 368 ? -5.858 -33.289 39.726 1.00 33.25 368 ILE A CA 1
ATOM 2620 C C . ILE A 1 368 ? -6.315 -34.085 40.957 1.00 33.25 368 ILE A C 1
ATOM 2622 O O . ILE A 1 368 ? -6.113 -35.300 41.012 1.00 33.25 368 ILE A O 1
ATOM 2626 N N . GLN A 1 369 ? -6.975 -33.441 41.925 1.00 30.58 369 GLN A N 1
ATOM 2627 C CA . GLN A 1 369 ? -7.793 -34.182 42.884 1.00 30.58 369 GLN A CA 1
ATOM 2628 C C . GLN A 1 369 ? -9.074 -34.632 42.175 1.00 30.58 369 GLN A C 1
ATOM 2630 O O . GLN A 1 369 ? -9.925 -33.822 41.809 1.00 30.58 369 GLN A O 1
ATOM 2635 N N . LYS A 1 370 ? -9.196 -35.947 41.947 1.00 31.88 370 LYS A N 1
ATOM 2636 C CA . LYS A 1 370 ? -10.459 -36.598 41.577 1.00 31.88 370 LYS A CA 1
ATOM 2637 C C . LYS A 1 370 ? -11.474 -36.291 42.676 1.00 31.88 370 LYS A C 1
ATOM 2639 O O . LYS A 1 370 ? -11.413 -36.935 43.714 1.00 31.88 370 LYS A O 1
ATOM 2644 N N . ASN A 1 371 ? -12.331 -35.295 42.462 1.00 33.84 371 ASN A N 1
ATOM 2645 C CA . ASN A 1 371 ? -13.729 -35.228 42.905 1.00 33.84 371 ASN A CA 1
ATOM 2646 C C . ASN A 1 371 ? -14.269 -33.801 42.726 1.00 33.84 371 ASN A C 1
ATOM 2648 O O . ASN A 1 371 ? -14.362 -33.038 43.680 1.00 33.84 371 ASN A O 1
ATOM 2652 N N . LEU A 1 372 ? -14.689 -33.457 41.507 1.00 27.77 372 LEU A N 1
ATOM 2653 C CA . LEU A 1 372 ? -15.751 -32.469 41.308 1.00 27.77 372 LEU A CA 1
ATOM 2654 C C . LEU A 1 372 ? -16.754 -33.015 40.277 1.00 27.77 372 LEU A C 1
ATOM 2656 O O . LEU A 1 372 ? -16.346 -33.386 39.172 1.00 27.77 372 LEU A O 1
ATOM 2660 N N . PRO A 1 373 ? -18.055 -33.103 40.613 1.00 32.94 373 PRO A N 1
ATOM 2661 C CA . PRO A 1 373 ? -19.091 -33.506 39.673 1.00 32.94 373 PRO A CA 1
ATOM 2662 C C . PRO A 1 373 ? -19.429 -32.311 38.770 1.00 32.94 373 PRO A C 1
ATOM 2664 O O . PRO A 1 373 ? -19.993 -31.323 39.230 1.00 32.94 373 PRO A O 1
ATOM 2667 N N . GLY A 1 374 ? -19.060 -32.380 37.488 1.00 28.44 374 GLY A N 1
ATOM 2668 C CA . GLY A 1 374 ? -19.379 -31.313 36.529 1.00 28.44 374 GLY A CA 1
ATOM 2669 C C . GLY A 1 374 ? -18.779 -31.456 35.129 1.00 28.44 374 GLY A C 1
ATOM 2670 O O . GLY A 1 374 ? -19.350 -30.936 34.177 1.00 28.44 374 GLY A O 1
ATOM 2671 N N . CYS A 1 375 ? -17.689 -32.208 34.949 1.00 25.73 375 CYS A N 1
ATOM 2672 C CA . CYS A 1 375 ? -17.176 -32.503 33.607 1.00 25.73 375 CYS A CA 1
ATOM 2673 C C . CYS A 1 375 ? -17.880 -33.739 33.035 1.00 25.73 375 CYS A C 1
ATOM 2675 O O . CYS A 1 375 ? -17.561 -34.878 33.382 1.00 25.73 375 CYS A O 1
ATOM 2677 N N . ALA A 1 376 ? -18.871 -33.501 32.178 1.00 26.73 376 ALA A N 1
ATOM 2678 C CA . ALA A 1 376 ? -19.572 -34.540 31.443 1.00 26.73 376 ALA A CA 1
ATOM 2679 C C . ALA A 1 376 ? -18.592 -35.357 30.584 1.00 26.73 376 ALA A C 1
ATOM 2681 O O . ALA A 1 376 ? -17.880 -34.833 29.727 1.00 26.73 376 ALA A O 1
ATOM 2682 N N . ARG A 1 377 ? -18.581 -36.667 30.842 1.00 28.42 377 ARG A N 1
ATOM 2683 C CA . ARG A 1 377 ? -18.004 -37.700 29.984 1.00 28.42 377 ARG A CA 1
ATOM 2684 C C . ARG A 1 377 ? -18.755 -37.718 28.652 1.00 28.42 377 ARG A C 1
ATOM 2686 O O . ARG A 1 377 ? -19.936 -38.038 28.650 1.00 28.42 377 ARG A O 1
ATOM 2693 N N . ASN A 1 378 ? -18.046 -37.526 27.546 1.00 26.25 378 ASN A N 1
ATOM 2694 C CA . ASN A 1 378 ? -18.356 -38.241 26.310 1.00 26.25 378 ASN A CA 1
ATOM 2695 C C . ASN A 1 378 ? -17.282 -39.312 26.124 1.00 26.25 378 ASN A C 1
ATOM 2697 O O . ASN A 1 378 ? -16.248 -39.077 25.510 1.00 26.25 378 ASN A O 1
ATOM 2701 N N . ALA A 1 379 ? -17.525 -40.479 26.711 1.00 28.05 379 ALA A N 1
ATOM 2702 C CA . ALA A 1 379 ? -16.823 -41.705 26.371 1.00 28.05 379 ALA A CA 1
ATOM 2703 C C . ALA A 1 379 ? -17.904 -42.763 26.160 1.00 28.05 379 ALA A C 1
ATOM 2705 O O . ALA A 1 379 ? -18.510 -43.241 27.120 1.00 28.05 379 ALA A O 1
ATOM 2706 N N . PHE A 1 380 ? -18.205 -43.031 24.890 1.00 25.78 380 PHE A N 1
ATOM 2707 C CA . PHE A 1 380 ? -19.001 -44.183 24.506 1.00 25.78 380 PHE A CA 1
ATOM 2708 C C . PHE A 1 380 ? -18.169 -45.451 24.750 1.00 25.78 380 PHE A C 1
ATOM 2710 O O . PHE A 1 380 ? -16.994 -45.516 24.399 1.00 25.78 380 PHE A O 1
ATOM 2717 N N . LEU A 1 381 ? -18.839 -46.371 25.434 1.00 32.22 381 LEU A N 1
ATOM 2718 C CA . LEU A 1 381 ? -18.597 -47.782 25.736 1.00 32.22 381 LEU A CA 1
ATOM 2719 C C . LEU A 1 381 ? -17.615 -48.519 24.802 1.00 32.22 381 LEU A C 1
ATOM 2721 O O . LEU A 1 381 ? -17.821 -48.517 23.595 1.00 32.22 381 LEU A O 1
ATOM 2725 N N . ASP A 1 382 ? -16.644 -49.243 25.371 1.00 27.28 382 ASP A N 1
ATOM 2726 C CA . ASP A 1 382 ? -16.780 -50.702 25.493 1.00 27.28 382 ASP A CA 1
ATOM 2727 C C . ASP A 1 382 ? -15.826 -51.306 26.544 1.00 27.28 382 ASP A C 1
ATOM 2729 O O . ASP A 1 382 ? -14.778 -50.744 26.868 1.00 27.28 382 ASP A O 1
ATOM 2733 N N . TYR A 1 383 ? -16.264 -52.421 27.125 1.00 31.80 383 TYR A N 1
ATOM 2734 C CA . TYR A 1 383 ? -15.593 -53.241 28.141 1.00 31.80 383 TYR A CA 1
ATOM 2735 C C . TYR A 1 383 ? -14.254 -53.826 27.636 1.00 31.80 383 TYR A C 1
ATOM 2737 O O . TYR A 1 383 ? -14.203 -54.335 26.525 1.00 31.80 383 TYR A O 1
ATOM 2745 N N . ASP A 1 384 ? -13.188 -53.830 28.449 1.00 27.97 384 ASP A N 1
ATOM 2746 C CA . ASP A 1 384 ? -12.755 -55.053 29.151 1.00 27.97 384 ASP A CA 1
ATOM 2747 C C . ASP A 1 384 ? -11.480 -54.895 30.002 1.00 27.97 384 ASP A C 1
ATOM 2749 O O . ASP A 1 384 ? -10.609 -54.047 29.812 1.00 27.97 384 ASP A O 1
ATOM 2753 N N . TYR A 1 385 ? -11.439 -55.766 30.998 1.00 36.81 385 TYR A N 1
ATOM 2754 C CA . TYR A 1 385 ? -10.475 -55.971 32.069 1.00 36.81 385 TYR A CA 1
ATOM 2755 C C . TYR A 1 385 ? -9.083 -56.406 31.558 1.00 36.81 385 TYR A C 1
ATOM 2757 O O . TYR A 1 385 ? -8.968 -57.535 31.104 1.00 36.81 385 TYR A O 1
ATOM 2765 N N . VAL A 1 386 ? -8.001 -55.624 31.733 1.00 25.69 386 VAL A N 1
ATOM 2766 C CA . VAL A 1 386 ? -6.636 -56.181 31.929 1.00 25.69 386 VAL A CA 1
ATOM 2767 C C . VAL A 1 386 ? -5.753 -55.236 32.756 1.00 25.69 386 VAL A C 1
ATOM 2769 O O . VAL A 1 386 ? -5.536 -54.069 32.440 1.00 25.69 386 VAL A O 1
ATOM 2772 N N . SER A 1 387 ? -5.200 -55.793 33.825 1.00 39.00 387 SER A N 1
ATOM 2773 C CA . SER A 1 387 ? -4.135 -55.278 34.678 1.00 39.00 387 SER A CA 1
ATOM 2774 C C . SER A 1 387 ? -2.773 -55.203 33.962 1.00 39.00 387 SER A C 1
ATOM 2776 O O . SER A 1 387 ? -2.152 -56.242 33.762 1.00 39.00 387 SER A O 1
ATOM 2778 N N . SER A 1 388 ? -2.275 -54.003 33.633 1.00 29.92 388 SER A N 1
ATOM 2779 C CA . SER A 1 388 ? -0.831 -53.676 33.553 1.00 29.92 388 SER A CA 1
ATOM 2780 C C . SER A 1 388 ? -0.611 -52.166 33.314 1.00 29.92 388 SER A C 1
ATOM 2782 O O . SER A 1 388 ? -1.381 -51.566 32.562 1.00 29.92 388 SER A O 1
ATOM 2784 N N . PRO A 1 389 ? 0.410 -51.514 33.907 1.00 36.09 389 PRO A N 1
ATOM 2785 C CA . PRO A 1 389 ? 0.684 -50.097 33.702 1.00 36.09 389 PRO A CA 1
ATOM 2786 C C . PRO A 1 389 ? 1.656 -49.903 32.531 1.00 36.09 389 PRO A C 1
ATOM 2788 O O . PRO A 1 389 ? 2.855 -49.742 32.730 1.00 36.09 389 PRO A O 1
ATOM 2791 N N . ALA A 1 390 ? 1.162 -49.907 31.296 1.00 33.59 390 ALA A N 1
ATOM 2792 C CA . ALA A 1 390 ? 1.939 -49.409 30.165 1.00 33.59 390 ALA A CA 1
ATOM 2793 C C . ALA A 1 390 ? 1.009 -48.941 29.042 1.00 33.59 390 ALA A C 1
ATOM 2795 O O . ALA A 1 390 ? 0.182 -49.705 28.559 1.00 33.59 390 ALA A O 1
ATOM 2796 N N . ASN A 1 391 ? 1.217 -47.697 28.607 1.00 32.47 391 ASN A N 1
ATOM 2797 C CA . ASN A 1 391 ? 0.714 -47.106 27.362 1.00 32.47 391 ASN A CA 1
ATOM 2798 C C . ASN A 1 391 ? -0.768 -46.692 27.330 1.00 32.47 391 ASN A C 1
ATOM 2800 O O . ASN A 1 391 ? -1.573 -47.247 26.591 1.00 32.47 391 ASN A O 1
ATOM 2804 N N . TYR A 1 392 ? -1.093 -45.600 28.029 1.00 30.64 392 TYR A N 1
ATOM 2805 C CA . TYR A 1 392 ? -2.153 -44.695 27.572 1.00 30.64 392 TYR A CA 1
ATOM 2806 C C . TYR A 1 392 ? -1.512 -43.535 26.808 1.00 30.64 392 TYR A C 1
ATOM 2808 O O . TYR A 1 392 ? -1.082 -42.542 27.397 1.00 30.64 392 TYR A O 1
ATOM 2816 N N . GLU A 1 393 ? -1.444 -43.658 25.486 1.00 26.48 393 GLU A N 1
ATOM 2817 C CA . GLU A 1 393 ? -1.084 -42.552 24.604 1.00 26.48 393 GLU A CA 1
ATOM 2818 C C . GLU A 1 393 ? -2.327 -41.669 24.405 1.00 26.48 393 GLU A C 1
ATOM 2820 O O . GLU A 1 393 ? -3.154 -41.878 23.523 1.00 26.48 393 GLU A O 1
ATOM 2825 N N . THR A 1 394 ? -2.512 -40.688 25.292 1.00 30.50 394 THR A N 1
ATOM 2826 C CA . THR A 1 394 ? -3.549 -39.659 25.134 1.00 30.50 394 THR A CA 1
ATOM 2827 C C . THR A 1 394 ? -3.016 -38.549 24.231 1.00 30.50 394 THR A C 1
ATOM 2829 O O . THR A 1 394 ? -2.280 -37.648 24.661 1.00 30.50 394 THR A O 1
ATOM 2832 N N . ARG A 1 395 ? -3.382 -38.649 22.948 1.00 26.38 395 ARG A N 1
ATOM 2833 C CA . ARG A 1 395 ? -3.247 -37.582 21.954 1.00 26.38 395 ARG A CA 1
ATOM 2834 C C . ARG A 1 395 ? -4.126 -36.395 22.348 1.00 26.38 395 ARG A C 1
ATOM 2836 O O . ARG A 1 395 ? -5.303 -36.557 22.654 1.00 26.38 395 ARG A O 1
ATOM 2843 N N . CYS A 1 396 ? -3.537 -35.205 22.331 1.00 27.08 396 CYS A N 1
ATOM 2844 C CA . CYS A 1 396 ? -4.270 -33.947 22.308 1.00 27.08 396 CYS A CA 1
ATOM 2845 C C . CYS A 1 396 ? -4.067 -33.362 20.912 1.00 27.08 396 CYS A C 1
ATOM 2847 O O . CYS A 1 396 ? -2.987 -32.855 20.619 1.00 27.08 396 CYS A O 1
ATOM 2849 N N . ASP A 1 397 ? -5.079 -33.478 20.059 1.00 27.14 397 ASP A N 1
ATOM 2850 C CA . ASP A 1 397 ? -5.098 -32.831 18.752 1.00 27.14 397 ASP A CA 1
ATOM 2851 C C . ASP A 1 397 ? -5.613 -31.397 18.897 1.00 27.14 397 ASP A C 1
ATOM 2853 O O . ASP A 1 397 ? -6.727 -31.180 19.372 1.00 27.14 397 ASP A O 1
ATOM 2857 N N . VAL A 1 398 ? -4.818 -30.419 18.447 1.00 30.22 398 VAL A N 1
ATOM 2858 C CA . VAL A 1 398 ? -5.320 -29.126 17.958 1.00 30.22 398 VAL A CA 1
ATOM 2859 C C . VAL A 1 398 ? -4.471 -28.691 16.755 1.00 30.22 398 VAL A C 1
ATOM 2861 O O . VAL A 1 398 ? -3.269 -28.943 16.698 1.00 30.22 398 VAL A O 1
ATOM 2864 N N . SER A 1 399 ? -5.145 -28.076 15.784 1.00 31.34 399 SER A N 1
ATOM 2865 C CA . SER A 1 399 ? -4.735 -27.737 14.415 1.00 31.34 399 SER A CA 1
ATOM 2866 C C . SER A 1 399 ? -3.294 -27.235 14.204 1.00 31.34 399 SER A C 1
ATOM 2868 O O . SER A 1 399 ? -2.871 -26.281 14.854 1.00 31.34 399 SER A O 1
ATOM 2870 N N . ASN A 1 400 ? -2.655 -27.781 13.157 1.00 28.98 400 ASN A N 1
ATOM 2871 C CA . ASN A 1 400 ? -1.454 -27.309 12.432 1.00 28.98 400 ASN A CA 1
ATOM 2872 C C . ASN A 1 400 ? -0.051 -27.829 12.816 1.00 28.98 400 ASN A C 1
ATOM 2874 O O . ASN A 1 400 ? 0.944 -27.177 12.522 1.00 28.98 400 ASN A O 1
ATOM 2878 N N . GLY A 1 401 ? 0.069 -29.069 13.298 1.00 33.09 401 GLY A N 1
ATOM 2879 C CA . GLY A 1 401 ? 1.198 -29.933 12.898 1.00 33.09 401 GLY A CA 1
ATOM 2880 C C . GLY A 1 401 ? 2.615 -29.605 13.402 1.00 33.09 401 GLY A C 1
ATOM 2881 O O . GLY A 1 401 ? 3.558 -30.257 12.960 1.00 33.09 401 GLY A O 1
ATOM 2882 N N . THR A 1 402 ? 2.812 -28.675 14.333 1.00 34.81 402 THR A N 1
ATOM 2883 C CA . THR A 1 402 ? 4.112 -28.460 14.994 1.00 34.81 402 THR A CA 1
ATOM 2884 C C . THR A 1 402 ? 4.164 -29.194 16.333 1.00 34.81 402 THR A C 1
ATOM 2886 O O . THR A 1 402 ? 3.496 -28.840 17.301 1.00 34.81 402 THR A O 1
ATOM 2889 N N . SER A 1 403 ? 4.967 -30.257 16.388 1.00 27.48 403 SER A N 1
ATOM 2890 C CA . SER A 1 403 ? 5.205 -31.065 17.584 1.00 27.48 403 S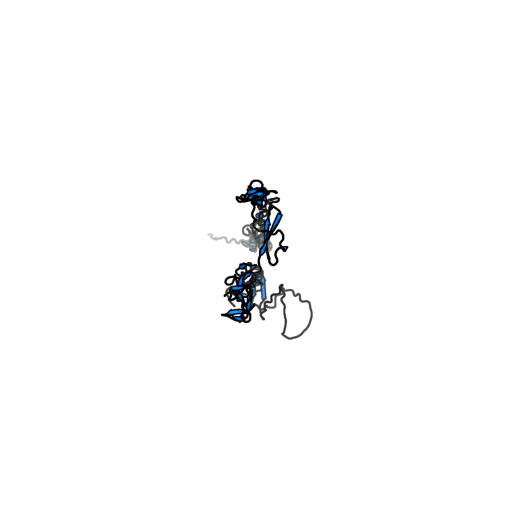ER A CA 1
ATOM 2891 C C . SER A 1 403 ? 5.910 -30.256 18.678 1.00 27.48 403 SER A C 1
ATOM 2893 O O . SER A 1 403 ? 7.059 -29.853 18.499 1.00 27.48 403 SER A O 1
ATOM 2895 N N . ILE A 1 404 ? 5.269 -30.089 19.836 1.00 29.88 404 ILE A N 1
ATOM 2896 C CA . ILE A 1 404 ? 5.968 -29.780 21.089 1.00 29.88 404 ILE A CA 1
ATOM 2897 C C . ILE A 1 404 ? 6.123 -31.102 21.832 1.00 29.88 404 ILE A C 1
ATOM 2899 O O . ILE A 1 404 ? 5.141 -31.763 22.170 1.00 29.88 404 ILE A O 1
ATOM 2903 N N . GLN A 1 405 ? 7.370 -31.509 22.038 1.00 30.88 405 GLN A N 1
ATOM 2904 C CA . GLN A 1 405 ? 7.719 -32.716 22.771 1.00 30.88 405 GLN A CA 1
ATOM 2905 C C . GLN A 1 405 ? 7.200 -32.603 24.215 1.00 30.88 405 GLN A C 1
ATOM 2907 O O . GLN A 1 405 ? 7.565 -31.694 24.958 1.00 30.88 405 GLN A O 1
ATOM 2912 N N . LYS A 1 406 ? 6.288 -33.507 24.583 1.00 29.19 406 LYS A N 1
ATOM 2913 C CA . LYS A 1 406 ? 5.629 -33.579 25.893 1.00 29.19 406 LYS A CA 1
ATOM 2914 C C . LYS A 1 406 ? 6.638 -34.086 26.932 1.00 29.19 406 LYS A C 1
ATOM 2916 O O . LYS A 1 406 ? 7.186 -35.174 26.761 1.00 29.19 406 LYS A O 1
ATOM 2921 N N . CYS A 1 407 ? 6.840 -33.348 28.025 1.00 27.12 407 CYS A N 1
ATOM 2922 C CA . CYS A 1 407 ? 7.411 -33.938 29.233 1.00 27.12 407 CYS A CA 1
ATOM 2923 C C . CYS A 1 407 ? 6.408 -34.917 29.846 1.00 27.12 407 CYS A C 1
ATOM 2925 O O . CYS A 1 407 ? 5.209 -34.651 29.963 1.00 27.12 407 CYS A O 1
ATOM 2927 N N . VAL A 1 408 ? 6.948 -36.060 30.243 1.00 30.25 408 VAL A N 1
ATOM 2928 C CA . VAL A 1 408 ? 6.300 -37.076 31.056 1.00 30.25 408 VAL A CA 1
ATOM 2929 C C . VAL A 1 408 ? 6.175 -36.512 32.477 1.00 30.25 408 VAL A C 1
ATOM 2931 O O . VAL A 1 408 ? 7.185 -36.270 33.127 1.00 30.25 408 VAL A O 1
ATOM 2934 N N . GLY A 1 409 ? 4.941 -36.295 32.947 1.00 35.84 409 GLY A N 1
ATOM 2935 C CA . GLY A 1 409 ? 4.623 -36.023 34.357 1.00 35.84 409 GLY A CA 1
ATOM 2936 C C . GLY A 1 409 ? 4.203 -34.584 34.704 1.00 35.84 409 GLY A C 1
ATOM 2937 O O . GLY A 1 409 ? 5.026 -33.683 34.739 1.00 35.84 409 GLY A O 1
ATOM 2938 N N . ALA A 1 410 ? 2.919 -34.436 35.063 1.00 38.28 410 ALA A N 1
ATOM 2939 C CA . ALA A 1 410 ? 2.285 -33.342 35.823 1.00 38.28 410 ALA A CA 1
ATOM 2940 C C . ALA A 1 410 ? 2.220 -31.921 35.203 1.00 38.28 410 ALA A C 1
ATOM 2942 O O . ALA A 1 410 ? 3.068 -31.072 35.455 1.00 38.28 410 ALA A O 1
ATOM 2943 N N . GLY A 1 411 ? 1.107 -31.609 34.521 1.00 44.81 411 GLY A N 1
ATOM 2944 C CA . GLY A 1 411 ? 0.664 -30.224 34.290 1.00 44.81 411 GLY A CA 1
ATOM 2945 C C . GLY A 1 411 ? -0.538 -30.097 33.344 1.00 44.81 411 GLY A C 1
ATOM 2946 O O . GLY A 1 411 ? -0.607 -30.792 32.332 1.00 44.81 411 GLY A O 1
ATOM 2947 N N . MET A 1 412 ? -1.486 -29.208 33.664 1.00 49.38 412 MET A N 1
ATOM 2948 C CA . MET A 1 412 ? -2.531 -28.740 32.737 1.00 49.38 412 MET A CA 1
ATOM 2949 C C . MET A 1 412 ? -2.075 -27.428 32.081 1.00 49.38 412 MET A C 1
ATOM 2951 O O . MET A 1 412 ? -1.507 -26.568 32.754 1.00 49.38 412 MET A O 1
ATOM 2955 N N . LEU A 1 413 ? -2.328 -27.272 30.778 1.00 47.78 413 LEU A N 1
ATOM 2956 C CA . LEU A 1 413 ? -1.985 -26.073 30.005 1.00 47.78 413 LEU A CA 1
ATOM 2957 C C . LEU A 1 413 ? -3.251 -25.253 29.722 1.00 47.78 413 LEU A C 1
ATOM 2959 O O . LEU A 1 413 ? -4.167 -25.746 29.068 1.00 47.78 413 LEU A O 1
ATOM 2963 N N . CYS A 1 414 ? -3.282 -23.998 30.175 1.00 51.06 414 CYS A N 1
ATOM 2964 C CA . CYS A 1 414 ? -4.257 -22.999 29.720 1.00 51.06 414 CYS A CA 1
ATOM 2965 C C . CYS A 1 414 ? -3.628 -22.158 28.603 1.00 51.06 414 CYS A C 1
ATOM 2967 O O . CYS A 1 414 ? -2.507 -21.673 28.769 1.00 51.06 414 CYS A O 1
ATOM 2969 N N . ARG A 1 415 ? -4.354 -21.948 27.497 1.00 51.50 415 ARG A N 1
ATOM 2970 C CA . ARG A 1 415 ? -3.963 -21.056 26.391 1.00 51.50 415 ARG A CA 1
ATOM 2971 C C . ARG A 1 415 ? -5.102 -20.089 26.082 1.00 51.50 415 ARG A C 1
ATOM 2973 O O . ARG A 1 415 ? -6.245 -20.513 25.957 1.00 51.50 415 ARG A O 1
ATOM 2980 N N . SER A 1 416 ? -4.781 -18.810 25.910 1.00 56.91 416 SER A N 1
ATOM 2981 C CA . SER A 1 416 ? -5.733 -17.783 25.472 1.00 56.91 416 SER A CA 1
ATOM 2982 C C . SER A 1 416 ? -5.053 -16.769 24.555 1.00 56.91 416 SER A C 1
ATOM 2984 O O . SER A 1 416 ? -3.855 -16.505 24.669 1.00 56.91 416 SER A O 1
ATOM 2986 N N . THR A 1 417 ? -5.813 -16.168 23.644 1.00 58.00 417 THR A N 1
ATOM 2987 C CA . THR A 1 417 ? -5.345 -15.045 22.817 1.00 58.00 417 THR A CA 1
ATOM 2988 C C . THR A 1 417 ? -5.302 -13.727 23.597 1.00 58.00 417 THR A C 1
ATOM 2990 O O . THR A 1 417 ? -4.591 -12.806 23.198 1.00 58.00 417 THR A O 1
ATOM 2993 N N . THR A 1 418 ? -5.988 -13.646 24.743 1.00 57.00 418 THR A N 1
ATOM 2994 C CA . THR A 1 418 ? -5.987 -12.493 25.657 1.00 57.00 418 THR A CA 1
ATOM 2995 C C . THR A 1 418 ? -5.405 -12.858 27.020 1.00 57.00 418 THR A C 1
ATOM 2997 O O . THR A 1 418 ? -5.566 -13.987 27.496 1.00 57.00 418 THR A O 1
ATOM 3000 N N . TYR A 1 419 ? -4.740 -11.892 27.656 1.00 60.41 419 TYR A N 1
ATOM 3001 C CA . TYR A 1 419 ? -4.173 -12.051 28.998 1.00 60.41 419 TYR A CA 1
ATOM 3002 C C . TYR A 1 419 ? -5.262 -12.409 30.018 1.00 60.41 419 TYR A C 1
ATOM 3004 O O . TYR A 1 419 ? -5.156 -13.431 30.692 1.00 60.41 419 TYR A O 1
ATOM 3012 N N . ASP A 1 420 ? -6.360 -11.648 30.035 1.00 60.47 420 ASP A N 1
A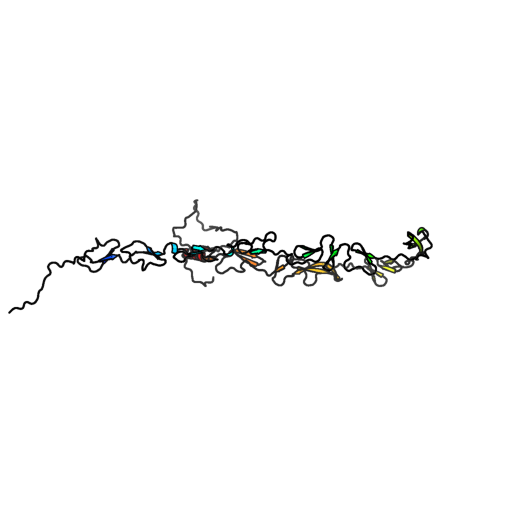TOM 3013 C CA . ASP A 1 420 ? -7.466 -11.841 30.981 1.00 60.47 420 ASP A CA 1
ATOM 3014 C C . ASP A 1 420 ? -8.154 -13.201 30.818 1.00 60.47 420 ASP A C 1
ATOM 3016 O O . ASP A 1 420 ? -8.535 -13.827 31.805 1.00 60.47 420 ASP A O 1
ATOM 3020 N N . G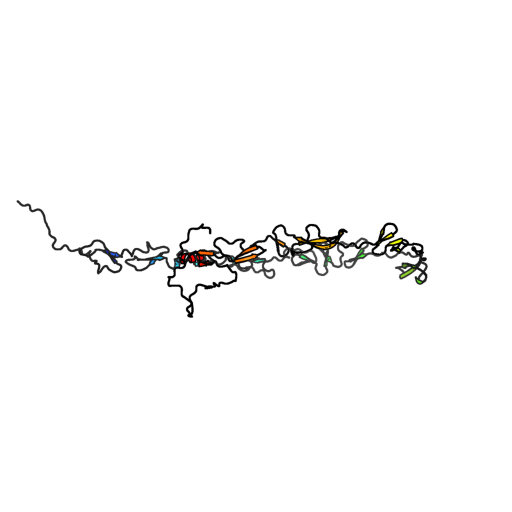LY A 1 421 ? -8.269 -13.708 29.584 1.00 59.28 421 GLY A N 1
ATOM 3021 C CA . GLY A 1 421 ? -8.799 -15.051 29.333 1.00 59.28 421 GLY A CA 1
ATOM 3022 C C . GLY A 1 421 ? -7.879 -16.151 29.871 1.00 59.28 421 GLY A C 1
ATOM 3023 O O . GLY A 1 421 ? -8.354 -17.151 30.411 1.00 59.28 421 GLY A O 1
ATOM 3024 N N . CYS A 1 422 ? -6.558 -15.950 29.790 1.00 61.81 422 CYS A N 1
ATOM 3025 C CA . CYS A 1 422 ? -5.582 -16.877 30.362 1.00 61.81 422 CYS A CA 1
ATOM 3026 C C . CYS A 1 422 ? -5.628 -16.854 31.899 1.00 61.81 422 CYS A C 1
ATOM 3028 O O . CYS A 1 422 ? -5.651 -17.913 32.527 1.00 61.81 422 CYS A O 1
ATOM 3030 N N . GLU A 1 423 ? -5.707 -15.665 32.504 1.00 59.53 423 GLU A N 1
ATOM 3031 C CA . GLU A 1 423 ? -5.816 -15.500 33.961 1.00 59.53 423 GLU A CA 1
ATOM 3032 C C . GLU A 1 423 ? -7.166 -15.991 34.514 1.00 59.53 423 GLU A C 1
ATOM 3034 O O . GLU A 1 423 ? -7.218 -16.561 35.601 1.00 59.53 423 GLU A O 1
ATOM 3039 N N . SER A 1 424 ? -8.254 -15.873 33.749 1.00 55.91 424 SER A N 1
ATOM 3040 C CA . SER A 1 424 ? -9.561 -16.443 34.116 1.00 55.91 424 SER A CA 1
ATOM 3041 C C . SER A 1 424 ? -9.540 -17.978 34.120 1.00 55.91 424 SER A C 1
ATOM 3043 O O . SER A 1 424 ? -10.127 -18.621 34.989 1.00 55.91 424 SER A O 1
ATOM 3045 N N . CYS A 1 425 ? -8.818 -18.593 33.177 1.00 54.34 425 CYS A N 1
ATOM 3046 C CA . CYS A 1 425 ? -8.574 -20.039 33.180 1.00 54.34 425 CYS A CA 1
ATOM 3047 C C . CYS A 1 425 ? -7.745 -20.452 34.408 1.00 54.34 425 CYS A C 1
ATOM 3049 O O . CYS A 1 425 ? -8.067 -21.431 35.078 1.00 54.34 425 CYS A O 1
ATOM 3051 N N . ARG A 1 426 ? -6.724 -19.661 34.762 1.00 53.97 426 ARG A N 1
ATOM 3052 C CA . ARG A 1 426 ? -5.880 -19.878 35.945 1.00 53.97 426 ARG A CA 1
ATOM 3053 C C . ARG A 1 426 ? -6.670 -19.822 37.257 1.00 53.97 426 ARG A C 1
ATOM 3055 O O . ARG A 1 426 ? -6.499 -20.711 38.090 1.00 53.97 426 ARG A O 1
ATOM 3062 N N . SER A 1 427 ? -7.540 -18.827 37.444 1.00 52.56 427 SER A N 1
ATOM 3063 C CA . SER A 1 427 ? -8.364 -18.699 38.658 1.00 52.56 427 SER A CA 1
ATOM 3064 C C . SER A 1 427 ? -9.362 -19.852 38.821 1.00 52.56 427 SER A C 1
ATOM 3066 O O . SER A 1 427 ? -9.682 -20.239 39.943 1.00 52.56 427 SER A O 1
ATOM 3068 N N . SER A 1 428 ? -9.779 -20.456 37.706 1.00 48.75 428 SER A N 1
ATOM 3069 C CA . SER A 1 428 ? -10.706 -21.592 37.666 1.00 48.75 428 SER A CA 1
ATOM 3070 C C . SER A 1 428 ? -10.063 -22.939 38.039 1.00 48.75 428 SER A C 1
ATOM 3072 O O . SER A 1 428 ? -10.777 -23.870 38.399 1.00 48.75 428 SER A O 1
ATOM 3074 N N . ILE A 1 429 ? -8.729 -23.069 37.970 1.00 54.06 429 ILE A N 1
ATOM 3075 C CA . ILE A 1 429 ? -8.007 -24.342 38.195 1.00 54.06 429 ILE A CA 1
ATOM 3076 C C . ILE A 1 429 ? -7.649 -24.580 39.678 1.00 54.06 429 ILE A C 1
ATOM 3078 O O . ILE A 1 429 ? -7.168 -25.649 40.041 1.00 54.06 429 ILE A O 1
ATOM 3082 N N . GLY A 1 430 ? -7.940 -23.642 40.585 1.00 46.34 430 GLY A N 1
ATOM 3083 C CA . GLY A 1 430 ? -7.758 -23.867 42.027 1.00 46.34 430 GLY A CA 1
ATOM 3084 C C . GLY A 1 430 ? -6.302 -24.110 42.455 1.00 46.34 430 GLY A C 1
ATOM 3085 O O . GLY A 1 430 ? -6.061 -24.721 43.494 1.00 46.34 430 GLY A O 1
ATOM 3086 N N . CYS A 1 431 ? -5.318 -23.650 41.675 1.00 38.94 431 CYS A N 1
ATOM 3087 C CA . CYS A 1 431 ? -3.908 -23.730 42.049 1.00 38.94 431 CYS A CA 1
ATOM 3088 C C . CYS A 1 431 ? -3.438 -22.435 42.721 1.00 38.94 431 CYS A C 1
ATOM 3090 O O . CYS A 1 431 ? -3.389 -21.371 42.101 1.00 38.94 431 CYS A O 1
ATOM 3092 N N . SER A 1 432 ? -2.999 -22.549 43.972 1.00 36.91 432 SER A N 1
ATOM 3093 C CA . SER A 1 432 ? -2.163 -21.554 44.642 1.00 36.91 432 SER A CA 1
ATOM 3094 C C . SER A 1 432 ? -0.866 -21.387 43.848 1.00 36.91 432 SER A C 1
ATOM 3096 O O . SER A 1 432 ? -0.110 -22.343 43.689 1.00 36.91 432 SER A O 1
ATOM 3098 N N . CYS A 1 433 ? -0.598 -20.192 43.330 1.00 34.38 433 CYS A N 1
ATOM 3099 C CA . CYS A 1 433 ? 0.640 -19.912 42.606 1.00 34.38 433 CYS A CA 1
ATOM 3100 C C . CYS A 1 433 ? 1.564 -19.050 43.477 1.00 34.38 433 CYS A C 1
ATOM 3102 O O . CYS A 1 433 ? 1.072 -18.077 44.056 1.00 34.38 433 CYS A O 1
ATOM 3104 N N . PRO A 1 434 ? 2.879 -19.332 43.544 1.00 31.61 434 PRO A N 1
ATOM 3105 C CA . PRO A 1 434 ? 3.841 -18.403 44.122 1.00 31.61 434 PRO A CA 1
ATOM 3106 C C . PRO A 1 434 ? 3.888 -17.104 43.305 1.00 31.61 434 PRO A C 1
ATOM 3108 O O . PRO A 1 434 ? 3.606 -17.088 42.104 1.00 31.61 434 PRO A O 1
ATOM 3111 N N . SER A 1 435 ? 4.235 -16.010 43.978 1.00 31.41 435 SER A N 1
ATOM 3112 C CA . SER A 1 435 ? 4.400 -14.671 43.411 1.00 31.41 435 SER A CA 1
ATOM 3113 C C . SER A 1 435 ? 5.387 -14.632 42.240 1.00 31.41 435 SER A C 1
ATOM 3115 O O . SER A 1 435 ? 6.337 -15.413 42.185 1.00 31.41 435 SER A O 1
ATOM 3117 N N . ALA A 1 436 ? 5.176 -13.669 41.335 1.00 27.97 436 ALA A N 1
ATOM 3118 C CA . ALA A 1 436 ? 6.073 -13.351 40.227 1.00 27.97 436 ALA A CA 1
ATOM 3119 C C . ALA A 1 436 ? 7.550 -13.328 40.674 1.00 27.97 436 ALA A C 1
ATOM 3121 O O . ALA A 1 436 ? 7.836 -12.847 41.768 1.00 27.97 436 ALA A O 1
ATOM 3122 N N . TRP A 1 437 ? 8.444 -13.810 39.794 1.00 25.58 437 TRP A N 1
ATOM 3123 C CA . TRP A 1 437 ? 9.915 -13.937 39.918 1.00 25.58 437 TRP A CA 1
ATOM 3124 C C . TRP A 1 437 ? 10.518 -15.313 40.253 1.00 25.58 437 TRP A C 1
ATOM 3126 O O . TRP A 1 437 ? 11.739 -15.405 40.385 1.00 25.58 437 TRP A O 1
ATOM 3136 N N . THR A 1 438 ? 9.762 -16.413 40.287 1.00 25.33 438 THR A N 1
ATOM 3137 C CA . THR A 1 438 ? 10.399 -17.744 40.368 1.00 25.33 438 THR A CA 1
ATOM 3138 C C . THR A 1 438 ? 10.895 -18.192 38.987 1.00 25.33 438 THR A C 1
ATOM 3140 O O . THR A 1 438 ? 10.102 -18.580 38.131 1.00 25.33 438 THR A O 1
ATOM 3143 N N . ARG A 1 439 ? 12.213 -18.109 38.754 1.00 27.38 439 ARG A N 1
ATOM 3144 C CA . ARG A 1 439 ? 12.883 -18.814 37.648 1.00 27.38 439 ARG A CA 1
ATOM 3145 C C . ARG A 1 439 ? 12.871 -20.317 37.941 1.00 27.38 439 ARG A C 1
ATOM 3147 O O . ARG A 1 439 ? 13.264 -20.704 39.040 1.00 27.38 439 ARG A O 1
ATOM 3154 N N . TYR A 1 440 ? 12.476 -21.112 36.951 1.00 29.83 440 TYR A N 1
ATOM 3155 C CA . TYR A 1 440 ? 12.903 -22.503 36.793 1.00 29.83 440 TYR A CA 1
ATOM 3156 C C . TYR A 1 440 ? 13.814 -22.579 35.576 1.00 29.83 440 TYR A C 1
ATOM 3158 O O . TYR A 1 440 ? 13.444 -21.957 34.551 1.00 29.83 440 TYR A O 1
#

Sequence (440 aa):
NYNVTSSLKCHVNCRCKDEYKYTSSNCSGNYTTAGTSCEGKYNQCVCKSEFKYNSSNCSGENQPSGTSCGGNYNGCTIRPECTVSSKDCTYGCAGYNSCNRCTSCKSNPDCDVSDKSCGSLGCASYNSCSKCTSCNTDPCSGVSCGSNAYCSGGSCYCNSGYKKCNGSCISNSSCCGGCSSNQTCQNGSCVTNTPSCSDTCPSYPYSSPSSCSYDYDSCYDTCGGKTWYKCISAPADPCSGVSCGSNAYCSGGSCYCNSGYHKSGSSCVKDEVHSHSYSCPSGYSSSNSWGSCVTTTSKTCSCGATSGNCYKNKCSGSQICSSGTCRTPSCSPYLSSIPANKICDTVMKDGLTCYNNCSYYYTGSGTIQKNLPGCARNAFLDYDYVSSPANYETRCDVSNGTSIQKCVGAGMLCRSTTYDGCESCRSSIGCSCPSAWTRY